Protein AF-0000000077789259 (afdb_homodimer)

Structure (mmCIF, N/CA/C/O backbone):
data_AF-0000000077789259-model_v1
#
loop_
_entity.id
_entity.type
_entity.pdbx_description
1 polymer 'Uncharacterized protein LOC108849454 isoform X2'
#
loop_
_atom_site.group_PDB
_atom_site.id
_atom_site.type_symbol
_atom_site.label_atom_id
_atom_site.label_alt_id
_atom_site.label_comp_id
_atom_site.label_asym_id
_atom_site.label_entity_id
_atom_site.label_seq_id
_atom_site.pdbx_PDB_ins_code
_atom_site.Cartn_x
_atom_site.Cartn_y
_atom_site.Cartn_z
_atom_site.occupancy
_atom_site.B_iso_or_equiv
_atom_site.auth_seq_id
_atom_site.auth_comp_id
_atom_site.auth_asym_id
_atom_site.auth_atom_id
_atom_site.pdbx_PDB_model_num
ATOM 1 N N . MET A 1 1 ? -44.312 16.375 2.584 1 24.53 1 MET A N 1
ATOM 2 C CA . MET A 1 1 ? -43.188 17.125 3.164 1 24.53 1 MET A CA 1
ATOM 3 C C . MET A 1 1 ? -42.062 16.203 3.555 1 24.53 1 MET A C 1
ATOM 5 O O . MET A 1 1 ? -42.031 15.648 4.656 1 24.53 1 MET A O 1
ATOM 9 N N . SER A 1 2 ? -41.656 15.258 2.783 1 28.02 2 SER A N 1
ATOM 10 C CA . SER A 1 2 ? -40.844 14.086 3.055 1 28.02 2 SER A CA 1
ATOM 11 C C . SER A 1 2 ? -39.469 14.484 3.604 1 28.02 2 SER A C 1
ATOM 13 O O . SER A 1 2 ? -38.75 15.242 2.967 1 28.02 2 SER A O 1
ATOM 15 N N . LEU A 1 3 ? -39.344 14.734 4.934 1 30.14 3 LEU A N 1
ATOM 16 C CA . LEU A 1 3 ? -38.156 15.047 5.699 1 30.14 3 LEU A CA 1
ATOM 17 C C . LEU A 1 3 ? -37 14.156 5.273 1 30.14 3 LEU A C 1
ATOM 19 O O . LEU A 1 3 ? -37 12.945 5.527 1 30.14 3 LEU A O 1
ATOM 23 N N . SER A 1 4 ? -36.531 14.086 4.07 1 35.28 4 SER A N 1
ATOM 24 C CA . SER A 1 4 ? -35.344 13.367 3.695 1 35.28 4 SER A CA 1
ATOM 25 C C . SER A 1 4 ? -34.281 13.453 4.785 1 35.28 4 SER A C 1
ATOM 27 O O . SER A 1 4 ? -33.75 14.539 5.07 1 35.28 4 SER A O 1
ATOM 29 N N . SER A 1 5 ? -34.438 12.844 5.898 1 37.31 5 SER A N 1
ATOM 30 C CA . SER A 1 5 ? -33.562 12.742 7.074 1 37.31 5 SER A CA 1
ATOM 31 C C . SER A 1 5 ? -32.094 12.625 6.68 1 37.31 5 SER A C 1
ATOM 33 O O . SER A 1 5 ? -31.672 11.578 6.199 1 37.31 5 SER A O 1
ATOM 35 N N . GLU A 1 6 ? -31.5 13.453 5.926 1 42.44 6 GLU A N 1
ATOM 36 C CA . GLU A 1 6 ? -30.078 13.555 5.637 1 42.44 6 GLU A CA 1
ATOM 37 C C . GLU A 1 6 ? -29.25 13.211 6.867 1 42.44 6 GLU A C 1
ATOM 39 O O . GLU A 1 6 ? -29.297 13.914 7.879 1 42.44 6 GLU A O 1
ATOM 44 N N . SER A 1 7 ? -29.266 12.016 7.363 1 51.16 7 SER A N 1
ATOM 45 C CA . SER A 1 7 ? -28.531 11.492 8.516 1 51.16 7 SER A CA 1
ATOM 46 C C . SER A 1 7 ? -27.203 12.195 8.688 1 51.16 7 SER A C 1
ATOM 48 O O . SER A 1 7 ? -26.359 12.18 7.781 1 51.16 7 SER A O 1
ATOM 50 N N . THR A 1 8 ? -27.078 13.383 9.344 1 72.12 8 THR A N 1
ATOM 51 C CA . THR A 1 8 ? -25.984 14.289 9.664 1 72.12 8 THR A CA 1
ATOM 52 C C . THR A 1 8 ? -24.828 13.539 10.32 1 72.12 8 THR A C 1
ATOM 54 O O . THR A 1 8 ? -25.016 12.82 11.305 1 72.12 8 THR A O 1
ATOM 57 N N . VAL A 1 9 ? -23.75 13.234 9.672 1 84.56 9 VAL A N 1
ATOM 58 C CA . VAL A 1 9 ? -22.516 12.648 10.203 1 84.56 9 VAL A CA 1
ATOM 59 C C . VAL A 1 9 ? -22.031 13.469 11.391 1 84.56 9 VAL A C 1
ATOM 61 O O . VAL A 1 9 ? -21.891 14.695 11.289 1 84.56 9 VAL A O 1
ATOM 64 N N . PRO A 1 10 ? -22.062 12.852 12.602 1 90.88 10 PRO A N 1
ATOM 65 C CA . PRO A 1 10 ? -21.594 13.609 13.773 1 90.88 10 PRO A CA 1
ATOM 66 C C . PRO A 1 10 ? -20.172 14.133 13.617 1 90.88 10 PRO A C 1
ATOM 68 O O . PRO A 1 10 ? -19.344 13.484 12.984 1 90.88 10 PRO A O 1
ATOM 71 N N . THR A 1 11 ? -19.953 15.281 14.164 1 92 11 THR A N 1
ATOM 72 C CA . THR A 1 11 ? -18.625 15.867 14.25 1 92 11 THR A CA 1
ATOM 73 C C . THR A 1 11 ? -18 15.586 15.617 1 92 11 THR A C 1
ATOM 75 O O . THR A 1 11 ? -18.656 15.789 16.656 1 92 11 THR A O 1
ATOM 78 N N . VAL A 1 12 ? -16.828 15.07 15.664 1 90.88 12 VAL A N 1
ATOM 79 C CA . VAL A 1 12 ? -16.172 14.703 16.922 1 90.88 12 VAL A CA 1
ATOM 80 C C . VAL A 1 12 ? -14.852 15.461 17.047 1 90.88 12 VAL A C 1
ATOM 82 O O . VAL A 1 12 ? -14.172 15.711 16.047 1 90.88 12 VAL A O 1
ATOM 85 N N . ARG A 1 13 ? -14.594 15.805 18.328 1 87.19 13 ARG A N 1
ATOM 86 C CA . ARG A 1 13 ? -13.281 16.375 18.609 1 87.19 13 ARG A CA 1
ATOM 87 C C . ARG A 1 13 ? -12.258 15.297 18.922 1 87.19 13 ARG A C 1
ATOM 89 O O . ARG A 1 13 ? -12.57 14.32 19.609 1 87.19 13 ARG A O 1
ATOM 96 N N . ILE A 1 14 ? -11.094 15.484 18.469 1 93.38 14 ILE A N 1
ATOM 97 C CA . ILE A 1 14 ? -10 14.523 18.562 1 93.38 14 ILE A CA 1
ATOM 98 C C . ILE A 1 14 ? -9.242 14.734 19.875 1 93.38 14 ILE A C 1
ATOM 100 O O . ILE A 1 14 ? -9.219 15.844 20.406 1 93.38 14 ILE A O 1
ATOM 104 N N . VAL A 1 15 ? -8.719 13.68 20.422 1 96.88 15 VAL A N 1
ATOM 105 C CA . VAL A 1 15 ? -7.828 13.766 21.578 1 96.88 15 VAL A CA 1
ATOM 106 C C . VAL A 1 15 ? -6.652 14.688 21.25 1 96.88 15 VAL A C 1
ATOM 108 O O . VAL A 1 15 ? -6.023 14.555 20.203 1 96.88 15 VAL A O 1
ATOM 111 N N . THR A 1 16 ? -6.387 15.625 22.125 1 98 16 THR A N 1
ATOM 112 C CA . THR A 1 16 ? -5.312 16.594 21.922 1 98 16 THR A CA 1
ATOM 113 C C . THR A 1 16 ? -4.297 16.516 23.047 1 98 16 THR A C 1
ATOM 115 O O . THR A 1 16 ? -4.668 16.391 24.219 1 98 16 THR A O 1
ATOM 118 N N . VAL A 1 17 ? -3.039 16.547 22.734 1 98.25 17 VAL A N 1
ATOM 119 C CA . VAL A 1 17 ? -1.938 16.625 23.688 1 98.25 17 VAL A CA 1
ATOM 120 C C . VAL A 1 17 ? -1.146 17.906 23.453 1 98.25 17 VAL A C 1
ATOM 122 O O . VAL A 1 17 ? -0.99 18.359 22.312 1 98.25 17 VAL A O 1
ATOM 125 N N . SER A 1 18 ? -0.625 18.516 24.531 1 98.19 18 SER A N 1
ATOM 126 C CA . SER A 1 18 ? 0.192 19.719 24.359 1 98.19 18 SER A CA 1
ATOM 127 C C . SER A 1 18 ? 1.644 19.344 24.062 1 98.19 18 SER A C 1
ATOM 129 O O . SER A 1 18 ? 2.131 18.312 24.5 1 98.19 18 SER A O 1
ATOM 131 N N . TYR A 1 19 ? 2.281 20.234 23.359 1 98.38 19 TYR A N 1
ATOM 132 C CA . TYR A 1 19 ? 3.695 20.062 23.047 1 98.38 19 TYR A CA 1
ATOM 133 C C . TYR A 1 19 ? 4.52 19.906 24.328 1 98.38 19 TYR A C 1
ATOM 135 O O . TYR A 1 19 ? 5.43 19.078 24.391 1 98.38 19 TYR A O 1
ATOM 143 N N . SER A 1 20 ? 4.172 20.672 25.297 1 97.62 20 SER A N 1
ATOM 144 C CA . SER A 1 20 ? 4.906 20.625 26.562 1 97.62 20 SER A CA 1
ATOM 145 C C . SER A 1 20 ? 4.77 19.266 27.234 1 97.62 20 SER A C 1
ATOM 147 O O . SER A 1 20 ? 5.742 18.734 27.781 1 97.62 20 SER A O 1
ATOM 149 N N . GLU A 1 21 ? 3.598 18.688 27.219 1 97.06 21 GLU A N 1
ATOM 150 C CA . GLU A 1 21 ? 3.393 17.344 27.766 1 97.06 21 GLU A CA 1
ATOM 151 C C . GLU A 1 21 ? 4.172 16.297 26.969 1 97.06 21 GLU A C 1
ATOM 153 O O . GLU A 1 21 ? 4.781 15.398 27.531 1 97.06 21 GLU A O 1
ATOM 158 N N . LEU A 1 22 ? 4.129 16.484 25.719 1 97 22 LEU A N 1
ATOM 159 C CA . LEU A 1 22 ? 4.762 15.547 24.812 1 97 22 LEU A CA 1
ATOM 160 C C . LEU A 1 22 ? 6.273 15.547 24.984 1 97 22 LEU A C 1
ATOM 162 O O . LEU A 1 22 ? 6.914 14.492 24.891 1 97 22 LEU A O 1
ATOM 166 N N . LYS A 1 23 ? 6.812 16.672 25.203 1 96.31 23 LYS A N 1
ATOM 167 C CA . LYS A 1 23 ? 8.258 16.859 25.281 1 96.31 23 LYS A CA 1
ATOM 168 C C . LYS A 1 23 ? 8.797 16.297 26.609 1 96.31 23 LYS A C 1
ATOM 170 O O . LYS A 1 23 ? 9.969 15.914 26.688 1 96.31 23 LYS A O 1
ATOM 175 N N . ASP A 1 24 ? 7.961 16.219 27.594 1 94.25 24 ASP A N 1
ATOM 176 C CA . ASP A 1 24 ? 8.375 15.711 28.906 1 94.25 24 ASP A CA 1
ATOM 177 C C . ASP A 1 24 ? 8.273 14.195 28.969 1 94.25 24 ASP A C 1
ATOM 179 O O . ASP A 1 24 ? 7.18 13.641 29.141 1 94.25 24 ASP A O 1
ATOM 183 N N . SER A 1 25 ? 9.328 13.492 28.938 1 89.69 25 SER A N 1
ATOM 184 C CA . SER A 1 25 ? 9.375 12.039 28.906 1 89.69 25 SER A CA 1
ATOM 185 C C . SER A 1 25 ? 8.914 11.438 30.219 1 89.69 25 SER A C 1
ATOM 187 O O . SER A 1 25 ? 8.633 10.242 30.312 1 89.69 25 SER A O 1
ATOM 189 N N . ASN A 1 26 ? 8.82 12.25 31.25 1 91.69 26 ASN A N 1
ATOM 190 C CA . ASN A 1 26 ? 8.398 11.75 32.562 1 91.69 26 ASN A CA 1
ATOM 191 C C . ASN A 1 26 ? 6.875 11.664 32.656 1 91.69 26 ASN A C 1
ATOM 193 O O . ASN A 1 26 ? 6.348 11.023 33.562 1 91.69 26 ASN A O 1
ATOM 197 N N . ILE A 1 27 ? 6.262 12.305 31.766 1 94.5 27 ILE A N 1
ATOM 198 C CA . ILE A 1 27 ? 4.801 12.281 31.766 1 94.5 27 ILE A CA 1
ATOM 199 C C . ILE A 1 27 ? 4.309 11.039 31.016 1 94.5 27 ILE A C 1
ATOM 201 O O . ILE A 1 27 ? 4.73 10.766 29.891 1 94.5 27 ILE A O 1
ATOM 205 N N . ASP A 1 28 ? 3.447 10.281 31.656 1 95.19 28 ASP A N 1
ATOM 206 C CA . ASP A 1 28 ? 2.838 9.109 31.016 1 95.19 28 ASP A CA 1
ATOM 207 C C . ASP A 1 28 ? 1.576 9.5 30.25 1 95.19 28 ASP A C 1
ATOM 209 O O . ASP A 1 28 ? 0.529 9.75 30.859 1 95.19 28 ASP A O 1
ATOM 213 N N . LEU A 1 29 ? 1.671 9.469 29.016 1 97.38 29 LEU A N 1
ATOM 214 C CA . LEU A 1 29 ? 0.542 9.859 28.172 1 97.38 29 LEU A CA 1
ATOM 215 C C . LEU A 1 29 ? -0.198 8.633 27.656 1 97.38 29 LEU A C 1
ATOM 217 O O . LEU A 1 29 ? -0.965 8.734 26.688 1 97.38 29 LEU A O 1
ATOM 221 N N . SER A 1 30 ? -0.047 7.492 28.266 1 96.31 30 SER A N 1
ATOM 222 C CA . SER A 1 30 ? -0.595 6.23 27.781 1 96.31 30 SER A CA 1
ATOM 223 C C . SER A 1 30 ? -2.113 6.297 27.656 1 96.31 30 SER A C 1
ATOM 225 O O . SER A 1 30 ? -2.693 5.766 26.703 1 96.31 30 SER A O 1
ATOM 227 N N . ALA A 1 31 ? -2.746 6.934 28.578 1 97 31 ALA A N 1
ATOM 228 C CA . ALA A 1 31 ? -4.203 7.027 28.547 1 97 31 ALA A CA 1
ATOM 229 C C . ALA A 1 31 ? -4.676 7.809 27.328 1 97 31 ALA A C 1
ATOM 231 O O . ALA A 1 31 ? -5.633 7.41 26.656 1 97 31 ALA A O 1
ATOM 232 N N . LYS A 1 32 ? -4.02 8.898 27.047 1 97.75 32 LYS A N 1
ATOM 233 C CA . LYS A 1 32 ? -4.375 9.711 25.875 1 97.75 32 LYS A CA 1
ATOM 234 C C . LYS A 1 32 ? -4.055 8.984 24.578 1 97.75 32 LYS A C 1
ATOM 236 O O . LYS A 1 32 ? -4.828 9.047 23.625 1 97.75 32 LYS A O 1
ATOM 241 N N . ILE A 1 33 ? -2.902 8.305 24.578 1 98.12 33 ILE A N 1
ATOM 242 C CA . ILE A 1 33 ? -2.525 7.512 23.406 1 98.12 33 ILE A CA 1
ATOM 243 C C . ILE A 1 33 ? -3.578 6.438 23.141 1 98.12 33 ILE A C 1
ATOM 245 O O . ILE A 1 33 ? -4.023 6.258 22 1 98.12 33 ILE A O 1
ATOM 249 N N . GLU A 1 34 ? -3.992 5.789 24.188 1 97 34 GLU A N 1
ATOM 250 C CA . GLU A 1 34 ? -5.008 4.754 24.031 1 97 34 GLU A CA 1
ATOM 251 C C . GLU A 1 34 ? -6.324 5.336 23.516 1 97 34 GLU A C 1
ATOM 253 O O . GLU A 1 34 ? -6.969 4.754 22.656 1 97 34 GLU A O 1
ATOM 258 N N . GLN A 1 35 ? -6.66 6.449 24.016 1 97.06 35 GLN A N 1
ATOM 259 C CA . GLN A 1 35 ? -7.906 7.098 23.625 1 97.06 35 GLN A CA 1
ATOM 260 C C . GLN A 1 35 ? -7.879 7.477 22.141 1 97.06 35 GLN A C 1
ATOM 262 O O . GLN A 1 35 ? -8.883 7.352 21.438 1 97.06 35 GLN A O 1
ATOM 267 N N . GLY A 1 36 ? -6.793 7.914 21.656 1 97.56 36 GLY A N 1
ATOM 268 C CA . GLY A 1 36 ? -6.68 8.359 20.281 1 97.56 36 GLY A CA 1
ATOM 269 C C . GLY A 1 36 ? -6.34 7.242 19.312 1 97.56 36 GLY A C 1
ATOM 270 O O . GLY A 1 36 ? -6.98 7.094 18.266 1 97.56 36 GLY A O 1
ATOM 271 N N . PHE A 1 37 ? -5.348 6.391 19.703 1 97 37 PHE A N 1
ATOM 272 C CA . PHE A 1 37 ? -4.738 5.461 18.766 1 97 37 PHE A CA 1
ATOM 273 C C . PHE A 1 37 ? -5.113 4.023 19.109 1 97 37 PHE A C 1
ATOM 275 O O . PHE A 1 37 ? -4.816 3.1 18.344 1 97 37 PHE A O 1
ATOM 282 N N . GLY A 1 38 ? -5.691 3.742 20.188 1 93.94 38 GLY A N 1
ATOM 283 C CA . GLY A 1 38 ? -5.984 2.393 20.641 1 93.94 38 GLY A CA 1
ATOM 284 C C . GLY A 1 38 ? -7.098 1.725 19.859 1 93.94 38 GLY A C 1
ATOM 285 O O . GLY A 1 38 ? -7.598 2.289 18.891 1 93.94 38 GLY A O 1
ATOM 286 N N . PRO A 1 39 ? -7.492 0.583 20.281 1 88.75 39 PRO A N 1
ATOM 287 C CA . PRO A 1 39 ? -8.469 -0.23 19.547 1 88.75 39 PRO A CA 1
ATOM 288 C C . PRO A 1 39 ? -9.82 0.464 19.391 1 88.75 39 PRO A C 1
ATOM 290 O O . PRO A 1 39 ? -10.523 0.233 18.406 1 88.75 39 PRO A O 1
ATOM 293 N N . ASN A 1 40 ? -10.164 1.308 20.312 1 89.38 40 ASN A N 1
ATOM 294 C CA . ASN A 1 40 ? -11.453 1.987 20.266 1 89.38 40 ASN A CA 1
ATOM 295 C C . ASN A 1 40 ? -11.305 3.449 19.859 1 89.38 40 ASN A C 1
ATOM 297 O O . ASN A 1 40 ? -12.266 4.215 19.906 1 89.38 40 ASN A O 1
ATOM 301 N N . GLY A 1 41 ? -10.133 3.797 19.547 1 93 41 GLY A N 1
ATOM 302 C CA . GLY A 1 41 ? -9.883 5.176 19.141 1 93 41 GLY A CA 1
ATOM 303 C C . GLY A 1 41 ? -10.133 5.426 17.672 1 93 41 GLY A C 1
ATOM 304 O O . GLY A 1 41 ? -10.5 4.512 16.938 1 93 41 GLY A O 1
ATOM 305 N N . LEU A 1 42 ? -9.914 6.617 17.25 1 95.31 42 LEU A N 1
ATOM 306 C CA . LEU A 1 42 ? -10.156 7.031 15.883 1 95.31 42 LEU A CA 1
ATOM 307 C C . LEU A 1 42 ? -8.898 6.867 15.031 1 95.31 42 LEU A C 1
ATOM 309 O O . LEU A 1 42 ? -8.93 7.094 13.82 1 95.31 42 LEU A O 1
ATOM 313 N N . GLY A 1 43 ? -7.809 6.469 15.664 1 96.31 43 GLY A N 1
ATOM 314 C CA . GLY A 1 43 ? -6.562 6.301 14.93 1 96.31 43 GLY A CA 1
ATOM 315 C C . GLY A 1 43 ? -5.867 7.617 14.633 1 96.31 43 GLY A C 1
ATOM 316 O O . GLY A 1 43 ? -5.012 7.684 13.75 1 96.31 43 GLY A O 1
ATOM 317 N N . ILE A 1 44 ? -6.285 8.695 15.344 1 98.06 44 ILE A N 1
ATOM 318 C CA . ILE A 1 44 ? -5.754 10.031 15.109 1 98.06 44 ILE A CA 1
ATOM 319 C C . ILE A 1 44 ? -5.676 10.789 16.422 1 98.06 44 ILE A C 1
ATOM 321 O O . ILE A 1 44 ? -6.5 10.586 17.328 1 98.06 44 ILE A O 1
ATOM 325 N N . LEU A 1 45 ? -4.688 11.609 16.625 1 98.44 45 LEU A N 1
ATOM 326 C CA . LEU A 1 45 ? -4.555 12.555 17.734 1 98.44 45 LEU A CA 1
ATOM 327 C C . LEU A 1 45 ? -3.896 13.844 17.266 1 98.44 45 LEU A C 1
ATOM 329 O O . LEU A 1 45 ? -3.244 13.867 16.219 1 98.44 45 LEU A O 1
ATOM 333 N N . THR A 1 46 ? -4.078 14.938 18.016 1 98.44 46 THR A N 1
ATOM 334 C CA . THR A 1 46 ? -3.467 16.203 17.625 1 98.44 46 THR A CA 1
ATOM 335 C C . THR A 1 46 ? -2.502 16.703 18.688 1 98.44 46 THR A C 1
ATOM 337 O O . THR A 1 46 ? -2.641 16.344 19.875 1 98.44 46 THR A O 1
ATOM 340 N N . VAL A 1 47 ? -1.525 17.438 18.281 1 98.81 47 VAL A N 1
ATOM 341 C CA . VAL A 1 47 ? -0.583 18.125 19.156 1 98.81 47 VAL A CA 1
ATOM 342 C C . VAL A 1 47 ? -0.75 19.641 19.016 1 98.81 47 VAL A C 1
ATOM 344 O O . VAL A 1 47 ? -0.665 20.172 17.906 1 98.81 47 VAL A O 1
ATOM 347 N N . LYS A 1 48 ? -0.946 20.266 20.141 1 98.38 48 LYS A N 1
ATOM 348 C CA . LYS A 1 48 ? -1.153 21.719 20.125 1 98.38 48 LYS A CA 1
ATOM 349 C C . LYS A 1 48 ? 0.037 22.453 20.734 1 98.38 48 LYS A C 1
ATOM 351 O O . LYS A 1 48 ? 0.898 21.828 21.359 1 98.38 48 LYS A O 1
ATOM 356 N N . ASP A 1 49 ? 0.137 23.719 20.484 1 98.25 49 ASP A N 1
ATOM 357 C CA . ASP A 1 49 ? 1.095 24.641 21.094 1 98.25 49 ASP A CA 1
ATOM 358 C C . ASP A 1 49 ? 2.523 24.297 20.672 1 98.25 49 ASP A C 1
ATOM 360 O O . ASP A 1 49 ? 3.447 24.375 21.484 1 98.25 49 ASP A O 1
ATOM 364 N N . VAL A 1 50 ? 2.697 23.844 19.484 1 98.69 50 VAL A N 1
ATOM 365 C CA . VAL A 1 50 ? 4.035 23.578 18.969 1 98.69 50 VAL A CA 1
ATOM 366 C C . VAL A 1 50 ? 4.703 24.891 18.562 1 98.69 50 VAL A C 1
ATOM 368 O O . VAL A 1 50 ? 4.215 25.609 17.688 1 98.69 50 VAL A O 1
ATOM 371 N N . PRO A 1 51 ? 5.816 25.219 19.141 1 98.31 51 PRO A N 1
ATOM 372 C CA . PRO A 1 51 ? 6.461 26.5 18.844 1 98.31 51 PRO A CA 1
ATOM 373 C C . PRO A 1 51 ? 6.848 26.641 17.375 1 98.31 51 PRO A C 1
ATOM 375 O O . PRO A 1 51 ? 7.469 25.734 16.812 1 98.31 51 PRO A O 1
ATOM 378 N N . GLY A 1 52 ? 6.449 27.75 16.766 1 98.12 52 GLY A N 1
ATOM 379 C CA . GLY A 1 52 ? 6.855 28.094 15.414 1 98.12 52 GLY A CA 1
ATOM 380 C C . GLY A 1 52 ? 5.992 27.438 14.352 1 98.12 52 GLY A C 1
ATOM 381 O O . GLY A 1 52 ? 6.098 27.781 13.164 1 98.12 52 GLY A O 1
ATOM 382 N N . TYR A 1 53 ? 5.133 26.562 14.719 1 98.62 53 TYR A N 1
ATOM 383 C CA . TYR A 1 53 ? 4.367 25.75 13.781 1 98.62 53 TYR A CA 1
ATOM 384 C C . TYR A 1 53 ? 3.484 26.641 12.898 1 98.62 53 TYR A C 1
ATOM 386 O O . TYR A 1 53 ? 3.48 26.5 11.68 1 98.62 53 TYR A O 1
ATOM 394 N N . SER A 1 54 ? 2.785 27.562 13.492 1 98.19 54 SER A N 1
ATOM 395 C CA . SER A 1 54 ? 1.803 28.359 12.758 1 98.19 54 SER A CA 1
ATOM 396 C C . SER A 1 54 ? 2.457 29.141 11.625 1 98.19 54 SER A C 1
ATOM 398 O O . SER A 1 54 ? 1.935 29.172 10.508 1 98.19 54 SER A O 1
ATOM 400 N N . VAL A 1 55 ? 3.584 29.656 11.898 1 98.38 55 VAL A N 1
ATOM 401 C CA . VAL A 1 55 ? 4.289 30.469 10.898 1 98.38 55 VAL A CA 1
ATOM 402 C C . VAL A 1 55 ? 4.805 29.562 9.781 1 98.38 55 VAL A C 1
ATOM 404 O O . VAL A 1 55 ? 4.656 29.891 8.602 1 98.38 55 VAL A O 1
ATOM 407 N N . LEU A 1 56 ? 5.391 28.469 10.148 1 98.81 56 LEU A N 1
ATOM 408 C CA . LEU A 1 56 ? 5.93 27.547 9.156 1 98.81 56 LEU A CA 1
ATOM 409 C C . LEU A 1 56 ? 4.816 26.969 8.289 1 98.81 56 LEU A C 1
ATOM 411 O O . LEU A 1 56 ? 4.984 26.828 7.074 1 98.81 56 LEU A O 1
ATOM 415 N N . ARG A 1 57 ? 3.691 26.641 8.867 1 98.69 57 ARG A N 1
ATOM 416 C CA . ARG A 1 57 ? 2.527 26.141 8.141 1 98.69 57 ARG A CA 1
ATOM 417 C C . ARG A 1 57 ? 2.051 27.156 7.109 1 98.69 57 ARG A C 1
ATOM 419 O O . ARG A 1 57 ? 1.853 26.812 5.941 1 98.69 57 ARG A O 1
ATOM 426 N N . GLN A 1 58 ? 1.907 28.375 7.527 1 97.81 58 GLN A N 1
ATOM 427 C CA . GLN A 1 58 ? 1.432 29.422 6.633 1 97.81 58 GLN A CA 1
ATOM 428 C C . GLN A 1 58 ? 2.408 29.641 5.48 1 97.81 58 GLN A C 1
ATOM 430 O O . GLN A 1 58 ? 1.997 29.766 4.324 1 97.81 58 GLN A O 1
ATOM 435 N N . ASN A 1 59 ? 3.631 29.688 5.844 1 98.25 59 ASN A N 1
ATOM 436 C CA . ASN A 1 59 ? 4.656 29.938 4.836 1 98.25 59 ASN A CA 1
ATOM 437 C C . ASN A 1 59 ? 4.629 28.891 3.734 1 98.25 59 ASN A C 1
ATOM 439 O O . ASN A 1 59 ? 4.691 29.219 2.551 1 98.25 59 ASN A O 1
ATOM 443 N N . LEU A 1 60 ? 4.516 27.609 4.09 1 98.75 60 LEU A N 1
ATOM 444 C CA . LEU A 1 60 ? 4.566 26.562 3.086 1 98.75 60 LEU A CA 1
ATOM 445 C C . LEU A 1 60 ? 3.256 26.469 2.312 1 98.75 60 LEU A C 1
ATOM 447 O O . LEU A 1 60 ? 3.258 26.422 1.081 1 98.75 60 LEU A O 1
ATOM 451 N N . LEU A 1 61 ? 2.123 26.516 3.014 1 98.44 61 LEU A N 1
ATOM 452 C CA . LEU A 1 61 ? 0.842 26.266 2.359 1 98.44 61 LEU A CA 1
ATOM 453 C C . LEU A 1 61 ? 0.518 27.375 1.363 1 98.44 61 LEU A C 1
ATOM 455 O O . LEU A 1 61 ? -0.123 27.125 0.339 1 98.44 61 LEU A O 1
ATOM 459 N N . ARG A 1 62 ? 1.019 28.516 1.606 1 97.19 62 ARG A N 1
ATOM 460 C CA . ARG A 1 62 ? 0.772 29.641 0.706 1 97.19 62 ARG A CA 1
ATOM 461 C C . ARG A 1 62 ? 1.576 29.484 -0.582 1 97.19 62 ARG A C 1
ATOM 463 O O . ARG A 1 62 ? 1.32 30.188 -1.562 1 97.19 62 ARG A O 1
ATOM 470 N N . LEU A 1 63 ? 2.52 28.625 -0.578 1 97.81 63 LEU A N 1
ATOM 471 C CA . LEU A 1 63 ? 3.33 28.422 -1.771 1 97.81 63 LEU A CA 1
ATOM 472 C C . LEU A 1 63 ? 2.658 27.422 -2.717 1 97.81 63 LEU A C 1
ATOM 474 O O . LEU A 1 63 ? 3.039 27.312 -3.885 1 97.81 63 LEU A O 1
ATOM 478 N N . ALA A 1 64 ? 1.654 26.688 -2.236 1 97.25 64 ALA A N 1
ATOM 479 C CA . ALA A 1 64 ? 1.015 25.656 -3.051 1 97.25 64 ALA A CA 1
ATOM 480 C C . ALA A 1 64 ? 0.374 26.25 -4.297 1 97.25 64 ALA A C 1
ATOM 482 O O . ALA A 1 64 ? 0.609 25.781 -5.414 1 97.25 64 ALA A O 1
ATOM 483 N N . PRO A 1 65 ? -0.388 27.344 -4.184 1 95.88 65 PRO A N 1
ATOM 484 C CA . PRO A 1 65 ? -0.965 27.953 -5.387 1 95.88 65 PRO A CA 1
ATOM 485 C C . PRO A 1 65 ? 0.094 28.531 -6.324 1 95.88 65 PRO A C 1
ATOM 487 O O . PRO A 1 65 ? -0.076 28.484 -7.547 1 95.88 65 PRO A O 1
ATOM 490 N N . LYS A 1 66 ? 1.107 29.031 -5.777 1 96.38 66 LYS A N 1
ATOM 491 C CA . LYS A 1 66 ? 2.188 29.562 -6.605 1 96.38 66 LYS A CA 1
ATOM 492 C C . LYS A 1 66 ? 2.846 28.453 -7.426 1 96.38 66 LYS A C 1
ATOM 494 O O . LYS A 1 66 ? 3.121 28.625 -8.609 1 96.38 66 LYS A O 1
ATOM 499 N N . LEU A 1 67 ? 3.08 27.391 -6.738 1 97.38 67 LEU A N 1
ATOM 500 C CA . LEU A 1 67 ? 3.666 26.234 -7.41 1 97.38 67 LEU A CA 1
ATOM 501 C C . LEU A 1 67 ? 2.758 25.734 -8.531 1 97.38 67 LEU A C 1
ATOM 503 O O . LEU A 1 67 ? 3.213 25.516 -9.656 1 97.38 67 LEU A O 1
ATOM 507 N N . ALA A 1 68 ? 1.503 25.641 -8.219 1 95.06 68 ALA A N 1
ATOM 508 C CA . ALA A 1 68 ? 0.522 25.141 -9.188 1 95.06 68 ALA A CA 1
ATOM 509 C C . ALA A 1 68 ? 0.347 26.125 -10.344 1 95.06 68 ALA A C 1
ATOM 511 O O . ALA A 1 68 ? -0.077 25.734 -11.43 1 95.06 68 ALA A O 1
ATOM 512 N N . GLY A 1 69 ? 0.708 27.312 -10.133 1 94.25 69 GLY A N 1
ATOM 513 C CA . GLY A 1 69 ? 0.535 28.359 -11.133 1 94.25 69 GLY A CA 1
ATOM 514 C C . GLY A 1 69 ? 1.755 28.562 -12.008 1 94.25 69 GLY A C 1
ATOM 515 O O . GLY A 1 69 ? 1.745 29.391 -12.922 1 94.25 69 GLY A O 1
ATOM 516 N N . LEU A 1 70 ? 2.744 27.828 -11.789 1 96.5 70 LEU A N 1
ATOM 517 C CA . LEU A 1 70 ? 3.934 27.938 -12.625 1 96.5 70 LEU A CA 1
ATOM 518 C C . LEU A 1 70 ? 3.621 27.547 -14.07 1 96.5 70 LEU A C 1
ATOM 520 O O . LEU A 1 70 ? 2.67 26.797 -14.32 1 96.5 70 LEU A O 1
ATOM 524 N N . PRO A 1 71 ? 4.473 28.062 -15.039 1 96.38 71 PRO A N 1
ATOM 525 C CA . PRO A 1 71 ? 4.293 27.656 -16.438 1 96.38 71 PRO A CA 1
ATOM 526 C C . PRO A 1 71 ? 4.395 26.141 -16.625 1 96.38 71 PRO A C 1
ATOM 528 O O . PRO A 1 71 ? 5.168 25.484 -15.93 1 96.38 71 PRO A O 1
ATOM 531 N N . GLU A 1 72 ? 3.674 25.656 -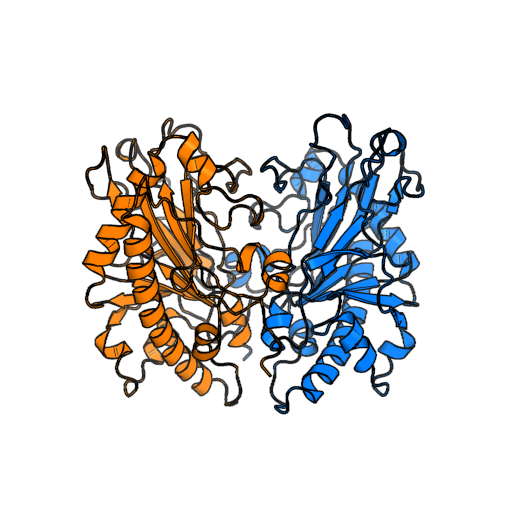17.562 1 94.94 72 GLU A N 1
ATOM 532 C CA . GLU A 1 72 ? 3.596 24.219 -17.812 1 94.94 72 GLU A CA 1
ATOM 533 C C . GLU A 1 72 ? 4.977 23.625 -18.094 1 94.94 72 GLU A C 1
ATOM 535 O O . GLU A 1 72 ? 5.285 22.516 -17.641 1 94.94 72 GLU A O 1
ATOM 540 N N . GLU A 1 73 ? 5.742 24.328 -18.797 1 95.44 73 GLU A N 1
ATOM 541 C CA . GLU A 1 73 ? 7.082 23.859 -19.125 1 95.44 73 GLU A CA 1
ATOM 542 C C . GLU A 1 73 ? 7.93 23.672 -17.859 1 95.44 73 GLU A C 1
ATOM 544 O O . GLU A 1 73 ? 8.688 22.719 -17.734 1 95.44 73 GLU A O 1
ATOM 549 N N . VAL A 1 74 ? 7.746 24.562 -16.969 1 96.19 74 VAL A N 1
ATOM 550 C CA . VAL A 1 74 ? 8.484 24.5 -15.719 1 96.19 74 VAL A CA 1
ATOM 551 C C . VAL A 1 74 ? 7.992 23.312 -14.891 1 96.19 74 VAL A C 1
ATOM 553 O O . VAL A 1 74 ? 8.797 22.562 -14.344 1 96.19 74 VAL A O 1
ATOM 556 N N . LYS A 1 75 ? 6.699 23.109 -14.758 1 96 75 LYS A N 1
ATOM 557 C CA . LYS A 1 75 ? 6.133 22 -14.008 1 96 75 LYS A CA 1
ATOM 558 C C . LYS A 1 75 ? 6.566 20.656 -14.594 1 96 75 LYS A C 1
ATOM 560 O O . LYS A 1 75 ? 6.84 19.703 -13.859 1 96 75 LYS A O 1
ATOM 565 N N . ARG A 1 76 ? 6.645 20.625 -15.859 1 93.94 76 ARG A N 1
ATOM 566 C CA . ARG A 1 76 ? 7.102 19.406 -16.531 1 93.94 76 ARG A CA 1
ATOM 567 C C . ARG A 1 76 ? 8.531 19.078 -16.125 1 93.94 76 ARG A C 1
ATOM 569 O O . ARG A 1 76 ? 8.867 17.906 -15.922 1 93.94 76 ARG A O 1
ATOM 576 N N . ASP A 1 77 ? 9.297 20.109 -15.969 1 94.88 77 ASP A N 1
ATOM 577 C CA . ASP A 1 77 ? 10.68 19.922 -15.562 1 94.88 77 ASP A CA 1
ATOM 578 C C . ASP A 1 77 ? 10.773 19.438 -14.109 1 94.88 77 ASP A C 1
ATOM 580 O O . ASP A 1 77 ? 11.805 18.906 -13.688 1 94.88 77 ASP A O 1
ATOM 584 N N . LEU A 1 78 ? 9.711 19.609 -13.391 1 96.31 78 LEU A N 1
ATOM 585 C CA . LEU A 1 78 ? 9.688 19.234 -11.977 1 96.31 78 LEU A CA 1
ATOM 586 C C . LEU A 1 78 ? 9.086 17.844 -11.805 1 96.31 78 LEU A C 1
ATOM 588 O O . LEU A 1 78 ? 9.016 17.328 -10.68 1 96.31 78 LEU A O 1
ATOM 592 N N . GLU A 1 79 ? 8.633 17.25 -12.82 1 93.12 79 GLU A N 1
ATOM 593 C CA . GLU A 1 79 ? 8.078 15.898 -12.766 1 93.12 79 GLU A CA 1
ATOM 594 C C . GLU A 1 79 ? 9.18 14.844 -12.859 1 93.12 79 GLU A C 1
ATOM 596 O O . GLU A 1 79 ? 10.242 15.102 -13.43 1 93.12 79 GLU A O 1
ATOM 601 N N . ASP A 1 80 ? 8.938 13.703 -12.266 1 89.19 80 ASP A N 1
ATOM 602 C CA . ASP A 1 80 ? 9.883 12.594 -12.32 1 89.19 80 ASP A CA 1
ATOM 603 C C . ASP A 1 80 ? 9.18 11.281 -12.656 1 89.19 80 ASP A C 1
ATOM 605 O O . ASP A 1 80 ? 8.711 10.578 -11.758 1 89.19 80 ASP A O 1
ATOM 609 N N . SER A 1 81 ? 9.227 10.922 -13.812 1 79.25 81 SER A N 1
ATOM 610 C CA . SER A 1 81 ? 8.57 9.695 -14.25 1 79.25 81 SER A CA 1
ATOM 611 C C . SER A 1 81 ? 9.328 8.461 -13.773 1 79.25 81 SER A C 1
ATOM 613 O O . SER A 1 81 ? 8.734 7.398 -13.57 1 79.25 81 SER A O 1
ATOM 615 N N . HIS A 1 82 ? 10.609 8.648 -13.516 1 76.81 82 HIS A N 1
ATOM 616 C CA . HIS A 1 82 ? 11.422 7.523 -13.055 1 76.81 82 HIS A CA 1
ATOM 617 C C . HIS A 1 82 ? 10.938 7.02 -11.703 1 76.81 82 HIS A C 1
ATOM 619 O O . HIS A 1 82 ? 10.969 5.812 -11.438 1 76.81 82 HIS A O 1
ATOM 625 N N . SER A 1 83 ? 10.523 7.867 -10.883 1 78.88 83 SER A N 1
ATOM 626 C CA . SER A 1 83 ? 10.016 7.508 -9.562 1 78.88 83 SER A CA 1
ATOM 627 C C . SER A 1 83 ? 8.5 7.309 -9.594 1 78.88 83 SER A C 1
ATOM 629 O O . SER A 1 83 ? 7.852 7.27 -8.547 1 78.88 83 SER A O 1
ATOM 631 N N . ARG A 1 84 ? 7.973 7.352 -10.781 1 76.75 84 ARG A N 1
ATOM 632 C CA . ARG A 1 84 ? 6.523 7.297 -10.945 1 76.75 84 ARG A CA 1
ATOM 633 C C . ARG A 1 84 ? 5.848 8.484 -10.266 1 76.75 84 ARG A C 1
ATOM 635 O O . ARG A 1 84 ? 4.867 8.312 -9.539 1 76.75 84 ARG A O 1
ATOM 642 N N . TYR A 1 85 ? 6.469 9.523 -10.328 1 79.81 85 TYR A N 1
ATOM 643 C CA . TYR A 1 85 ? 5.953 10.82 -9.898 1 79.81 85 TYR A CA 1
ATOM 644 C C . TYR A 1 85 ? 5.867 10.898 -8.375 1 79.81 85 TYR A C 1
ATOM 646 O O . TYR A 1 85 ? 4.969 11.539 -7.828 1 79.81 85 TYR A O 1
ATOM 654 N N . ASN A 1 86 ? 6.754 10.195 -7.727 1 86.5 86 ASN A N 1
ATOM 655 C CA . ASN A 1 86 ? 6.805 10.234 -6.27 1 86.5 86 ASN A CA 1
ATOM 656 C C . ASN A 1 86 ? 7.801 11.273 -5.77 1 86.5 86 ASN A C 1
ATOM 658 O O . ASN A 1 86 ? 8.102 11.328 -4.574 1 86.5 86 ASN A O 1
ATOM 662 N N . PHE A 1 87 ? 8.352 12.031 -6.73 1 92.62 87 PHE A N 1
ATOM 663 C CA . PHE A 1 87 ? 9.172 13.195 -6.398 1 92.62 87 PHE A CA 1
ATOM 664 C C . PHE A 1 87 ? 8.867 14.359 -7.34 1 92.62 87 PHE A C 1
ATOM 666 O O . PHE A 1 87 ? 8.734 14.164 -8.547 1 92.62 87 PHE A O 1
ATOM 673 N N . GLY A 1 88 ? 8.75 15.469 -6.762 1 96.38 88 GLY A N 1
ATOM 674 C CA . GLY A 1 88 ? 8.43 16.641 -7.559 1 96.38 88 GLY A CA 1
ATOM 675 C C . GLY A 1 88 ? 6.938 16.828 -7.773 1 96.38 88 GLY A C 1
ATOM 676 O O . GLY A 1 88 ? 6.137 16.531 -6.883 1 96.38 88 GLY A O 1
ATOM 677 N N . TRP A 1 89 ? 6.684 17.438 -8.906 1 96.06 89 TRP A N 1
ATOM 678 C CA . TRP A 1 89 ? 5.309 17.797 -9.242 1 96.06 89 TRP A CA 1
ATOM 679 C C . TRP A 1 89 ? 4.559 16.609 -9.828 1 96.06 89 TRP A C 1
ATOM 681 O O . TRP A 1 89 ? 5.105 15.867 -10.648 1 96.06 89 TRP A O 1
ATOM 691 N N . SER A 1 90 ? 3.418 16.422 -9.328 1 91.25 90 SER A N 1
ATOM 692 C CA . SER A 1 90 ? 2.537 15.367 -9.836 1 91.25 90 SER A CA 1
ATOM 693 C C . SER A 1 90 ? 1.105 15.875 -9.984 1 91.25 90 SER A C 1
ATOM 695 O O . SER A 1 90 ? 0.478 16.266 -9 1 91.25 90 SER A O 1
ATOM 697 N N . HIS A 1 91 ? 0.573 15.828 -11.109 1 87.06 91 HIS A N 1
ATOM 698 C CA . HIS A 1 91 ? -0.781 16.281 -11.406 1 87.06 91 HIS A CA 1
ATOM 699 C C . HIS A 1 91 ? -1.401 15.477 -12.539 1 87.06 91 HIS A C 1
ATOM 701 O O . HIS A 1 91 ? -0.804 15.344 -13.609 1 87.06 91 HIS A O 1
ATOM 707 N N . GLY A 1 92 ? -2.607 15.039 -12.227 1 72.19 92 GLY A N 1
ATOM 708 C CA . GLY A 1 92 ? -3.322 14.273 -13.242 1 72.19 92 GLY A CA 1
ATOM 709 C C . GLY A 1 92 ? -2.779 12.875 -13.43 1 72.19 92 GLY A C 1
ATOM 710 O O . GLY A 1 92 ? -2.969 12.266 -14.484 1 72.19 92 GLY A O 1
ATOM 711 N N . LYS A 1 93 ? -2.002 12.539 -12.492 1 64.38 93 LYS A N 1
ATOM 712 C CA . LYS A 1 93 ? -1.401 11.211 -12.586 1 64.38 93 LYS A CA 1
ATOM 713 C C . LYS A 1 93 ? -2.133 10.211 -11.695 1 64.38 93 LYS A C 1
ATOM 715 O O . LYS A 1 93 ? -2.129 9.008 -11.969 1 64.38 93 LYS A O 1
ATOM 720 N N . GLU A 1 94 ? -2.838 10.789 -10.648 1 56.47 94 GLU A N 1
ATOM 721 C CA . GLU A 1 94 ? -3.607 9.969 -9.719 1 56.47 94 GLU A CA 1
ATOM 722 C C . GLU A 1 94 ? -5.055 9.82 -10.18 1 56.47 94 GLU A C 1
ATOM 724 O O . GLU A 1 94 ? -5.582 10.688 -10.875 1 56.47 94 GLU A O 1
ATOM 729 N N . LYS A 1 95 ? -5.699 8.578 -9.742 1 50.19 95 LYS A N 1
ATOM 730 C CA . LYS A 1 95 ? -7.09 8.336 -10.117 1 50.19 95 LYS A CA 1
ATOM 731 C C . LYS A 1 95 ? -8.031 8.602 -8.945 1 50.19 95 LYS A C 1
ATOM 733 O O . LYS A 1 95 ? -7.648 8.422 -7.785 1 50.19 95 LYS A O 1
ATOM 738 N N . LEU A 1 96 ? -9.234 9.125 -9.336 1 46.5 96 LEU A N 1
ATOM 739 C CA . LEU A 1 96 ? -10.359 9.18 -8.406 1 46.5 96 LEU A CA 1
ATOM 740 C C . LEU A 1 96 ? -11 7.805 -8.25 1 46.5 96 LEU A C 1
ATOM 742 O O . LEU A 1 96 ? -10.633 6.859 -8.953 1 46.5 96 LEU A O 1
ATOM 746 N N . GLU A 1 97 ? -11.758 7.645 -7.211 1 45.69 97 GLU A N 1
ATOM 747 C CA . GLU A 1 97 ? -12.562 6.445 -7 1 45.69 97 GLU A CA 1
ATOM 748 C C . GLU A 1 97 ? -13.305 6.047 -8.273 1 45.69 97 GLU A C 1
ATOM 750 O O . GLU A 1 97 ? -13.5 4.859 -8.539 1 45.69 97 GLU A O 1
ATOM 755 N N . SER A 1 98 ? -13.688 7.035 -9.023 1 44.44 98 SER A N 1
ATOM 756 C CA . SER A 1 98 ? -14.469 6.859 -10.242 1 44.44 98 SER A CA 1
ATOM 757 C C . SER A 1 98 ? -13.617 6.27 -11.367 1 44.44 98 SER A C 1
ATOM 759 O O . SER A 1 98 ? -14.148 5.828 -12.391 1 44.44 98 SER A O 1
ATOM 761 N N . GLY A 1 99 ? -12.352 6.203 -11.086 1 50.31 99 GLY A N 1
ATOM 762 C CA . GLY A 1 99 ? -11.453 5.734 -12.133 1 50.31 99 GLY A CA 1
ATOM 763 C C . GLY A 1 99 ? -10.922 6.859 -13.008 1 50.31 99 GLY A C 1
ATOM 764 O O . GLY A 1 99 ? -9.961 6.664 -13.758 1 50.31 99 GLY A O 1
ATOM 765 N N . LYS A 1 100 ? -11.562 8.031 -12.891 1 53.38 100 LYS A N 1
ATOM 766 C CA . LYS A 1 100 ? -11.148 9.195 -13.664 1 53.38 100 LYS A CA 1
ATOM 767 C C . LYS A 1 100 ? -9.898 9.836 -13.07 1 53.38 100 LYS A C 1
ATOM 769 O O . LYS A 1 100 ? -9.641 9.703 -11.867 1 53.38 100 LYS A O 1
ATOM 774 N N . LEU A 1 101 ? -9.07 10.422 -14.055 1 55.47 101 LEU A N 1
ATOM 775 C CA . LEU A 1 101 ? -7.914 11.172 -13.586 1 55.47 101 LEU A CA 1
ATOM 776 C C . LEU A 1 101 ? -8.344 12.297 -12.641 1 55.47 101 LEU A C 1
ATOM 778 O O . LEU A 1 101 ? -9.328 12.984 -12.906 1 55.47 101 LEU A O 1
ATOM 782 N N . ASP A 1 102 ? -7.648 12.258 -11.57 1 64.12 102 ASP A N 1
ATOM 783 C CA . ASP A 1 102 ? -7.914 13.328 -10.617 1 64.12 102 ASP A CA 1
ATOM 784 C C . ASP A 1 102 ? -7.25 14.633 -11.062 1 64.12 102 ASP A C 1
ATOM 786 O O . ASP A 1 102 ? -6.07 14.859 -10.781 1 64.12 102 ASP A O 1
ATOM 790 N N . MET A 1 103 ? -7.922 15.375 -11.812 1 70.25 103 MET A N 1
ATOM 791 C CA . MET A 1 103 ? -7.398 16.672 -12.258 1 70.25 103 MET A CA 1
ATOM 792 C C . MET A 1 103 ? -7.672 17.75 -11.227 1 70.25 103 MET A C 1
ATOM 794 O O . MET A 1 103 ? -7.297 18.906 -11.422 1 70.25 103 MET A O 1
ATOM 798 N N . LEU A 1 104 ? -8.164 17.328 -10.203 1 76.94 104 LEU A N 1
ATOM 799 C CA . LEU A 1 104 ? -8.633 18.312 -9.242 1 76.94 104 LEU A CA 1
ATOM 800 C C . LEU A 1 104 ? -7.539 18.656 -8.227 1 76.94 104 LEU A C 1
ATOM 802 O O . LEU A 1 104 ? -7.621 19.672 -7.531 1 76.94 104 LEU A O 1
ATOM 806 N N . LYS A 1 105 ? -6.504 17.844 -8.297 1 86.88 105 LYS A N 1
ATOM 807 C CA . LYS A 1 105 ? -5.492 18.141 -7.289 1 86.88 105 LYS A CA 1
ATOM 808 C C . LYS A 1 105 ? -4.082 17.969 -7.852 1 86.88 105 LYS A C 1
ATOM 810 O O . LYS A 1 105 ? -3.848 17.094 -8.688 1 86.88 105 LYS A O 1
ATOM 815 N N . GLY A 1 106 ? -3.207 18.844 -7.5 1 91.5 106 GLY A N 1
ATOM 816 C CA . GLY A 1 106 ? -1.771 18.734 -7.711 1 91.5 106 GLY A CA 1
ATOM 817 C C . GLY A 1 106 ? -1.001 18.453 -6.434 1 91.5 106 GLY A C 1
ATOM 818 O O . GLY A 1 106 ? -1.397 18.891 -5.352 1 91.5 106 GLY A O 1
ATOM 819 N N . SER A 1 107 ? 0.06 17.688 -6.633 1 94.88 107 SER A N 1
ATOM 820 C CA . SER A 1 107 ? 0.887 17.312 -5.488 1 94.88 107 SER A CA 1
ATOM 821 C C . SER A 1 107 ? 2.361 17.594 -5.762 1 94.88 107 SER A C 1
ATOM 823 O O . SER A 1 107 ? 2.814 17.516 -6.902 1 94.88 107 SER A O 1
ATOM 825 N N . TYR A 1 108 ? 3.053 17.984 -4.789 1 97.62 108 TYR A N 1
ATOM 826 C CA . TYR A 1 108 ? 4.508 18.062 -4.816 1 97.62 108 TYR A CA 1
ATOM 827 C C . TYR A 1 108 ? 5.125 17.188 -3.73 1 97.62 108 TYR A C 1
ATOM 829 O O . TYR A 1 108 ? 4.902 17.422 -2.539 1 97.62 108 TYR A O 1
ATOM 837 N N . TYR A 1 109 ? 5.922 16.219 -4.191 1 96.69 109 TYR A N 1
ATOM 838 C CA . TYR A 1 109 ? 6.504 15.242 -3.277 1 96.69 109 TYR A CA 1
ATOM 839 C C . TYR A 1 109 ? 7.988 15.508 -3.068 1 96.69 109 TYR A C 1
ATOM 841 O O . TYR A 1 109 ? 8.719 15.789 -4.023 1 96.69 109 TYR A O 1
ATOM 849 N N . ALA A 1 110 ? 8.422 15.43 -1.813 1 97.5 110 ALA A N 1
ATOM 850 C CA . ALA A 1 110 ? 9.844 15.531 -1.478 1 97.5 110 ALA A CA 1
ATOM 851 C C . ALA A 1 110 ? 10.125 14.953 -0.093 1 97.5 110 ALA A C 1
ATOM 853 O O . ALA A 1 110 ? 9.211 14.836 0.73 1 97.5 110 ALA A O 1
ATOM 854 N N . ASN A 1 111 ? 11.336 14.562 0.12 1 96.25 111 ASN A N 1
ATOM 855 C CA . ASN A 1 111 ? 11.828 14.234 1.452 1 96.25 111 ASN A CA 1
ATOM 856 C C . ASN A 1 111 ? 12.305 15.484 2.197 1 96.25 111 ASN A C 1
ATOM 858 O O . ASN A 1 111 ? 13.25 16.141 1.769 1 96.25 111 ASN A O 1
ATOM 862 N N . PRO A 1 112 ? 11.641 15.828 3.234 1 97.75 112 PRO A N 1
ATOM 863 C CA . PRO A 1 112 ? 12.008 17.078 3.906 1 97.75 112 PRO A CA 1
ATOM 864 C C . PRO A 1 112 ? 13.312 16.953 4.695 1 97.75 112 PRO A C 1
ATOM 866 O O . PRO A 1 112 ? 13.867 17.969 5.125 1 97.75 112 PRO A O 1
ATOM 869 N N . LEU A 1 113 ? 13.797 15.789 4.926 1 96.38 113 LEU A N 1
ATOM 870 C CA . LEU A 1 113 ? 14.938 15.594 5.812 1 96.38 113 LEU A CA 1
ATOM 871 C C . LEU A 1 113 ? 16.234 15.469 5.012 1 96.38 113 LEU A C 1
ATOM 873 O O . LEU A 1 113 ? 17.312 15.82 5.5 1 96.38 113 LEU A O 1
ATOM 877 N N . GLN A 1 114 ? 16.109 14.914 3.842 1 93.25 114 GLN A N 1
ATOM 878 C CA . GLN A 1 114 ? 17.297 14.688 3.039 1 93.25 114 GLN A CA 1
ATOM 879 C C . GLN A 1 114 ? 16.984 14.773 1.548 1 93.25 114 GLN A C 1
ATOM 881 O O . GLN A 1 114 ? 15.977 14.25 1.088 1 93.25 114 GLN A O 1
ATOM 886 N N . ASP A 1 115 ? 17.875 15.328 0.836 1 92.94 115 ASP A N 1
ATOM 887 C CA . ASP A 1 115 ? 17.688 15.469 -0.604 1 92.94 115 ASP A CA 1
ATOM 888 C C . ASP A 1 115 ? 18.078 14.188 -1.338 1 92.94 115 ASP A C 1
ATOM 890 O O . ASP A 1 115 ? 17.469 13.836 -2.354 1 92.94 115 ASP A O 1
ATOM 894 N N . VAL A 1 116 ? 19.062 13.594 -0.766 1 87.5 116 VAL A N 1
ATOM 895 C CA . VAL A 1 116 ? 19.578 12.336 -1.312 1 87.5 116 VAL A CA 1
ATOM 896 C C . VAL A 1 116 ? 19.625 11.281 -0.214 1 87.5 116 VAL A C 1
ATOM 898 O O . VAL A 1 116 ? 20.562 11.258 0.593 1 87.5 116 VAL A O 1
ATOM 901 N N . PRO A 1 117 ? 18.656 10.445 -0.221 1 80.06 117 PRO A N 1
ATOM 902 C CA . PRO A 1 117 ? 18.531 9.516 0.904 1 80.06 117 PRO A CA 1
ATOM 903 C C . PRO A 1 117 ? 19.688 8.516 0.964 1 80.06 117 PRO A C 1
ATOM 905 O O . PRO A 1 117 ? 19.969 7.961 2.029 1 80.06 117 PRO A O 1
ATOM 908 N N . THR A 1 118 ? 20.281 8.203 -0.17 1 78.81 118 THR A N 1
ATOM 909 C CA . THR A 1 118 ? 21.391 7.262 -0.188 1 78.81 118 THR A CA 1
ATOM 910 C C . THR A 1 118 ? 22.422 7.652 -1.253 1 78.81 118 THR A C 1
ATOM 912 O O . THR A 1 118 ? 22.062 8.234 -2.279 1 78.81 118 THR A O 1
ATOM 915 N N . SER A 1 119 ? 23.594 7.348 -0.908 1 76.69 119 SER A N 1
ATOM 916 C CA . SER A 1 119 ? 24.672 7.547 -1.882 1 76.69 119 SER A CA 1
ATOM 917 C C . SER A 1 119 ? 24.906 6.285 -2.707 1 76.69 119 SER A C 1
ATOM 919 O O . SER A 1 119 ? 25.688 6.297 -3.66 1 76.69 119 SER A O 1
ATOM 921 N N . ASP A 1 120 ? 24.172 5.277 -2.305 1 76.94 120 ASP A N 1
ATOM 922 C CA . ASP A 1 120 ? 24.297 4.023 -3.047 1 76.94 120 ASP A CA 1
ATOM 923 C C . ASP A 1 120 ? 23.422 4.047 -4.301 1 76.94 120 ASP A C 1
ATOM 925 O O . ASP A 1 120 ? 22.188 3.959 -4.219 1 76.94 120 ASP A O 1
ATOM 929 N N . SER A 1 121 ? 24.031 4.133 -5.406 1 74.62 121 SER A N 1
ATOM 930 C CA . SER A 1 121 ? 23.328 4.238 -6.684 1 74.62 121 SER A CA 1
ATOM 931 C C . SER A 1 121 ? 22.484 3 -6.957 1 74.62 121 SER A C 1
ATOM 933 O O . SER A 1 121 ? 21.438 3.088 -7.602 1 74.62 121 SER A O 1
ATOM 935 N N . SER A 1 122 ? 22.984 1.945 -6.441 1 73.5 122 SER A N 1
ATOM 936 C CA . SER A 1 122 ? 22.25 0.708 -6.672 1 73.5 122 SER A CA 1
ATOM 937 C C . SER A 1 122 ? 20.906 0.728 -5.957 1 73.5 122 SER A C 1
ATOM 939 O O . SER A 1 122 ? 19.891 0.281 -6.508 1 73.5 122 SER A O 1
ATOM 941 N N . GLU A 1 123 ? 20.891 1.28 -4.801 1 75.75 123 GLU A N 1
ATOM 942 C CA . GLU A 1 123 ? 19.641 1.393 -4.043 1 75.75 123 GLU A CA 1
ATOM 943 C C . GLU A 1 123 ? 18.672 2.348 -4.727 1 75.75 123 GLU A C 1
ATOM 945 O O . GLU A 1 123 ? 17.469 2.074 -4.793 1 75.75 123 GLU A O 1
ATOM 950 N N . MET A 1 124 ? 19.203 3.363 -5.246 1 74.31 124 MET A N 1
ATOM 951 C CA . MET A 1 124 ? 18.375 4.367 -5.914 1 74.31 124 MET A CA 1
ATOM 952 C C . MET A 1 124 ? 17.734 3.791 -7.168 1 74.31 124 MET A C 1
ATOM 954 O O . MET A 1 124 ? 16.578 4.109 -7.48 1 74.31 124 MET A O 1
ATOM 958 N N . GLN A 1 125 ? 18.469 2.986 -7.781 1 72.81 125 GLN A N 1
ATOM 959 C CA . GLN A 1 125 ? 17.969 2.379 -9.008 1 72.81 125 GLN A CA 1
ATOM 960 C C . GLN A 1 125 ? 16.953 1.285 -8.703 1 72.81 125 GLN A C 1
ATOM 962 O O . GLN A 1 125 ? 15.992 1.093 -9.453 1 72.81 125 GLN A O 1
ATOM 967 N N . ARG A 1 126 ? 17.219 0.714 -7.609 1 75.12 126 ARG A N 1
ATOM 968 C CA . ARG A 1 126 ? 16.359 -0.413 -7.27 1 75.12 126 ARG A CA 1
ATOM 969 C C . ARG A 1 126 ? 15.016 0.069 -6.727 1 75.12 126 ARG A C 1
ATOM 971 O O . ARG A 1 126 ? 13.969 -0.51 -7.035 1 75.12 126 ARG A O 1
ATOM 978 N N . TYR A 1 127 ? 15.078 1.141 -5.918 1 77.31 127 TYR A N 1
ATOM 979 C CA . TYR A 1 127 ? 13.875 1.641 -5.27 1 77.31 127 TYR A CA 1
ATOM 980 C C . TYR A 1 127 ? 13.664 3.119 -5.578 1 77.31 127 TYR A C 1
ATOM 982 O O . TYR A 1 127 ? 13.578 3.943 -4.664 1 77.31 127 TYR A O 1
ATOM 990 N N . PRO A 1 128 ? 13.422 3.41 -6.816 1 72.75 128 PRO A N 1
ATOM 991 C CA . PRO A 1 128 ? 13.367 4.828 -7.184 1 72.75 128 PRO A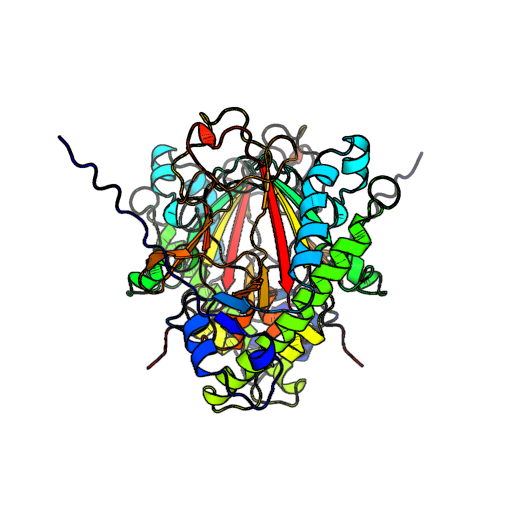 CA 1
ATOM 992 C C . PRO A 1 128 ? 12.211 5.57 -6.52 1 72.75 128 PRO A C 1
ATOM 994 O O . PRO A 1 128 ? 12.281 6.785 -6.324 1 72.75 128 PRO A O 1
ATOM 997 N N . TRP A 1 129 ? 11.203 4.898 -6.164 1 72.69 129 TRP A N 1
ATOM 998 C CA . TRP A 1 129 ? 10.039 5.551 -5.562 1 72.69 129 TRP A CA 1
ATOM 999 C C . TRP A 1 129 ? 10.312 5.93 -4.113 1 72.69 129 TRP A C 1
ATOM 1001 O O . TRP A 1 129 ? 9.656 6.812 -3.559 1 72.69 129 TRP A O 1
ATOM 1011 N N . TYR A 1 130 ? 11.281 5.254 -3.492 1 72.25 130 TYR A N 1
ATOM 1012 C CA . TYR A 1 130 ? 11.609 5.516 -2.096 1 72.25 130 TYR A CA 1
ATOM 1013 C C . TYR A 1 130 ? 12.867 6.363 -1.979 1 72.25 130 TYR A C 1
ATOM 1015 O O . TYR A 1 130 ? 13 7.172 -1.055 1 72.25 130 TYR A O 1
ATOM 1023 N N . CYS A 1 131 ? 13.781 6.203 -2.934 1 74.88 131 CYS A N 1
ATOM 1024 C CA . CYS A 1 131 ? 15.117 6.762 -2.73 1 74.88 131 CYS A CA 1
ATOM 1025 C C . CYS A 1 131 ? 15.445 7.785 -3.811 1 74.88 131 CYS A C 1
ATOM 1027 O O . CYS A 1 131 ? 16.609 8.125 -4.008 1 74.88 131 CYS A O 1
ATOM 1029 N N . GLY A 1 132 ? 14.531 8.227 -4.473 1 80.56 132 GLY A N 1
ATOM 1030 C CA . GLY A 1 132 ? 14.836 9.266 -5.445 1 80.56 132 GLY A CA 1
ATOM 1031 C C . GLY A 1 132 ? 15.32 10.555 -4.812 1 80.56 132 GLY A C 1
ATOM 1032 O O . GLY A 1 132 ? 15.148 10.766 -3.613 1 80.56 132 GLY A O 1
ATOM 1033 N N . SER A 1 133 ? 15.922 11.367 -5.652 1 89.5 133 SER A N 1
ATOM 1034 C CA . SER A 1 133 ? 16.391 12.672 -5.195 1 89.5 133 SER A CA 1
ATOM 1035 C C . SER A 1 133 ? 15.297 13.727 -5.309 1 89.5 133 SER A C 1
ATOM 1037 O O . SER A 1 133 ? 14.523 13.727 -6.273 1 89.5 133 SER A O 1
ATOM 1039 N N . ASN A 1 134 ? 15.336 14.617 -4.348 1 95.5 134 ASN A N 1
ATOM 1040 C CA . ASN A 1 134 ? 14.406 15.742 -4.434 1 95.5 134 ASN A CA 1
ATOM 1041 C C . ASN A 1 134 ? 14.672 16.578 -5.68 1 95.5 134 ASN A C 1
ATOM 1043 O O . ASN A 1 134 ? 15.812 16.719 -6.117 1 95.5 134 ASN A O 1
ATOM 1047 N N . ILE A 1 135 ? 13.617 17.109 -6.234 1 96.69 135 ILE A N 1
ATOM 1048 C CA . ILE A 1 135 ? 13.656 18.109 -7.297 1 96.69 135 ILE A CA 1
ATOM 1049 C C . ILE A 1 135 ? 13.078 19.422 -6.793 1 96.69 135 ILE A C 1
ATOM 1051 O O . ILE A 1 135 ? 11.898 19.484 -6.441 1 96.69 135 ILE A O 1
ATOM 1055 N N . TRP A 1 136 ? 13.938 20.453 -6.777 1 97.75 136 TRP A N 1
ATOM 1056 C CA . TRP A 1 136 ? 13.461 21.734 -6.258 1 97.75 136 TRP A CA 1
ATOM 1057 C C . TRP A 1 136 ? 13.406 22.781 -7.363 1 97.75 136 TRP A C 1
ATOM 1059 O O . TRP A 1 136 ? 14.297 22.844 -8.211 1 97.75 136 TRP A O 1
ATOM 1069 N N . PRO A 1 137 ? 12.32 23.562 -7.422 1 97.56 137 PRO A N 1
ATOM 1070 C CA . PRO A 1 137 ? 12.258 24.688 -8.359 1 97.56 137 PRO A CA 1
ATOM 1071 C C . PRO A 1 137 ? 13.086 25.875 -7.902 1 97.56 137 PRO A C 1
ATOM 1073 O O . PRO A 1 137 ? 12.555 26.969 -7.715 1 97.56 137 PRO A O 1
ATOM 1076 N N . SER A 1 138 ? 14.328 25.781 -7.879 1 96.5 138 SER A N 1
ATOM 1077 C CA . SER A 1 138 ? 15.25 26.734 -7.27 1 96.5 138 SER A CA 1
ATOM 1078 C C . SER A 1 138 ? 15.203 28.078 -7.988 1 96.5 138 SER A C 1
ATOM 1080 O O . SER A 1 138 ? 15.375 29.125 -7.363 1 96.5 138 SER A O 1
ATOM 1082 N N . ASN A 1 139 ? 14.922 28.094 -9.258 1 96.38 139 ASN A N 1
ATOM 1083 C CA . ASN A 1 139 ? 14.883 29.344 -10.023 1 96.38 139 ASN A CA 1
ATOM 1084 C C . ASN A 1 139 ? 13.484 29.953 -10.039 1 96.38 139 ASN A C 1
ATOM 1086 O O . ASN A 1 139 ? 13.328 31.156 -9.867 1 96.38 139 ASN A O 1
ATOM 1090 N N . SER A 1 140 ? 12.531 29.141 -10.172 1 97.31 140 SER A N 1
ATOM 1091 C CA . SER A 1 140 ? 11.18 29.641 -10.398 1 97.31 140 SER A CA 1
ATOM 1092 C C . SER A 1 140 ? 10.445 29.875 -9.086 1 97.31 140 SER A C 1
ATOM 1094 O O . SER A 1 140 ? 9.539 30.719 -9.016 1 97.31 140 SER A O 1
ATOM 1096 N N . LEU A 1 141 ? 10.758 29.156 -8.039 1 98.06 141 LEU A N 1
ATOM 1097 C CA . LEU A 1 141 ? 10.164 29.281 -6.711 1 98.06 141 LEU A CA 1
ATOM 1098 C C . LEU A 1 141 ? 11.18 28.938 -5.625 1 98.06 141 LEU A C 1
ATOM 1100 O O . LEU A 1 141 ? 11.016 27.953 -4.898 1 98.06 141 LEU A O 1
ATOM 1104 N N . PRO A 1 142 ? 12.164 29.75 -5.426 1 98.12 142 PRO A N 1
ATOM 1105 C CA . PRO A 1 142 ? 13.312 29.438 -4.57 1 98.12 142 PRO A CA 1
ATOM 1106 C C . PRO A 1 142 ? 12.922 29.25 -3.105 1 98.12 142 PRO A C 1
ATOM 1108 O O . PRO A 1 142 ? 13.656 28.625 -2.344 1 98.12 142 PRO A O 1
ATOM 1111 N N . GLU A 1 143 ? 11.727 29.766 -2.711 1 98.31 143 GLU A N 1
ATOM 1112 C CA . GLU A 1 143 ? 11.312 29.688 -1.312 1 98.31 143 GLU A CA 1
ATOM 1113 C C . GLU A 1 143 ? 10.812 28.297 -0.951 1 98.31 143 GLU A C 1
ATOM 1115 O O . GLU A 1 143 ? 10.727 27.953 0.228 1 98.31 143 GLU A O 1
ATOM 1120 N N . LEU A 1 144 ? 10.531 27.516 -1.889 1 98.69 144 LEU A N 1
ATOM 1121 C CA . LEU A 1 144 ? 9.812 26.266 -1.634 1 98.69 144 LEU A CA 1
ATOM 1122 C C . LEU A 1 144 ? 10.672 25.297 -0.816 1 98.69 144 LEU A C 1
ATOM 1124 O O . LEU A 1 144 ? 10.211 24.75 0.181 1 98.69 144 LEU A O 1
ATOM 1128 N N . GLU A 1 145 ? 11.906 25.094 -1.225 1 98.56 145 GLU A N 1
ATOM 1129 C CA . GLU A 1 145 ? 12.773 24.125 -0.553 1 98.56 145 GLU A CA 1
ATOM 1130 C C . GLU A 1 145 ? 12.875 24.438 0.94 1 98.56 145 GLU A C 1
ATOM 1132 O O . GLU A 1 145 ? 12.641 23.547 1.772 1 98.56 145 GLU A O 1
ATOM 1137 N N . GLY A 1 146 ? 13.227 25.656 1.196 1 98.62 146 GLY A N 1
ATOM 1138 C CA . GLY A 1 146 ? 13.383 26.031 2.59 1 98.62 146 GLY A CA 1
ATOM 1139 C C . GLY A 1 146 ? 12.109 25.875 3.402 1 98.62 146 GLY A C 1
ATOM 1140 O O . GLY A 1 146 ? 12.141 25.344 4.512 1 98.62 146 GLY A O 1
ATOM 1141 N N . ALA A 1 147 ? 11.008 26.312 2.893 1 98.88 147 ALA A N 1
ATOM 1142 C CA . ALA A 1 147 ? 9.727 26.234 3.592 1 98.88 147 ALA A CA 1
ATOM 1143 C C . ALA A 1 147 ? 9.297 24.781 3.791 1 98.88 147 ALA A C 1
ATOM 1145 O O . ALA A 1 147 ? 8.836 24.406 4.875 1 98.88 147 ALA A O 1
ATOM 1146 N N . PHE A 1 148 ? 9.477 23.984 2.783 1 98.88 148 PHE A N 1
ATOM 1147 C CA . PHE A 1 148 ? 9.109 22.578 2.801 1 98.88 148 PHE A CA 1
ATOM 1148 C C . PHE A 1 148 ? 9.906 21.812 3.857 1 98.88 148 PHE A C 1
ATOM 1150 O O . PHE A 1 148 ? 9.336 21.094 4.676 1 98.88 148 PHE A O 1
ATOM 1157 N N . LYS A 1 149 ? 11.188 22.047 3.885 1 98.75 149 LYS A N 1
ATOM 1158 C CA . LYS A 1 149 ? 12.07 21.359 4.824 1 98.75 149 LYS A CA 1
ATOM 1159 C C . LYS A 1 149 ? 11.82 21.828 6.254 1 98.75 149 LYS A C 1
ATOM 1161 O O . LYS A 1 149 ? 11.836 21.016 7.191 1 98.75 149 LYS A O 1
ATOM 1166 N N . ALA A 1 150 ? 11.586 23.062 6.387 1 98.81 150 ALA A N 1
ATOM 1167 C CA . ALA A 1 150 ? 11.391 23.609 7.73 1 98.81 150 ALA A CA 1
ATOM 1168 C C . ALA A 1 150 ? 10.148 23 8.383 1 98.81 150 ALA A C 1
ATOM 1170 O O . ALA A 1 150 ? 10.219 22.5 9.508 1 98.81 150 ALA A O 1
ATOM 1171 N N . LEU A 1 151 ? 9.031 23.047 7.691 1 98.94 151 LEU A N 1
ATOM 1172 C CA . LEU A 1 151 ? 7.812 22.484 8.258 1 98.94 151 LEU A CA 1
ATOM 1173 C C . LEU A 1 151 ? 7.938 20.969 8.398 1 98.94 151 LEU A C 1
ATOM 1175 O O . LEU A 1 151 ? 7.566 20.406 9.43 1 98.94 151 LEU A O 1
ATOM 1179 N N . GLY A 1 152 ? 8.43 20.312 7.371 1 98.88 152 GLY A N 1
ATOM 1180 C CA . GLY A 1 152 ? 8.594 18.875 7.422 1 98.88 152 GLY A CA 1
ATOM 1181 C C . GLY A 1 152 ? 9.445 18.406 8.594 1 98.88 152 GLY A C 1
ATOM 1182 O O . GLY A 1 152 ? 9.086 17.453 9.281 1 98.88 152 GLY A O 1
ATOM 1183 N N . LYS A 1 153 ? 10.562 19.078 8.789 1 98.69 153 LYS A N 1
ATOM 1184 C CA . LYS A 1 153 ? 11.461 18.734 9.883 1 98.69 153 LYS A CA 1
ATOM 1185 C C . LYS A 1 153 ? 10.789 18.922 11.234 1 98.69 153 LYS A C 1
ATOM 1187 O O . LYS A 1 153 ? 10.922 18.078 12.125 1 98.69 153 LYS A O 1
ATOM 1192 N N . LEU A 1 154 ? 10.094 20.016 11.352 1 98.88 154 LEU A N 1
ATOM 1193 C CA . LEU A 1 154 ? 9.391 20.25 12.609 1 98.88 154 LEU A CA 1
ATOM 1194 C C . LEU A 1 154 ? 8.367 19.156 12.867 1 98.88 154 LEU A C 1
ATOM 1196 O O . LEU A 1 154 ? 8.312 18.594 13.969 1 98.88 154 LEU A O 1
ATOM 1200 N N . MET A 1 155 ? 7.551 18.828 11.906 1 98.88 155 MET A N 1
ATOM 1201 C CA . MET A 1 155 ? 6.527 17.797 12.039 1 98.88 155 MET A CA 1
ATOM 1202 C C . MET A 1 155 ? 7.16 16.438 12.344 1 98.88 155 MET A C 1
ATOM 1204 O O . MET A 1 155 ? 6.598 15.633 13.094 1 98.88 155 MET A O 1
ATOM 1208 N N . PHE A 1 156 ? 8.328 16.219 11.773 1 98.88 156 PHE A N 1
ATOM 1209 C CA . PHE A 1 156 ? 9.055 14.977 12.031 1 98.88 156 PHE A CA 1
ATOM 1210 C C . PHE A 1 156 ? 9.477 14.898 13.492 1 98.88 156 PHE A C 1
ATOM 1212 O O . PHE A 1 156 ? 9.273 13.875 14.148 1 98.88 156 PHE A O 1
ATOM 1219 N N . GLU A 1 157 ? 10.031 15.93 13.969 1 98.62 157 GLU A N 1
ATOM 1220 C CA . GLU A 1 157 ? 10.492 15.961 15.359 1 98.62 157 GLU A CA 1
ATOM 1221 C C . GLU A 1 157 ? 9.336 15.75 16.328 1 98.62 157 GLU A C 1
ATOM 1223 O O . GLU A 1 157 ? 9.461 14.992 17.297 1 98.62 157 GLU A O 1
ATOM 1228 N N . VAL A 1 158 ? 8.266 16.422 16.078 1 98.81 158 VAL A N 1
ATOM 1229 C CA . VAL A 1 158 ? 7.086 16.25 16.922 1 98.81 158 VAL A CA 1
ATOM 1230 C C . VAL A 1 158 ? 6.57 14.82 16.812 1 98.81 158 VAL A C 1
ATOM 1232 O O . VAL A 1 158 ? 6.195 14.203 17.812 1 98.81 158 VAL A O 1
ATOM 1235 N N . GLY A 1 159 ? 6.527 14.305 15.578 1 98.69 159 GLY A N 1
ATOM 1236 C CA . GLY A 1 159 ? 6.105 12.93 15.344 1 98.69 159 GLY A CA 1
ATOM 1237 C C . GLY A 1 159 ? 6.938 11.914 16.094 1 98.69 159 GLY A C 1
ATOM 1238 O O . GLY A 1 159 ? 6.414 10.898 16.562 1 98.69 159 GLY A O 1
ATOM 1239 N N . LEU A 1 160 ? 8.227 12.18 16.234 1 98 160 LEU A N 1
ATOM 1240 C CA . LEU A 1 160 ? 9.094 11.289 17 1 98 160 LEU A CA 1
ATOM 1241 C C . LEU A 1 160 ? 8.672 11.25 18.469 1 98 160 LEU A C 1
ATOM 1243 O O . LEU A 1 160 ? 8.719 10.195 19.094 1 98 160 LEU A O 1
ATOM 1247 N N . MET A 1 161 ? 8.32 12.367 19 1 98.12 161 MET A N 1
ATOM 1248 C CA . MET A 1 161 ? 7.848 12.406 20.375 1 98.12 161 MET A CA 1
ATOM 1249 C C . MET A 1 161 ? 6.555 11.617 20.531 1 98.12 161 MET A C 1
ATOM 1251 O O . MET A 1 161 ? 6.379 10.898 21.516 1 98.12 161 MET A O 1
ATOM 1255 N N . VAL A 1 162 ? 5.676 11.766 19.562 1 98.38 162 VAL A N 1
ATOM 1256 C CA . VAL A 1 162 ? 4.453 10.977 19.562 1 98.38 162 VAL A CA 1
ATOM 1257 C C . VAL A 1 162 ? 4.801 9.492 19.531 1 98.38 162 VAL A C 1
ATOM 1259 O O . VAL A 1 162 ? 4.238 8.703 20.297 1 98.38 162 VAL A O 1
ATOM 1262 N N . ALA A 1 163 ? 5.73 9.117 18.703 1 97.44 163 ALA A N 1
ATOM 1263 C CA . ALA A 1 163 ? 6.16 7.73 18.562 1 97.44 163 ALA A CA 1
ATOM 1264 C C . ALA A 1 163 ? 6.707 7.195 19.875 1 97.44 163 ALA A C 1
ATOM 1266 O O . ALA A 1 163 ? 6.445 6.047 20.25 1 97.44 163 ALA A O 1
ATOM 1267 N N . TYR A 1 164 ? 7.465 7.965 20.547 1 96.25 164 TYR A N 1
ATOM 1268 C CA . TYR A 1 164 ? 8.008 7.574 21.844 1 96.25 164 TYR A CA 1
ATOM 1269 C C . TYR A 1 164 ? 6.895 7.168 22.797 1 96.25 164 TYR A C 1
ATOM 1271 O O . TYR A 1 164 ? 6.969 6.113 23.438 1 96.25 164 TYR A O 1
ATOM 1279 N N . HIS A 1 165 ? 5.891 7.969 22.922 1 97.12 165 HIS A N 1
ATOM 1280 C CA . HIS A 1 165 ? 4.797 7.688 23.844 1 97.12 165 HIS A CA 1
ATOM 1281 C C . HIS A 1 165 ? 3.957 6.512 23.359 1 97.12 165 HIS A C 1
ATOM 1283 O O . HIS A 1 165 ? 3.396 5.773 24.172 1 97.12 165 HIS A O 1
ATOM 1289 N N . CYS A 1 166 ? 3.859 6.348 22.047 1 96.5 166 CYS A N 1
ATOM 1290 C CA . CYS A 1 166 ? 3.227 5.145 21.516 1 96.5 166 CYS A CA 1
ATOM 1291 C C . CYS A 1 166 ? 3.969 3.893 21.969 1 96.5 166 CYS A C 1
ATOM 1293 O O . CYS A 1 166 ? 3.348 2.916 22.391 1 96.5 166 CYS A O 1
ATOM 1295 N N . ASP A 1 167 ? 5.254 3.984 21.859 1 94.69 167 ASP A N 1
ATOM 1296 C CA . ASP A 1 167 ? 6.074 2.854 22.281 1 94.69 167 ASP A CA 1
ATOM 1297 C C . ASP A 1 167 ? 5.863 2.545 23.75 1 94.69 167 ASP A C 1
ATOM 1299 O O . ASP A 1 167 ? 5.777 1.38 24.141 1 94.69 167 ASP A O 1
ATOM 1303 N N . LEU A 1 168 ? 5.793 3.51 24.594 1 93.44 168 LEU A N 1
ATOM 1304 C CA . LEU A 1 168 ? 5.547 3.326 26.016 1 93.44 168 LEU A CA 1
ATOM 1305 C C . LEU A 1 168 ? 4.199 2.652 26.266 1 93.44 168 LEU A C 1
ATOM 1307 O O . LEU A 1 168 ? 4.109 1.698 27.031 1 93.44 168 LEU A O 1
ATOM 1311 N N . TYR A 1 169 ? 3.24 3.121 25.641 1 94.75 169 TYR A N 1
ATOM 1312 C CA . TYR A 1 169 ? 1.905 2.545 25.766 1 94.75 169 TYR A CA 1
ATOM 1313 C C . TYR A 1 169 ? 1.91 1.072 25.359 1 94.75 169 TYR A C 1
ATOM 1315 O O . TYR A 1 169 ? 1.398 0.224 26.094 1 94.75 169 TYR A O 1
ATOM 1323 N N . VAL A 1 170 ? 2.469 0.793 24.203 1 93.12 170 VAL A N 1
ATOM 1324 C CA . VAL A 1 170 ? 2.488 -0.568 23.672 1 93.12 170 VAL A CA 1
ATOM 1325 C C . VAL A 1 170 ? 3.283 -1.473 24.609 1 93.12 170 VAL A C 1
ATOM 1327 O O . VAL A 1 170 ? 2.883 -2.609 24.875 1 93.12 170 VAL A O 1
ATOM 1330 N N . SER A 1 171 ? 4.375 -1.01 25.109 1 90.25 171 SER A N 1
ATOM 1331 C CA . SER A 1 171 ? 5.242 -1.797 25.969 1 90.25 171 SER A CA 1
ATOM 1332 C C . SER A 1 171 ? 4.523 -2.201 27.25 1 90.25 171 SER A C 1
ATOM 1334 O O . SER A 1 171 ? 4.828 -3.24 27.844 1 90.25 171 SER A O 1
ATOM 1336 N N . LYS A 1 172 ? 3.609 -1.41 27.703 1 88 172 LYS A N 1
ATOM 1337 C CA . LYS A 1 172 ? 2.84 -1.721 28.906 1 88 172 LYS A CA 1
ATOM 1338 C C . LYS A 1 172 ? 1.86 -2.861 28.656 1 88 172 LYS A C 1
ATOM 1340 O O . LYS A 1 172 ? 1.506 -3.6 29.578 1 88 172 LYS A O 1
ATOM 1345 N N . GLY A 1 173 ? 1.444 -2.926 27.484 1 81.25 173 GLY A N 1
ATOM 1346 C CA . GLY A 1 173 ? 0.486 -3.959 27.125 1 81.25 173 GLY A CA 1
ATOM 1347 C C . GLY A 1 173 ? 1.141 -5.27 26.734 1 81.25 173 GLY A C 1
ATOM 1348 O O . GLY A 1 173 ? 0.629 -6.344 27.047 1 81.25 173 GLY A O 1
ATOM 1349 N N . ILE A 1 174 ? 2.15 -5.086 25.953 1 74.38 174 ILE A N 1
ATOM 1350 C CA . ILE A 1 174 ? 2.814 -6.285 25.453 1 74.38 174 ILE A CA 1
ATOM 1351 C C . ILE A 1 174 ? 3.906 -6.715 26.422 1 74.38 174 ILE A C 1
ATOM 1353 O O . ILE A 1 174 ? 4.758 -5.906 26.812 1 74.38 174 ILE A O 1
ATOM 1357 N N . LYS A 1 175 ? 3.619 -7.582 27.391 1 61.91 175 LYS A N 1
ATOM 1358 C CA . LYS A 1 175 ? 4.582 -8.039 28.375 1 61.91 175 LYS A CA 1
ATOM 1359 C C . LYS A 1 175 ? 5.953 -8.266 27.75 1 61.91 175 LYS A C 1
ATOM 1361 O O . LYS A 1 175 ? 6.91 -8.609 28.453 1 61.91 175 LYS A O 1
ATOM 1366 N N . GLN A 1 176 ? 6.059 -8.172 26.438 1 55.5 176 GLN A N 1
ATOM 1367 C CA . GLN A 1 176 ? 7.34 -8.57 25.859 1 55.5 176 GLN A CA 1
ATOM 1368 C C . GLN A 1 176 ? 8.125 -7.352 25.375 1 55.5 176 GLN A C 1
ATOM 1370 O O . GLN A 1 176 ? 7.586 -6.48 24.703 1 55.5 176 GLN A O 1
ATOM 1375 N N . HIS A 1 177 ? 9.266 -6.918 26.094 1 51.31 177 HIS A N 1
ATOM 1376 C CA . HIS A 1 177 ? 10.164 -5.781 25.953 1 51.31 177 HIS A CA 1
ATOM 1377 C C . HIS A 1 177 ? 10.68 -5.668 24.516 1 51.31 177 HIS A C 1
ATOM 1379 O O . HIS A 1 177 ? 11.234 -4.637 24.125 1 51.31 177 HIS A O 1
ATOM 1385 N N . GLU A 1 178 ? 10.727 -6.746 23.688 1 52.38 178 GLU A N 1
ATOM 1386 C CA . GLU A 1 178 ? 11.664 -6.691 22.562 1 52.38 178 GLU A CA 1
ATOM 1387 C C . GLU A 1 178 ? 10.945 -6.344 21.266 1 52.38 178 GLU A C 1
ATOM 1389 O O . GLU A 1 178 ? 11.422 -6.695 20.172 1 52.38 178 GLU A O 1
ATOM 1394 N N . MET A 1 179 ? 9.883 -5.598 21.266 1 58.06 179 MET A N 1
ATOM 1395 C CA . MET A 1 179 ? 9.266 -5.227 20 1 58.06 179 MET A CA 1
ATOM 1396 C C . MET A 1 179 ? 9.969 -4.016 19.391 1 58.06 179 MET A C 1
ATOM 1398 O O . MET A 1 179 ? 10.586 -3.227 20.094 1 58.06 179 MET A O 1
ATOM 1402 N N . GLN A 1 180 ? 10.109 -4.078 18.062 1 63.25 180 GLN A N 1
ATOM 1403 C CA . GLN A 1 180 ? 10.633 -2.893 17.375 1 63.25 180 GLN A CA 1
ATOM 1404 C C . GLN A 1 180 ? 9.844 -1.646 17.766 1 63.25 180 GLN A C 1
ATOM 1406 O O . GLN A 1 180 ? 8.609 -1.648 17.719 1 63.25 180 GLN A O 1
ATOM 1411 N N . ASN A 1 181 ? 10.656 -0.699 18.25 1 85.25 181 ASN A N 1
ATOM 1412 C CA . ASN A 1 181 ? 10.109 0.58 18.688 1 85.25 181 ASN A CA 1
ATOM 1413 C C . ASN A 1 181 ? 9.812 1.496 17.5 1 85.25 181 ASN A C 1
ATOM 1415 O O . ASN A 1 181 ? 10.641 1.637 16.594 1 85.25 181 ASN A O 1
ATOM 1419 N N . LEU A 1 182 ? 8.602 1.938 17.438 1 92 182 LEU A N 1
ATOM 1420 C CA . LEU A 1 182 ? 8.172 2.875 16.406 1 92 182 LEU A CA 1
ATOM 1421 C C . LEU A 1 182 ? 9.148 4.035 16.281 1 92 182 LEU A C 1
ATOM 1423 O O . LEU A 1 182 ? 9.516 4.43 15.172 1 92 182 LEU A O 1
ATOM 1427 N N . GLU A 1 183 ? 9.609 4.531 17.406 1 94.44 183 GLU A N 1
ATOM 1428 C CA . GLU A 1 183 ? 10.539 5.656 17.391 1 94.44 183 GLU A CA 1
ATOM 1429 C C . GLU A 1 183 ? 11.828 5.301 16.672 1 94.44 183 GLU A C 1
ATOM 1431 O O . GLU A 1 183 ? 12.297 6.059 15.82 1 94.44 183 GLU A O 1
ATOM 1436 N N . ASN A 1 184 ? 12.336 4.145 16.969 1 90.75 184 ASN A N 1
ATOM 1437 C CA . ASN A 1 184 ? 13.578 3.707 16.344 1 90.75 184 ASN A CA 1
ATOM 1438 C C . ASN A 1 184 ? 13.398 3.445 14.852 1 90.75 184 ASN A C 1
ATOM 1440 O O . ASN A 1 184 ? 14.281 3.752 14.047 1 90.75 184 ASN A O 1
ATOM 1444 N N . ILE A 1 185 ? 12.32 2.9 14.516 1 89.94 185 ILE A N 1
ATOM 1445 C CA . ILE A 1 185 ? 12.016 2.643 13.117 1 89.94 185 ILE A CA 1
ATOM 1446 C C . ILE A 1 185 ? 12.016 3.957 12.336 1 89.94 185 ILE A C 1
ATOM 1448 O O . ILE A 1 185 ? 12.617 4.047 11.258 1 89.94 185 ILE A O 1
ATOM 1452 N N . LEU A 1 186 ? 11.453 4.945 12.875 1 94.38 186 LEU A N 1
ATOM 1453 C CA . LEU A 1 186 ? 11.336 6.227 12.195 1 94.38 186 LEU A CA 1
ATOM 1454 C C . LEU A 1 186 ? 12.68 6.957 12.18 1 94.38 186 LEU A C 1
ATOM 1456 O O . LEU A 1 186 ? 13.039 7.566 11.172 1 94.38 186 LEU A O 1
ATOM 1460 N N . LEU A 1 187 ? 13.383 6.867 13.258 1 93.19 187 LEU A N 1
ATOM 1461 C CA . LEU A 1 187 ? 14.688 7.52 13.344 1 93.19 187 LEU A CA 1
ATOM 1462 C C . LEU A 1 187 ? 15.656 6.918 12.328 1 93.19 187 LEU A C 1
ATOM 1464 O O . LEU A 1 187 ? 16.5 7.629 11.766 1 93.19 187 LEU A O 1
ATOM 1468 N N . GLY A 1 188 ? 15.492 5.707 12.117 1 89 188 GLY A N 1
ATOM 1469 C CA . GLY A 1 188 ? 16.438 5 11.266 1 89 188 GLY A CA 1
ATOM 1470 C C . GLY A 1 188 ? 16.047 5.016 9.805 1 89 188 GLY A C 1
ATOM 1471 O O . GLY A 1 188 ? 16.781 4.516 8.953 1 89 188 GLY A O 1
ATOM 1472 N N . SER A 1 189 ? 14.969 5.613 9.461 1 91.44 189 SER A N 1
ATOM 1473 C CA . SER A 1 189 ? 14.461 5.547 8.094 1 91.44 189 SER A CA 1
ATOM 1474 C C . SER A 1 189 ? 14.977 6.711 7.258 1 91.44 189 SER A C 1
ATOM 1476 O O . SER A 1 189 ? 15.07 7.84 7.742 1 91.44 189 SER A O 1
ATOM 1478 N N . ARG A 1 190 ? 15.25 6.457 5.988 1 90.75 190 ARG A N 1
ATOM 1479 C CA . ARG A 1 190 ? 15.656 7.457 5.004 1 90.75 190 ARG A CA 1
ATOM 1480 C C . ARG A 1 190 ? 14.523 7.758 4.027 1 90.75 190 ARG A C 1
ATOM 1482 O O . ARG A 1 190 ? 14.695 8.547 3.094 1 90.75 190 ARG A O 1
ATOM 1489 N N . CYS A 1 191 ? 13.297 7.195 4.289 1 89.06 191 CYS A N 1
ATOM 1490 C CA . CYS A 1 191 ? 12.297 7.133 3.227 1 89.06 191 CYS A CA 1
ATOM 1491 C C . CYS A 1 191 ? 11.094 8.008 3.557 1 89.06 191 CYS A C 1
ATOM 1493 O O . CYS A 1 191 ? 10.016 7.824 2.986 1 89.06 191 CYS A O 1
ATOM 1495 N N . HIS A 1 192 ? 11.281 8.961 4.449 1 94.75 192 HIS A N 1
ATOM 1496 C CA . HIS A 1 192 ? 10.156 9.836 4.758 1 94.75 192 HIS A CA 1
ATOM 1497 C C . HIS A 1 192 ? 9.766 10.68 3.547 1 94.75 192 HIS A C 1
ATOM 1499 O O . HIS A 1 192 ? 10.602 10.969 2.691 1 94.75 192 HIS A O 1
ATOM 1505 N N . LYS A 1 193 ? 8.414 11.062 3.51 1 96 193 LYS A N 1
ATOM 1506 C CA . LYS A 1 193 ? 7.922 11.773 2.336 1 96 193 LYS A CA 1
ATOM 1507 C C . LYS A 1 193 ? 6.934 12.867 2.73 1 96 193 LYS A C 1
ATOM 1509 O O . LYS A 1 193 ? 5.973 12.602 3.457 1 96 193 LYS A O 1
ATOM 1514 N N . GLY A 1 194 ? 7.277 14.023 2.26 1 97.75 194 GLY A N 1
ATOM 1515 C CA . GLY A 1 194 ? 6.301 15.102 2.344 1 97.75 194 GLY A CA 1
ATOM 1516 C C . GLY A 1 194 ? 5.484 15.266 1.078 1 97.75 194 GLY A C 1
ATOM 1517 O O . GLY A 1 194 ? 5.969 15 -0.022 1 97.75 194 GLY A O 1
ATOM 1518 N N . ARG A 1 195 ? 4.227 15.703 1.214 1 97.75 195 ARG A N 1
ATOM 1519 C CA . ARG A 1 195 ? 3.326 15.969 0.096 1 97.75 195 ARG A CA 1
ATOM 1520 C C . ARG A 1 195 ? 2.613 17.297 0.272 1 97.75 195 ARG A C 1
ATOM 1522 O O . ARG A 1 195 ? 1.778 17.453 1.166 1 97.75 195 ARG A O 1
ATOM 1529 N N . LEU A 1 196 ? 3.021 18.266 -0.521 1 98.5 196 LEU A N 1
ATOM 1530 C CA . LEU A 1 196 ? 2.289 19.516 -0.615 1 98.5 196 LEU A CA 1
ATOM 1531 C C . LEU A 1 196 ? 1.157 19.422 -1.632 1 98.5 196 LEU A C 1
ATOM 1533 O O . LEU A 1 196 ? 1.401 19.172 -2.816 1 98.5 196 LEU A O 1
ATOM 1537 N N . LEU A 1 197 ? -0.068 19.641 -1.153 1 96.56 197 LEU A N 1
ATOM 1538 C CA . LEU A 1 197 ? -1.241 19.422 -1.991 1 96.56 197 LEU A CA 1
ATOM 1539 C C . LEU A 1 197 ? -1.932 20.734 -2.32 1 96.56 197 LEU A C 1
ATOM 1541 O O . LEU A 1 197 ? -2.057 21.609 -1.459 1 96.56 197 LEU A O 1
ATOM 1545 N N . TYR A 1 198 ? -2.354 20.844 -3.529 1 94.56 198 TYR A N 1
ATOM 1546 C CA . TYR A 1 198 ? -3.168 21.953 -4.008 1 94.56 198 TYR A CA 1
ATOM 1547 C C . TYR A 1 198 ? -4.402 21.453 -4.746 1 94.56 198 TYR A C 1
ATOM 1549 O O . TYR A 1 198 ? -4.285 20.766 -5.766 1 94.56 198 TYR A O 1
ATOM 1557 N N . TYR A 1 199 ? -5.547 21.781 -4.23 1 89.5 199 TYR A N 1
ATOM 1558 C CA . TYR A 1 199 ? -6.805 21.484 -4.914 1 89.5 199 TYR A CA 1
ATOM 1559 C C . TYR A 1 199 ? -7.27 22.688 -5.738 1 89.5 199 TYR A C 1
ATOM 1561 O O . TYR A 1 199 ? -7.527 23.75 -5.191 1 89.5 199 TYR A O 1
ATOM 1569 N N . PHE A 1 200 ? -7.414 22.438 -6.996 1 88.19 200 PHE A N 1
ATOM 1570 C CA . PHE A 1 200 ? -7.824 23.484 -7.926 1 88.19 200 PHE A CA 1
ATOM 1571 C C . PHE A 1 200 ? -9.297 23.828 -7.742 1 88.19 200 PHE A C 1
ATOM 1573 O O . PHE A 1 200 ? -10.086 22.984 -7.324 1 88.19 200 PHE A O 1
ATOM 1580 N N . PRO A 1 201 ? -9.609 25.062 -8.086 1 82.69 201 PRO A N 1
ATOM 1581 C CA . PRO A 1 201 ? -11.031 25.422 -7.992 1 82.69 201 PRO A CA 1
ATOM 1582 C C . PRO A 1 201 ? -11.906 24.609 -8.945 1 82.69 201 PRO A C 1
ATOM 1584 O O . PRO A 1 201 ? -11.492 24.312 -10.07 1 82.69 201 PRO A O 1
ATOM 1587 N N . ALA A 1 202 ? -12.969 24 -8.375 1 68.25 202 ALA A N 1
ATOM 1588 C CA . ALA A 1 202 ? -13.883 23.234 -9.219 1 68.25 202 ALA A CA 1
ATOM 1589 C C . ALA A 1 202 ? -14.5 24.141 -10.297 1 68.25 202 ALA A C 1
ATOM 1591 O O . ALA A 1 202 ? -14.875 25.281 -10.023 1 68.25 202 ALA A O 1
ATOM 1592 N N . GLN A 1 203 ? -14.195 23.922 -11.672 1 60.19 203 GLN A N 1
ATOM 1593 C CA . GLN A 1 203 ? -14.828 24.75 -12.703 1 60.19 203 GLN A CA 1
ATOM 1594 C C . GLN A 1 203 ? -16.328 24.5 -12.758 1 60.19 203 GLN A C 1
ATOM 1596 O O . GLN A 1 203 ? -17.109 25.438 -12.93 1 60.19 203 GLN A O 1
ATOM 1601 N N . ASP A 1 204 ? -16.797 23.203 -13.156 1 52.5 204 ASP A N 1
ATOM 1602 C CA . ASP A 1 204 ? -18.219 22.953 -13.305 1 52.5 204 ASP A CA 1
ATOM 1603 C C . ASP A 1 204 ? -18.703 21.938 -12.273 1 52.5 204 ASP A C 1
ATOM 1605 O O . ASP A 1 204 ? -18.172 20.828 -12.172 1 52.5 204 ASP A O 1
ATOM 1609 N N . THR A 1 205 ? -19.156 22.391 -11.156 1 47.69 205 THR A N 1
ATOM 1610 C CA . THR A 1 205 ? -19.703 21.609 -10.055 1 47.69 205 THR A CA 1
ATOM 1611 C C . THR A 1 205 ? -20.547 20.453 -10.586 1 47.69 205 THR A C 1
ATOM 1613 O O . THR A 1 205 ? -20.938 19.562 -9.828 1 47.69 205 THR A O 1
ATOM 1616 N N . THR A 1 206 ? -21.062 20.5 -11.734 1 44.06 206 THR A N 1
ATOM 1617 C CA . THR A 1 206 ? -22.125 19.578 -12.141 1 44.06 206 THR A CA 1
ATOM 1618 C C . THR A 1 206 ? -21.578 18.156 -12.234 1 44.06 206 THR A C 1
ATOM 1620 O O . THR A 1 206 ? -22.344 17.188 -12.133 1 44.06 206 THR A O 1
ATOM 1623 N N . THR A 1 207 ? -20.5 17.969 -12.805 1 44.38 207 THR A N 1
ATOM 1624 C CA . THR A 1 207 ? -20.219 16.625 -13.289 1 44.38 207 THR A CA 1
ATOM 1625 C C . THR A 1 207 ? -19.688 15.75 -12.156 1 44.38 207 THR A C 1
ATOM 1627 O O . THR A 1 207 ? -19.453 14.555 -12.352 1 44.38 207 THR A O 1
ATOM 1630 N N . GLN A 1 208 ? -19.047 16.266 -11.219 1 46.78 208 GLN A N 1
ATOM 1631 C CA . GLN A 1 208 ? -18.531 15.297 -10.273 1 46.78 208 GLN A CA 1
ATOM 1632 C C . GLN A 1 208 ? -19.656 14.703 -9.422 1 46.78 208 GLN A C 1
ATOM 1634 O O . GLN A 1 208 ? -20.516 15.438 -8.93 1 46.78 208 GLN A O 1
ATOM 1639 N N . ASN A 1 209 ? -20.156 13.625 -9.742 1 47.28 209 ASN A N 1
ATOM 1640 C CA . ASN A 1 209 ? -21.141 12.969 -8.883 1 47.28 209 ASN A CA 1
ATOM 1641 C C . ASN A 1 209 ? -20.953 13.375 -7.418 1 47.28 209 ASN A C 1
ATOM 1643 O O . ASN A 1 209 ? -20.031 12.922 -6.754 1 47.28 209 ASN A O 1
ATOM 1647 N N . SER A 1 210 ? -21.297 14.594 -7.023 1 48.44 210 SER A N 1
ATOM 1648 C CA . SER A 1 210 ? -21.297 15.57 -5.938 1 48.44 210 SER A CA 1
ATOM 1649 C C . SER A 1 210 ? -21.531 14.898 -4.59 1 48.44 210 SER A C 1
ATOM 1651 O O . SER A 1 210 ? -21.062 15.391 -3.559 1 48.44 210 SER A O 1
ATOM 1653 N N . ASP A 1 211 ? -22.203 13.875 -4.531 1 52.88 211 ASP A N 1
ATOM 1654 C CA . ASP A 1 211 ? -22.703 13.531 -3.203 1 52.88 211 ASP A CA 1
ATOM 1655 C C . ASP A 1 211 ? -21.781 12.539 -2.504 1 52.88 211 ASP A C 1
ATOM 1657 O O . ASP A 1 211 ? -22.109 12.031 -1.432 1 52.88 211 ASP A O 1
ATOM 1661 N N . SER A 1 212 ? -20.562 12.508 -3.084 1 65.81 212 SER A N 1
ATOM 1662 C CA . SER A 1 212 ? -19.797 11.445 -2.449 1 65.81 212 SER A CA 1
ATOM 1663 C C . SER A 1 212 ? -18.922 11.992 -1.33 1 65.81 212 SER A C 1
ATOM 1665 O O . SER A 1 212 ? -18.234 13 -1.506 1 65.81 212 SER A O 1
ATOM 1667 N N . ILE A 1 213 ? -19.141 11.617 -0.08 1 70.38 213 ILE A N 1
ATOM 1668 C CA . ILE A 1 213 ? -18.391 11.961 1.121 1 70.38 213 ILE A CA 1
ATOM 1669 C C . ILE A 1 213 ? -16.891 11.82 0.853 1 70.38 213 ILE A C 1
ATOM 1671 O O . ILE A 1 213 ? -16.062 12.461 1.514 1 70.38 213 ILE A O 1
ATOM 1675 N N . SER A 1 214 ? -16.5 11.148 -0.223 1 66.5 214 SER A N 1
ATOM 1676 C CA . SER A 1 214 ? -15.086 10.859 -0.476 1 66.5 214 SER A CA 1
ATOM 1677 C C . SER A 1 214 ? -14.625 11.492 -1.786 1 66.5 214 SER A C 1
ATOM 1679 O O . SER A 1 214 ? -13.836 10.891 -2.523 1 66.5 214 SER A O 1
ATOM 1681 N N . SER A 1 215 ? -15.023 12.656 -2.031 1 66.69 215 SER A N 1
ATOM 1682 C CA . SER A 1 215 ? -14.859 13.289 -3.334 1 66.69 215 SER A CA 1
ATOM 1683 C C . SER A 1 215 ? -13.43 13.781 -3.533 1 66.69 215 SER A C 1
ATOM 1685 O O . SER A 1 215 ? -12.867 13.648 -4.621 1 66.69 215 SER A O 1
ATOM 1687 N N . TRP A 1 216 ? -12.828 14.32 -2.498 1 69.69 216 TRP A N 1
ATOM 1688 C CA . TRP A 1 216 ? -11.469 14.852 -2.646 1 69.69 216 TRP A CA 1
ATOM 1689 C C . TRP A 1 216 ? -10.438 13.75 -2.457 1 69.69 216 TRP A C 1
ATOM 1691 O O . TRP A 1 216 ? -9.445 13.688 -3.189 1 69.69 216 TRP A O 1
ATOM 1701 N N . CYS A 1 217 ? -10.641 12.914 -1.479 1 71.81 217 CYS A N 1
ATOM 1702 C CA . CYS A 1 217 ? -9.773 11.781 -1.194 1 71.81 217 CYS A CA 1
ATOM 1703 C C . CYS A 1 217 ? -10.594 10.562 -0.786 1 71.81 217 CYS A C 1
ATOM 1705 O O . CYS A 1 217 ? -11.32 10.602 0.209 1 71.81 217 CYS A O 1
ATOM 1707 N N . GLY A 1 218 ? -10.5 9.523 -1.573 1 75.38 218 GLY A N 1
ATOM 1708 C CA . GLY A 1 218 ? -11.273 8.312 -1.34 1 75.38 218 GLY A CA 1
ATOM 1709 C C . GLY A 1 218 ? -10.906 7.617 -0.045 1 75.38 218 GLY A C 1
ATOM 1710 O O . GLY A 1 218 ? -9.836 7.852 0.514 1 75.38 218 GLY A O 1
ATOM 1711 N N . TRP A 1 219 ? -11.82 6.758 0.404 1 79.88 219 TRP A N 1
ATOM 1712 C CA . TRP A 1 219 ? -11.602 5.965 1.607 1 79.88 219 TRP A CA 1
ATOM 1713 C C . TRP A 1 219 ? -10.32 5.141 1.488 1 79.88 219 TRP A C 1
ATOM 1715 O O . TRP A 1 219 ? -10.109 4.457 0.483 1 79.88 219 TRP A O 1
ATOM 1725 N N . HIS A 1 220 ? -9.43 5.238 2.52 1 81.94 220 HIS A N 1
ATOM 1726 C CA . HIS A 1 220 ? -8.172 4.492 2.537 1 81.94 220 HIS A CA 1
ATOM 1727 C C . HIS A 1 220 ? -7.559 4.488 3.932 1 81.94 220 HIS A C 1
ATOM 1729 O O . HIS A 1 220 ? -8.016 5.207 4.824 1 81.94 220 HIS A O 1
ATOM 1735 N N . THR A 1 221 ? -6.641 3.582 4.121 1 86.38 221 THR A N 1
ATOM 1736 C CA . THR A 1 221 ? -5.715 3.637 5.25 1 86.38 221 THR A CA 1
ATOM 1737 C C . THR A 1 221 ? -4.301 3.951 4.773 1 86.38 221 THR A C 1
ATOM 1739 O O . THR A 1 221 ? -3.928 3.609 3.646 1 86.38 221 THR A O 1
ATOM 1742 N N . ASP A 1 222 ? -3.623 4.652 5.613 1 88.44 222 ASP A N 1
ATOM 1743 C CA . ASP A 1 222 ? -2.227 4.895 5.266 1 88.44 222 ASP A CA 1
ATOM 1744 C C . ASP A 1 222 ? -1.383 3.639 5.469 1 88.44 222 ASP A C 1
ATOM 1746 O O . ASP A 1 222 ? -1.576 2.904 6.438 1 88.44 222 ASP A O 1
ATOM 1750 N N . HIS A 1 223 ? -0.433 3.402 4.637 1 83.75 223 HIS A N 1
ATOM 1751 C CA . HIS A 1 223 ? 0.38 2.193 4.711 1 83.75 223 HIS A CA 1
ATOM 1752 C C . HIS A 1 223 ? 1.535 2.367 5.691 1 83.75 223 HIS A C 1
ATOM 1754 O O . HIS A 1 223 ? 1.91 1.42 6.387 1 83.75 223 HIS A O 1
ATOM 1760 N N . GLY A 1 224 ? 2.156 3.477 5.805 1 89.75 224 GLY A N 1
ATOM 1761 C CA . GLY A 1 224 ? 3.363 3.734 6.574 1 89.75 224 GLY A CA 1
ATOM 1762 C C . GLY A 1 224 ? 3.152 3.627 8.07 1 89.75 224 GLY A C 1
ATOM 1763 O O . GLY A 1 224 ? 2.377 2.787 8.539 1 89.75 224 GLY A O 1
ATOM 1764 N N . SER A 1 225 ? 4 4.309 8.797 1 94.69 225 SER A N 1
ATOM 1765 C CA . SER A 1 225 ? 3.992 4.203 10.25 1 94.69 225 SER A CA 1
ATOM 1766 C C . SER A 1 225 ? 3.127 5.289 10.883 1 94.69 225 SER A C 1
ATOM 1768 O O . SER A 1 225 ? 2.182 4.988 11.617 1 94.69 225 SER A O 1
ATOM 1770 N N . LEU A 1 226 ? 3.471 6.492 10.617 1 97.88 226 LEU A N 1
ATOM 1771 C CA . LEU A 1 226 ? 2.82 7.668 11.188 1 97.88 226 LEU A CA 1
ATOM 1772 C C . LEU A 1 226 ? 2.709 8.781 10.148 1 97.88 226 LEU A C 1
ATOM 1774 O O . LEU A 1 226 ? 3.662 9.047 9.414 1 97.88 226 LEU A O 1
ATOM 1778 N N . THR A 1 227 ? 1.522 9.406 10.039 1 98.62 227 THR A N 1
ATOM 1779 C CA . THR A 1 227 ? 1.33 10.484 9.078 1 98.62 227 THR A CA 1
ATOM 1780 C C . THR A 1 227 ? 0.952 11.781 9.781 1 98.62 227 THR A C 1
ATOM 1782 O O . THR A 1 227 ? -0.035 11.828 10.523 1 98.62 227 THR A O 1
ATOM 1785 N N . GLY A 1 228 ? 1.761 12.82 9.594 1 98.75 228 GLY A N 1
ATOM 1786 C CA . GLY A 1 228 ? 1.435 14.148 10.078 1 98.75 228 GLY A CA 1
ATOM 1787 C C . GLY A 1 228 ? 0.622 14.961 9.094 1 98.75 228 GLY A C 1
ATOM 1788 O O . GLY A 1 228 ? 0.924 14.984 7.898 1 98.75 228 GLY A O 1
ATOM 1789 N N . LEU A 1 229 ? -0.404 15.664 9.602 1 98.62 229 LEU A N 1
ATOM 1790 C CA . LEU A 1 229 ? -1.304 16.422 8.742 1 98.62 229 LEU A CA 1
ATOM 1791 C C . LEU A 1 229 ? -1.427 17.859 9.227 1 98.62 229 LEU A C 1
ATOM 1793 O O . LEU A 1 229 ? -1.517 18.109 10.43 1 98.62 229 LEU A O 1
ATOM 1797 N N . THR A 1 230 ? -1.459 18.781 8.312 1 98.62 230 THR A N 1
ATOM 1798 C CA . THR A 1 230 ? -1.787 20.172 8.617 1 98.62 230 THR A CA 1
ATOM 1799 C C . THR A 1 230 ? -3.264 20.453 8.344 1 98.62 230 THR A C 1
ATOM 1801 O O . THR A 1 230 ? -3.885 19.781 7.516 1 98.62 230 THR A O 1
ATOM 1804 N N . ARG A 1 231 ? -3.758 21.422 9.07 1 96.56 231 ARG A N 1
ATOM 1805 C CA . ARG A 1 231 ? -5.055 21.953 8.672 1 96.56 231 ARG A CA 1
ATOM 1806 C C . ARG A 1 231 ? -4.945 22.734 7.363 1 96.56 231 ARG A C 1
ATOM 1808 O O . ARG A 1 231 ? -4 23.5 7.172 1 96.56 231 ARG A O 1
ATOM 1815 N N . ALA A 1 232 ? -5.906 22.641 6.57 1 96.5 232 ALA A N 1
ATOM 1816 C CA . ALA A 1 232 ? -5.895 23.234 5.238 1 96.5 232 ALA A CA 1
ATOM 1817 C C . ALA A 1 232 ? -6.121 24.734 5.312 1 96.5 232 ALA A C 1
ATOM 1819 O O . ALA A 1 232 ? -6.699 25.25 6.277 1 96.5 232 ALA A O 1
ATOM 1820 N N . ILE A 1 233 ? -5.59 25.391 4.344 1 96.38 233 ILE A N 1
ATOM 1821 C CA . ILE A 1 233 ? -5.922 26.781 4.059 1 96.38 233 ILE A CA 1
ATOM 1822 C C . ILE A 1 233 ? -6.801 26.859 2.814 1 96.38 233 ILE A C 1
ATOM 1824 O O . ILE A 1 233 ? -6.508 26.234 1.798 1 96.38 233 ILE A O 1
ATOM 1828 N N . PHE A 1 234 ? -7.895 27.594 2.904 1 95.25 234 PHE A N 1
ATOM 1829 C CA . PHE A 1 234 ? -8.773 27.859 1.769 1 95.25 234 PHE A CA 1
ATOM 1830 C C . PHE A 1 234 ? -8.586 29.281 1.256 1 95.25 234 PHE A C 1
ATOM 1832 O O . PHE A 1 234 ? -8.422 30.219 2.043 1 95.25 234 PHE A O 1
ATOM 1839 N N . SER A 1 235 ? -8.617 29.344 -0.025 1 93.88 235 SER A N 1
ATOM 1840 C CA . SER A 1 235 ? -8.445 30.672 -0.603 1 93.88 235 SER A CA 1
ATOM 1841 C C . SER A 1 235 ? -9.297 30.859 -1.855 1 93.88 235 SER A C 1
ATOM 1843 O O . SER A 1 235 ? -9.758 29.875 -2.439 1 93.88 235 SER A O 1
ATOM 1845 N N . ARG A 1 236 ? -9.586 32.094 -2.148 1 90.06 236 ARG A N 1
ATOM 1846 C CA . ARG A 1 236 ? -10.211 32.562 -3.387 1 90.06 236 ARG A CA 1
ATOM 1847 C C . ARG A 1 236 ? -9.461 33.75 -3.977 1 90.06 236 ARG A C 1
ATOM 1849 O O . ARG A 1 236 ? -9.258 34.75 -3.303 1 90.06 236 ARG A O 1
ATOM 1856 N N . ASN A 1 237 ? -9.062 33.594 -5.227 1 84.25 237 ASN A N 1
ATOM 1857 C CA . ASN A 1 237 ? -8.305 34.688 -5.852 1 84.25 237 ASN A CA 1
ATOM 1858 C C . ASN A 1 237 ? -7.137 35.125 -4.98 1 84.25 237 ASN A C 1
ATOM 1860 O O . ASN A 1 237 ? -6.98 36.312 -4.703 1 84.25 237 ASN A O 1
ATOM 1864 N N . SER A 1 238 ? -6.461 34.125 -4.359 1 81.12 238 SER A N 1
ATOM 1865 C CA . SER A 1 238 ? -5.219 34.312 -3.613 1 81.12 238 SER A CA 1
ATOM 1866 C C . SER A 1 238 ? -5.469 34.938 -2.254 1 81.12 238 SER A C 1
ATOM 1868 O O . SER A 1 238 ? -4.535 35.438 -1.61 1 81.12 238 SER A O 1
ATOM 1870 N N . VAL A 1 239 ? -6.711 35.031 -1.908 1 90.75 239 VAL A N 1
ATOM 1871 C CA . VAL A 1 239 ? -7.062 35.531 -0.588 1 90.75 239 VAL A CA 1
ATOM 1872 C C . VAL A 1 239 ? -7.633 34.406 0.27 1 90.75 239 VAL A C 1
ATOM 1874 O O . VAL A 1 239 ? -8.539 33.688 -0.159 1 90.75 239 VAL A O 1
ATOM 1877 N N . GLU A 1 240 ? -7.074 34.344 1.459 1 94.19 240 GLU A N 1
ATOM 1878 C CA . GLU A 1 240 ? -7.555 33.281 2.363 1 94.19 240 GLU A CA 1
ATOM 1879 C C . GLU A 1 240 ? -8.992 33.562 2.807 1 94.19 240 GLU A C 1
ATOM 1881 O O . GLU A 1 240 ? -9.328 34.688 3.158 1 94.19 240 GLU A O 1
ATOM 1886 N N . VAL A 1 241 ? -9.828 32.562 2.764 1 94.06 241 VAL A N 1
ATOM 1887 C CA . VAL A 1 241 ? -11.219 32.656 3.18 1 94.06 241 VAL A CA 1
ATOM 1888 C C . VAL A 1 241 ? -11.594 31.453 4.016 1 94.06 241 VAL A C 1
ATOM 1890 O O . VAL A 1 241 ? -11.008 30.375 3.861 1 94.06 241 VAL A O 1
ATOM 1893 N N . PRO A 1 242 ? -12.531 31.688 4.926 1 92.06 242 PRO A N 1
ATOM 1894 C CA . PRO A 1 242 ? -13.016 30.5 5.629 1 92.06 242 PRO A CA 1
ATOM 1895 C C . PRO A 1 242 ? -13.75 29.516 4.707 1 92.06 242 PRO A C 1
ATOM 1897 O O . PRO A 1 242 ? -14.297 29.938 3.682 1 92.06 242 PRO A O 1
ATOM 1900 N N . CYS A 1 243 ? -13.641 28.266 4.996 1 90.31 243 CYS A N 1
ATOM 1901 C CA . CYS A 1 243 ? -14.398 27.281 4.23 1 90.31 243 CYS A CA 1
ATOM 1902 C C . CYS A 1 243 ? -15.898 27.5 4.387 1 90.31 243 CYS A C 1
ATOM 1904 O O . CYS A 1 243 ? -16.406 27.547 5.504 1 90.31 243 CYS A O 1
ATOM 1906 N N . PRO A 1 244 ? -16.641 27.594 3.307 1 88.94 244 PRO A N 1
ATOM 1907 C CA . PRO A 1 244 ? -18.062 27.906 3.395 1 88.94 244 PRO A CA 1
ATOM 1908 C C . PRO A 1 244 ? -18.922 26.688 3.711 1 88.94 244 PRO A C 1
ATOM 1910 O O . PRO A 1 244 ? -20.109 26.812 4.027 1 88.94 244 PRO A O 1
ATOM 1913 N N . ASP A 1 245 ? -18.391 25.516 3.631 1 90.44 245 ASP A N 1
ATOM 1914 C CA . ASP A 1 245 ? -19.141 24.281 3.84 1 90.44 245 ASP A CA 1
ATOM 1915 C C . ASP A 1 245 ? -18.641 23.547 5.086 1 90.44 245 ASP A C 1
ATOM 1917 O O . ASP A 1 245 ? -17.594 22.891 5.059 1 90.44 245 ASP A O 1
ATOM 1921 N N . PRO A 1 246 ? -19.438 23.594 6.051 1 88.19 246 PRO A N 1
ATOM 1922 C CA . PRO A 1 246 ? -19 22.922 7.285 1 88.19 246 PRO A CA 1
ATOM 1923 C C . PRO A 1 246 ? -18.906 21.406 7.137 1 88.19 246 PRO A C 1
ATOM 1925 O O . PRO A 1 246 ? -18.266 20.75 7.965 1 88.19 246 PRO A O 1
ATOM 1928 N N . ALA A 1 247 ? -19.469 20.859 6.152 1 89.56 247 ALA A N 1
ATOM 1929 C CA . ALA A 1 247 ? -19.453 19.406 5.961 1 89.56 247 ALA A CA 1
ATOM 1930 C C . ALA A 1 247 ? -18.172 18.953 5.258 1 89.56 247 ALA A C 1
ATOM 1932 O O . ALA A 1 247 ? -17.891 17.75 5.188 1 89.56 247 ALA A O 1
ATOM 1933 N N . SER A 1 248 ? -17.422 19.906 4.816 1 90.56 248 SER A N 1
ATOM 1934 C CA . SER A 1 248 ? -16.172 19.547 4.145 1 90.56 248 SER A CA 1
ATOM 1935 C C . SER A 1 248 ? -15.086 19.172 5.152 1 90.56 248 SER A C 1
ATOM 1937 O O . SER A 1 248 ? -15.07 19.688 6.27 1 90.56 248 SER A O 1
ATOM 1939 N N . GLY A 1 249 ? -14.266 18.203 4.723 1 91.88 249 GLY A N 1
ATOM 1940 C CA . GLY A 1 249 ? -13.141 17.906 5.594 1 91.88 249 GLY A CA 1
ATOM 1941 C C . GLY A 1 249 ? -12.898 16.406 5.77 1 91.88 249 GLY A C 1
ATOM 1942 O O . GLY A 1 249 ? -13.258 15.617 4.898 1 91.88 249 GLY A O 1
ATOM 1943 N N . LEU A 1 250 ? -12.219 16.109 6.84 1 94.25 250 LEU A N 1
ATOM 1944 C CA . LEU A 1 250 ? -11.734 14.75 7.117 1 94.25 250 LEU A CA 1
ATOM 1945 C C . LEU A 1 250 ? -12.812 13.922 7.812 1 94.25 250 LEU A C 1
ATOM 1947 O O . LEU A 1 250 ? -13.414 14.375 8.789 1 94.25 250 LEU A O 1
ATOM 1951 N N . TYR A 1 251 ? -13.039 12.773 7.293 1 94.19 251 TYR A N 1
ATOM 1952 C CA . TYR A 1 251 ? -13.969 11.805 7.859 1 94.19 251 TYR A CA 1
ATOM 1953 C C . TYR A 1 251 ? -13.258 10.5 8.195 1 94.19 251 TYR A C 1
ATOM 1955 O O . TYR A 1 251 ? -12.344 10.086 7.48 1 94.19 251 TYR A O 1
ATOM 1963 N N . ILE A 1 252 ? -13.695 9.867 9.289 1 94.19 252 ILE A N 1
ATOM 1964 C CA . ILE A 1 252 ? -13.102 8.617 9.75 1 94.19 252 ILE A CA 1
ATOM 1965 C C . ILE A 1 252 ? -14.203 7.598 10.039 1 94.19 252 ILE A C 1
ATOM 1967 O O . ILE A 1 252 ? -15.266 7.949 10.547 1 94.19 252 ILE A O 1
ATOM 1971 N N . ARG A 1 253 ? -13.953 6.441 9.758 1 90.5 253 ARG A N 1
ATOM 1972 C CA . ARG A 1 253 ? -14.852 5.348 10.117 1 90.5 253 ARG A CA 1
ATOM 1973 C C . ARG A 1 253 ? -14.43 4.684 11.422 1 90.5 253 ARG A C 1
ATOM 1975 O O . ARG A 1 253 ? -13.312 4.164 11.523 1 90.5 253 ARG A O 1
ATOM 1982 N N . THR A 1 254 ? -15.289 4.641 12.352 1 87.88 254 THR A N 1
ATOM 1983 C CA . THR A 1 254 ? -14.992 4.109 13.68 1 87.88 254 THR A CA 1
ATOM 1984 C C . THR A 1 254 ? -15.023 2.582 13.664 1 87.88 254 THR A C 1
ATOM 1986 O O . THR A 1 254 ? -15.336 1.97 12.641 1 87.88 254 THR A O 1
ATOM 1989 N N . ARG A 1 255 ? -14.711 2.07 14.828 1 81 255 ARG A N 1
ATOM 1990 C CA . ARG A 1 255 ? -14.695 0.621 14.984 1 81 255 ARG A CA 1
ATOM 1991 C C . ARG A 1 255 ? -16.094 0.036 14.789 1 81 255 ARG A C 1
ATOM 1993 O O . ARG A 1 255 ? -16.234 -1.074 14.273 1 81 255 ARG A O 1
ATOM 2000 N N . SER A 1 256 ? -17.047 0.769 15.18 1 78 256 SER A N 1
ATOM 2001 C CA . SER A 1 256 ? -18.422 0.304 15.047 1 78 256 SER A CA 1
ATOM 2002 C C . SER A 1 256 ? -18.938 0.513 13.633 1 78 256 SER A C 1
ATOM 2004 O O . SER A 1 256 ? -20.109 0.211 13.336 1 78 256 SER A O 1
ATOM 2006 N N . GLY A 1 257 ? -18.109 1.137 12.812 1 81.81 257 GLY A N 1
ATOM 2007 C CA . GLY A 1 257 ? -18.5 1.356 11.43 1 81.81 257 GLY A CA 1
ATOM 2008 C C . GLY A 1 257 ? -19.156 2.707 11.203 1 81.81 257 GLY A C 1
ATOM 2009 O O . GLY A 1 257 ? -19.531 3.045 10.078 1 81.81 257 GLY A O 1
ATOM 2010 N N . GLN A 1 258 ? -19.234 3.41 12.227 1 87.06 258 GLN A N 1
ATOM 2011 C CA . GLN A 1 258 ? -19.828 4.738 12.109 1 87.06 258 GLN A CA 1
ATOM 2012 C C . GLN A 1 258 ? -18.859 5.719 11.461 1 87.06 258 GLN A C 1
ATOM 2014 O O . GLN A 1 258 ? -17.656 5.688 11.734 1 87.06 258 GLN A O 1
ATOM 2019 N N . VAL A 1 259 ? -19.406 6.539 10.609 1 91.12 259 VAL A N 1
ATOM 2020 C CA . VAL A 1 259 ? -18.609 7.598 9.984 1 91.12 259 VAL A CA 1
ATOM 2021 C C . VAL A 1 259 ? -18.719 8.875 10.82 1 91.12 259 VAL A C 1
ATOM 2023 O O . VAL A 1 259 ? -19.828 9.305 11.164 1 91.12 259 VAL A O 1
ATOM 2026 N N . VAL A 1 260 ? -17.625 9.438 11.141 1 94.88 260 VAL A N 1
ATOM 2027 C CA . VAL A 1 260 ? -17.625 10.688 11.898 1 94.88 260 VAL A CA 1
ATOM 2028 C C . VAL A 1 260 ? -16.734 11.711 11.195 1 94.88 260 VAL A C 1
ATOM 2030 O O . VAL A 1 260 ? -15.742 11.344 10.555 1 94.88 260 VAL A O 1
ATOM 2033 N N . LYS A 1 261 ? -17.125 12.938 11.305 1 95.38 261 LYS A N 1
ATOM 2034 C CA . LYS A 1 261 ? -16.25 14.023 10.859 1 95.38 261 LYS A CA 1
ATOM 2035 C C . LYS A 1 261 ? -15.312 14.477 11.984 1 95.38 261 LYS A C 1
ATOM 2037 O O . LYS A 1 261 ? -15.742 14.656 13.125 1 95.38 261 LYS A O 1
ATOM 2042 N N . VAL A 1 262 ? -14.07 14.641 11.633 1 95.5 262 VAL A N 1
ATOM 2043 C CA . VAL A 1 262 ? -13.117 15.062 12.656 1 95.5 262 VAL A CA 1
ATOM 2044 C C . VAL A 1 262 ? -12.633 1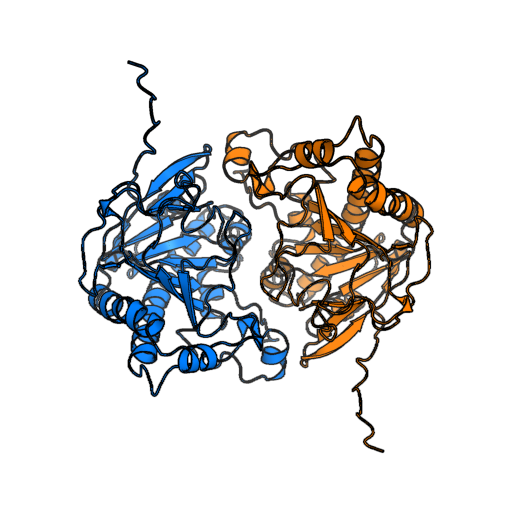6.484 12.359 1 95.5 262 VAL A C 1
ATOM 2046 O O . VAL A 1 262 ? -12.414 16.844 11.195 1 95.5 262 VAL A O 1
ATOM 2049 N N . VAL A 1 263 ? -12.484 17.25 13.477 1 94.19 263 VAL A N 1
ATOM 2050 C CA . VAL A 1 263 ? -12.031 18.625 13.336 1 94.19 263 VAL A CA 1
ATOM 2051 C C . VAL A 1 263 ? -10.93 18.922 14.359 1 94.19 263 VAL A C 1
ATOM 2053 O O . VAL A 1 263 ? -10.93 18.359 15.453 1 94.19 263 VAL A O 1
ATOM 2056 N N . TYR A 1 264 ? -9.977 19.766 13.984 1 95.75 264 TYR A N 1
ATOM 2057 C CA . TYR A 1 264 ? -8.922 20.234 14.867 1 95.75 264 TYR A CA 1
ATOM 2058 C C . TYR A 1 264 ? -8.477 21.641 14.492 1 95.75 264 TYR A C 1
ATOM 2060 O O . TYR A 1 264 ? -8.844 22.141 13.43 1 95.75 264 TYR A O 1
ATOM 2068 N N . GLY A 1 265 ? -7.793 22.281 15.32 1 94.88 265 GLY A N 1
ATOM 2069 C CA . GLY A 1 265 ? -7.457 23.688 15.172 1 94.88 265 GLY A CA 1
ATOM 2070 C C . GLY A 1 265 ? -6.367 23.922 14.141 1 94.88 265 GLY A C 1
ATOM 2071 O O . GLY A 1 265 ? -5.633 23 13.773 1 94.88 265 GLY A O 1
ATOM 2072 N N . GLU A 1 266 ? -6.266 25.188 13.688 1 94.94 266 GLU A N 1
ATOM 2073 C CA . GLU A 1 266 ? -5.258 25.609 12.711 1 94.94 266 GLU A CA 1
ATOM 2074 C C . GLU A 1 266 ? -3.85 25.453 13.273 1 94.94 266 GLU A C 1
ATOM 2076 O O . GLU A 1 266 ? -2.902 25.203 12.531 1 94.94 266 GLU A O 1
ATOM 2081 N N . ASP A 1 267 ? -3.76 25.562 14.492 1 96.25 267 ASP A N 1
ATOM 2082 C CA . ASP A 1 267 ? -2.447 25.531 15.125 1 96.25 267 ASP A CA 1
ATOM 2083 C C . ASP A 1 267 ? -2.123 24.141 15.664 1 96.25 267 ASP A C 1
ATOM 2085 O O . ASP A 1 267 ? -1.188 23.984 16.453 1 96.25 267 ASP A O 1
ATOM 2089 N N . GLU A 1 268 ? -2.887 23.172 15.312 1 98.25 268 GLU A N 1
ATOM 2090 C CA . GLU A 1 268 ? -2.658 21.797 15.742 1 98.25 268 GLU A CA 1
ATOM 2091 C C . GLU A 1 268 ? -2.117 20.938 14.594 1 98.25 268 GLU A C 1
ATOM 2093 O O . GLU A 1 268 ? -2.531 21.109 13.445 1 98.25 268 GLU A O 1
ATOM 2098 N N . ILE A 1 269 ? -1.155 20.078 14.922 1 98.81 269 ILE A N 1
ATOM 2099 C CA . ILE A 1 269 ? -0.719 19.047 13.992 1 98.81 269 ILE A CA 1
ATOM 2100 C C . ILE A 1 269 ? -1.455 17.734 14.297 1 98.81 269 ILE A C 1
ATOM 2102 O O . ILE A 1 269 ? -1.472 17.281 15.438 1 98.81 269 ILE A O 1
ATOM 2106 N N . ALA A 1 270 ? -2.098 17.188 13.336 1 98.69 270 ALA A N 1
ATOM 2107 C CA . ALA A 1 270 ? -2.742 15.883 13.516 1 98.69 270 ALA A CA 1
ATOM 2108 C C . ALA A 1 270 ? -1.806 14.75 13.117 1 98.69 270 ALA A C 1
ATOM 2110 O O . ALA A 1 270 ? -1.078 14.859 12.125 1 98.69 270 ALA A O 1
ATOM 2111 N N . TYR A 1 271 ? -1.761 13.656 13.836 1 98.81 271 TYR A N 1
ATOM 2112 C CA . TYR A 1 271 ? -1.01 12.445 13.5 1 98.81 271 TYR A CA 1
ATOM 2113 C C . TYR A 1 271 ? -1.933 11.242 13.406 1 98.81 271 TYR A C 1
ATOM 2115 O O . TYR A 1 271 ? -2.738 10.992 14.305 1 98.81 271 TYR A O 1
ATOM 2123 N N . GLN A 1 272 ? -1.815 10.5 12.297 1 98.12 272 GLN A N 1
ATOM 2124 C CA . GLN A 1 272 ? -2.59 9.289 12.039 1 98.12 272 GLN A CA 1
ATOM 2125 C C . GLN A 1 272 ? -1.689 8.055 12 1 98.12 272 GLN A C 1
ATOM 2127 O O . GLN A 1 272 ? -0.578 8.109 11.469 1 98.12 272 GLN A O 1
ATOM 2132 N N . ILE A 1 273 ? -2.176 6.922 12.531 1 96.88 273 ILE A N 1
ATOM 2133 C CA . ILE A 1 273 ? -1.437 5.664 12.547 1 96.88 273 ILE A CA 1
ATOM 2134 C C . ILE A 1 273 ? -1.562 4.977 11.188 1 96.88 273 ILE A C 1
ATOM 2136 O O . ILE A 1 273 ? -2.646 4.938 10.602 1 96.88 273 ILE A O 1
ATOM 2140 N N . GLY A 1 274 ? -0.467 4.438 10.703 1 94.19 274 GLY A N 1
ATOM 2141 C CA . GLY A 1 274 ? -0.473 3.656 9.477 1 94.19 274 GLY A CA 1
ATOM 2142 C C . GLY A 1 274 ? -0.573 2.162 9.719 1 94.19 274 GLY A C 1
ATOM 2143 O O . GLY A 1 274 ? -0.434 1.705 10.859 1 94.19 274 GLY A O 1
ATOM 2144 N N . GLU A 1 275 ? -0.762 1.413 8.672 1 89 275 GLU A N 1
ATOM 2145 C CA . GLU A 1 275 ? -0.962 -0.031 8.734 1 89 275 GLU A CA 1
ATOM 2146 C C . GLU A 1 275 ? 0.275 -0.737 9.281 1 89 275 GLU A C 1
ATOM 2148 O O . GLU A 1 275 ? 0.161 -1.714 10.031 1 89 275 GLU A O 1
ATOM 2153 N N . THR A 1 276 ? 1.456 -0.343 8.883 1 88.56 276 THR A N 1
ATOM 2154 C CA . THR A 1 276 ? 2.686 -0.969 9.359 1 88.56 276 THR A CA 1
ATOM 2155 C C . THR A 1 276 ? 2.775 -0.897 10.883 1 88.56 276 THR A C 1
ATOM 2157 O O . THR A 1 276 ? 3.088 -1.894 11.539 1 88.56 276 THR A O 1
ATOM 2160 N N . THR A 1 277 ? 2.508 0.234 11.391 1 92.31 277 THR A N 1
ATOM 2161 C CA . THR A 1 277 ? 2.527 0.398 12.844 1 92.31 277 THR A CA 1
ATOM 2162 C C . THR A 1 277 ? 1.457 -0.468 13.5 1 92.31 277 THR A C 1
ATOM 2164 O O . THR A 1 277 ? 1.688 -1.049 14.562 1 92.31 277 THR A O 1
ATOM 2167 N N . ALA A 1 278 ? 0.294 -0.523 12.945 1 90.69 278 ALA A N 1
ATOM 2168 C CA . ALA A 1 278 ? -0.774 -1.361 13.484 1 90.69 278 ALA A CA 1
ATOM 2169 C C . ALA A 1 278 ? -0.333 -2.818 13.578 1 90.69 278 ALA A C 1
ATOM 2171 O O . ALA A 1 278 ? -0.562 -3.479 14.594 1 90.69 278 ALA A O 1
ATOM 2172 N N . ILE A 1 279 ? 0.338 -3.238 12.586 1 85 279 ILE A N 1
ATOM 2173 C CA . ILE A 1 279 ? 0.797 -4.621 12.531 1 85 279 ILE A CA 1
ATOM 2174 C C . ILE A 1 279 ? 1.906 -4.84 13.555 1 85 279 ILE A C 1
ATOM 2176 O O . ILE A 1 279 ? 1.865 -5.801 14.328 1 85 279 ILE A O 1
ATOM 2180 N N . LEU A 1 280 ? 2.898 -3.98 13.586 1 84.88 280 LEU A N 1
ATOM 2181 C CA . LEU A 1 280 ? 4.059 -4.117 14.469 1 84.88 280 LEU A CA 1
ATOM 2182 C C . LEU A 1 280 ? 3.641 -4.043 15.93 1 84.88 280 LEU A C 1
ATOM 2184 O O . LEU A 1 280 ? 4.273 -4.66 16.797 1 84.88 280 LEU A O 1
ATOM 2188 N N . SER A 1 281 ? 2.543 -3.316 16.188 1 88.25 281 SER A N 1
ATOM 2189 C CA . SER A 1 281 ? 2.082 -3.166 17.562 1 88.25 281 SER A CA 1
ATOM 2190 C C . SER A 1 281 ? 1.077 -4.254 17.938 1 88.25 281 SER A C 1
ATOM 2192 O O . SER A 1 281 ? 0.512 -4.238 19.031 1 88.25 281 SER A O 1
ATOM 2194 N N . ARG A 1 282 ? 0.784 -5.062 17.016 1 82.94 282 ARG A N 1
ATOM 2195 C CA . ARG A 1 282 ? -0.156 -6.164 17.203 1 82.94 282 ARG A CA 1
ATOM 2196 C C . ARG A 1 282 ? -1.549 -5.645 17.547 1 82.94 282 ARG A C 1
ATOM 2198 O O . ARG A 1 282 ? -2.229 -6.195 18.406 1 82.94 282 ARG A O 1
ATOM 2205 N N . GLY A 1 283 ? -1.85 -4.508 17.047 1 84.81 283 GLY A N 1
ATOM 2206 C CA . GLY A 1 283 ? -3.205 -4 17.172 1 84.81 283 GLY A CA 1
ATOM 2207 C C . GLY A 1 283 ? -3.383 -3.066 18.359 1 84.81 283 GLY A C 1
ATOM 2208 O O . GLY A 1 283 ? -4.465 -2.514 18.562 1 84.81 283 GLY A O 1
ATOM 2209 N N . TYR A 1 284 ? -2.344 -2.854 19.094 1 90.62 284 TYR A N 1
ATOM 2210 C CA . TYR A 1 284 ? -2.453 -1.875 20.172 1 90.62 284 TYR A CA 1
ATOM 2211 C C . TYR A 1 284 ? -2.635 -0.469 19.609 1 90.62 284 TYR A C 1
ATOM 2213 O O . TYR A 1 284 ? -3.252 0.385 20.25 1 90.62 284 TYR A O 1
ATOM 2221 N N . LEU A 1 285 ? -1.998 -0.237 18.531 1 93.81 285 LEU A N 1
ATOM 2222 C CA . LEU A 1 285 ? -2.217 0.981 17.75 1 93.81 285 LEU A CA 1
ATOM 2223 C C . LEU A 1 285 ? -2.969 0.679 16.469 1 93.81 285 LEU A C 1
ATOM 2225 O O . LEU A 1 285 ? -2.639 -0.276 15.758 1 93.81 285 LEU A O 1
ATOM 2229 N N . CYS A 1 286 ? -3.957 1.491 16.078 1 92.12 286 CYS A N 1
ATOM 2230 C CA . CYS A 1 286 ? -4.852 1.094 14.992 1 92.12 286 CYS A CA 1
ATOM 2231 C C . CYS A 1 286 ? -4.84 2.123 13.867 1 92.12 286 CYS A C 1
ATOM 2233 O O . CYS A 1 286 ? -4.93 3.326 14.125 1 92.12 286 CYS A O 1
ATOM 2235 N N . ALA A 1 287 ? -4.695 1.597 12.68 1 92.5 287 ALA A N 1
ATOM 2236 C CA . ALA A 1 287 ? -4.902 2.406 11.484 1 92.5 287 ALA A CA 1
ATOM 2237 C C . ALA A 1 287 ? -6.375 2.438 11.086 1 92.5 287 ALA A C 1
ATOM 2239 O O . ALA A 1 287 ? -7.027 1.393 11.008 1 92.5 287 ALA A O 1
ATOM 2240 N N . THR A 1 288 ? -6.93 3.564 10.789 1 90.62 288 THR A N 1
ATOM 2241 C CA . THR A 1 288 ? -8.367 3.658 10.547 1 90.62 288 THR A CA 1
ATOM 2242 C C . THR A 1 288 ? -8.641 4.219 9.148 1 90.62 288 THR A C 1
ATOM 2244 O O . THR A 1 288 ? -7.949 5.129 8.695 1 90.62 288 THR A O 1
ATOM 2247 N N . PRO A 1 289 ? -9.648 3.674 8.516 1 89.62 289 PRO A N 1
ATOM 2248 C CA . PRO A 1 289 ? -10.039 4.242 7.227 1 89.62 289 PRO A CA 1
ATOM 2249 C C . PRO A 1 289 ? -10.516 5.688 7.344 1 89.62 289 PRO A C 1
ATOM 2251 O O . PRO A 1 289 ? -11.25 6.027 8.273 1 89.62 289 PRO A O 1
ATOM 2254 N N . HIS A 1 290 ? -10.117 6.484 6.395 1 91.69 290 HIS A N 1
ATOM 2255 C CA . HIS A 1 290 ? -10.508 7.891 6.391 1 91.69 290 HIS A CA 1
ATOM 2256 C C . HIS A 1 290 ? -10.641 8.422 4.965 1 91.69 290 HIS A C 1
ATOM 2258 O O . HIS A 1 290 ? -10.195 7.773 4.016 1 91.69 290 HIS A O 1
ATOM 2264 N N . CYS A 1 291 ? -11.336 9.508 4.766 1 88.25 291 CYS A N 1
ATOM 2265 C CA . CYS A 1 291 ? -11.508 10.203 3.494 1 88.25 291 CYS A CA 1
ATOM 2266 C C . CYS A 1 291 ? -11.656 11.703 3.701 1 88.25 291 CYS A C 1
ATOM 2268 O O . CYS A 1 291 ? -11.68 12.172 4.84 1 88.25 291 CYS A O 1
ATOM 2270 N N . VAL A 1 292 ? -11.586 12.414 2.621 1 87.62 292 VAL A N 1
ATOM 2271 C CA . VAL A 1 292 ? -11.766 13.859 2.676 1 87.62 292 VAL A CA 1
ATOM 2272 C C . VAL A 1 292 ? -12.906 14.273 1.746 1 87.62 292 VAL A C 1
ATOM 2274 O O . VAL A 1 292 ? -12.914 13.922 0.564 1 87.62 292 VAL A O 1
ATOM 2277 N N . ARG A 1 293 ? -13.836 15.039 2.275 1 88.31 293 ARG A N 1
ATOM 2278 C CA . ARG A 1 293 ? -14.969 15.531 1.507 1 88.31 293 ARG A CA 1
ATOM 2279 C C . ARG A 1 293 ? -14.711 16.953 1 1 88.31 293 ARG A C 1
ATOM 2281 O O . ARG A 1 293 ? -14.297 17.828 1.766 1 88.31 293 ARG A O 1
ATOM 2288 N N . ALA A 1 294 ? -15.016 17.109 -0.233 1 86.12 294 ALA A N 1
ATOM 2289 C CA . ALA A 1 294 ? -14.906 18.438 -0.826 1 86.12 294 ALA A CA 1
ATOM 2290 C C . ALA A 1 294 ? -16.078 19.312 -0.412 1 86.12 294 ALA A C 1
ATOM 2292 O O . ALA A 1 294 ? -17.188 18.812 -0.16 1 86.12 294 ALA A O 1
ATOM 2293 N N . PRO A 1 295 ? -15.789 20.625 -0.343 1 87.69 295 PRO A N 1
ATOM 2294 C CA . PRO A 1 295 ? -16.922 21.531 -0.116 1 87.69 295 PRO A CA 1
ATOM 2295 C C . PRO A 1 295 ? -17.938 21.5 -1.254 1 87.69 295 PRO A C 1
ATOM 2297 O O . PRO A 1 295 ? -17.562 21.359 -2.42 1 87.69 295 PRO A O 1
ATOM 2300 N N . GLN A 1 296 ? -19.172 21.688 -0.849 1 83.88 296 GLN A N 1
ATOM 2301 C CA . GLN A 1 296 ? -20.25 21.672 -1.828 1 83.88 296 GLN A CA 1
ATOM 2302 C C . GLN A 1 296 ? -21.047 22.984 -1.795 1 83.88 296 GLN A C 1
ATOM 2304 O O . GLN A 1 296 ? -20.922 23.766 -0.852 1 83.88 296 GLN A O 1
ATOM 2309 N N . GLY A 1 297 ? -21.859 23.141 -2.906 1 82.12 297 GLY A N 1
ATOM 2310 C CA . GLY A 1 297 ? -22.719 24.312 -2.979 1 82.12 297 GLY A CA 1
ATOM 2311 C C . GLY A 1 297 ? -22.156 25.422 -3.855 1 82.12 297 GLY A C 1
ATOM 2312 O O . GLY A 1 297 ? -21 25.344 -4.297 1 82.12 297 GLY A O 1
ATOM 2313 N N . GLU A 1 298 ? -22.922 26.406 -4.082 1 83.06 298 GLU A N 1
ATOM 2314 C CA . GLU A 1 298 ? -22.578 27.516 -4.945 1 83.06 298 GLU A CA 1
ATOM 2315 C C . GLU A 1 298 ? -21.406 28.312 -4.367 1 83.06 298 GLU A C 1
ATOM 2317 O O . GLU A 1 298 ? -20.547 28.812 -5.109 1 83.06 298 GLU A O 1
ATOM 2322 N N . GLU A 1 299 ? -21.406 28.344 -3.084 1 85.56 299 GLU A N 1
ATOM 2323 C CA . GLU A 1 299 ? -20.375 29.141 -2.426 1 85.56 299 GLU A CA 1
ATOM 2324 C C . GLU A 1 299 ? -19.016 28.453 -2.51 1 85.56 299 GLU A C 1
ATOM 2326 O O . GLU A 1 299 ? -17.984 29.078 -2.236 1 85.56 299 GLU A O 1
ATOM 2331 N N . ALA A 1 300 ? -19 27.234 -2.785 1 85.69 300 ALA A N 1
ATOM 2332 C CA . ALA A 1 300 ? -17.75 26.484 -2.889 1 85.69 300 ALA A CA 1
ATOM 2333 C C . ALA A 1 300 ? -17.109 26.672 -4.258 1 85.69 300 ALA A C 1
ATOM 2335 O O . ALA A 1 300 ? -15.969 26.266 -4.48 1 85.69 300 ALA A O 1
ATOM 2336 N N . ARG A 1 301 ? -17.797 27.344 -5.086 1 83.56 301 ARG A N 1
ATOM 2337 C CA . ARG A 1 301 ? -17.266 27.594 -6.418 1 83.56 301 ARG A CA 1
ATOM 2338 C C . ARG A 1 301 ? -16.016 28.469 -6.348 1 83.56 301 ARG A C 1
ATOM 2340 O O . ARG A 1 301 ? -15.984 29.453 -5.621 1 83.56 301 ARG A O 1
ATOM 2347 N N . GLY A 1 302 ? -15 28 -7.078 1 87.19 302 GLY A N 1
ATOM 2348 C CA . GLY A 1 302 ? -13.781 28.797 -7.156 1 87.19 302 GLY A CA 1
ATOM 2349 C C . GLY A 1 302 ? -12.898 28.641 -5.934 1 87.19 302 GLY A C 1
ATOM 2350 O O . GLY A 1 302 ? -11.875 29.312 -5.812 1 87.19 302 GLY A O 1
ATOM 2351 N N . LEU A 1 303 ? -13.281 27.797 -5.035 1 90.56 303 LEU A N 1
ATOM 2352 C CA . LEU A 1 303 ? -12.531 27.625 -3.797 1 90.56 303 LEU A CA 1
ATOM 2353 C C . LEU A 1 303 ? -11.297 26.75 -4.031 1 90.56 303 LEU A C 1
ATOM 2355 O O . LEU A 1 303 ? -11.383 25.719 -4.695 1 90.56 303 LEU A O 1
ATOM 2359 N N . GLU A 1 304 ? -10.141 27.25 -3.576 1 92.38 304 GLU A N 1
ATOM 2360 C CA . GLU A 1 304 ? -8.883 26.516 -3.602 1 92.38 304 GLU A CA 1
ATOM 2361 C C . GLU A 1 304 ? -8.523 25.984 -2.215 1 92.38 304 GLU A C 1
ATOM 2363 O O . GLU A 1 304 ? -8.93 26.562 -1.203 1 92.38 304 GLU A O 1
ATOM 2368 N N . ARG A 1 305 ? -7.844 24.875 -2.195 1 93.88 305 ARG A N 1
ATOM 2369 C CA . ARG A 1 305 ? -7.434 24.281 -0.928 1 93.88 305 ARG A CA 1
ATOM 2370 C C . ARG A 1 305 ? -5.957 23.891 -0.958 1 93.88 305 ARG A C 1
ATOM 2372 O O . ARG A 1 305 ? -5.496 23.266 -1.916 1 93.88 305 ARG A O 1
ATOM 2379 N N . SER A 1 306 ? -5.172 24.344 0.081 1 96.62 306 SER A N 1
ATOM 2380 C CA . SER A 1 306 ? -3.775 23.953 0.261 1 96.62 306 SER A CA 1
ATOM 2381 C C . SER A 1 306 ? -3.58 23.203 1.569 1 96.62 306 SER A C 1
ATOM 2383 O O . SER A 1 306 ? -4.098 23.609 2.613 1 96.62 306 SER A O 1
ATOM 2385 N N . THR A 1 307 ? -2.891 22.078 1.504 1 97.5 307 THR A N 1
ATOM 2386 C CA . THR A 1 307 ? -2.57 21.312 2.707 1 97.5 307 THR A CA 1
ATOM 2387 C C . THR A 1 307 ? -1.249 20.562 2.537 1 97.5 307 THR A C 1
ATOM 2389 O O . THR A 1 307 ? -0.67 20.562 1.448 1 97.5 307 THR A O 1
ATOM 2392 N N . PHE A 1 308 ? -0.71 20.125 3.641 1 98.56 308 PHE A N 1
ATOM 2393 C CA . PHE A 1 308 ? 0.56 19.406 3.654 1 98.56 308 PHE A CA 1
ATOM 2394 C C . PHE A 1 308 ? 0.472 18.172 4.535 1 98.56 308 PHE A C 1
ATOM 2396 O O . PHE A 1 308 ? -0.117 18.203 5.617 1 98.56 308 PHE A O 1
ATOM 2403 N N . ALA A 1 309 ? 0.981 17.047 4.023 1 98.44 309 ALA A N 1
ATOM 2404 C CA . ALA A 1 309 ? 1.079 15.789 4.77 1 98.44 309 ALA A CA 1
ATOM 2405 C C . ALA A 1 309 ? 2.521 15.297 4.82 1 98.44 309 ALA A C 1
ATOM 2407 O O . ALA A 1 309 ? 3.254 15.391 3.836 1 98.44 309 ALA A O 1
ATOM 2408 N N . LEU A 1 310 ? 2.957 14.836 5.953 1 98.75 310 LEU A N 1
ATOM 2409 C CA . LEU A 1 310 ? 4.242 14.164 6.105 1 98.75 310 LEU A CA 1
ATOM 2410 C C . LEU A 1 310 ? 4.047 12.68 6.387 1 98.75 310 LEU A C 1
ATOM 2412 O O . LEU A 1 310 ? 3.547 12.305 7.449 1 98.75 310 LEU A O 1
ATOM 2416 N N . PHE A 1 311 ? 4.43 11.859 5.496 1 97.25 311 PHE A N 1
ATOM 2417 C CA . PHE A 1 311 ? 4.395 10.406 5.652 1 97.25 311 PHE A CA 1
ATOM 2418 C C . PHE A 1 311 ? 5.688 9.898 6.277 1 97.25 311 PHE A C 1
ATOM 2420 O O . PHE A 1 311 ? 6.711 9.797 5.598 1 97.25 311 PHE A O 1
ATOM 2427 N N . MET A 1 312 ? 5.629 9.586 7.551 1 97 312 MET A N 1
ATOM 2428 C CA . MET A 1 312 ? 6.75 8.969 8.25 1 97 312 MET A CA 1
ATOM 2429 C C . MET A 1 312 ? 6.715 7.449 8.094 1 97 312 MET A C 1
ATOM 2431 O O . MET A 1 312 ? 5.793 6.793 8.586 1 97 312 MET A O 1
ATOM 2435 N N . GLN A 1 313 ? 7.668 6.973 7.445 1 92.12 313 GLN A N 1
ATOM 2436 C CA . GLN A 1 313 ? 7.582 5.578 7.023 1 92.12 313 GLN A CA 1
ATOM 2437 C C . GLN A 1 313 ? 8.867 4.824 7.359 1 92.12 313 GLN A C 1
ATOM 2439 O O . GLN A 1 313 ? 9.922 5.434 7.551 1 92.12 313 GLN A O 1
ATOM 2444 N N . PRO A 1 314 ? 8.797 3.422 7.531 1 89.62 314 PRO A N 1
ATOM 2445 C CA . PRO A 1 314 ? 10.016 2.631 7.75 1 89.62 314 PRO A CA 1
ATOM 2446 C C . PRO A 1 314 ? 10.969 2.678 6.559 1 89.62 314 PRO A C 1
ATOM 2448 O O . PRO A 1 314 ? 10.578 3.098 5.465 1 89.62 314 PRO A O 1
ATOM 2451 N N . ASP A 1 315 ? 12.219 2.312 6.926 1 84.38 315 ASP A N 1
ATOM 2452 C CA . ASP A 1 315 ? 13.219 2.227 5.863 1 84.38 315 ASP A CA 1
ATOM 2453 C C . ASP A 1 315 ? 12.984 0.993 4.992 1 84.38 315 ASP A C 1
ATOM 2455 O O . ASP A 1 315 ? 13.133 -0.139 5.461 1 84.38 315 ASP A O 1
ATOM 2459 N N . CYS A 1 316 ? 12.508 1.122 3.867 1 63.91 316 CYS A N 1
ATOM 2460 C CA . CYS A 1 316 ? 12.273 -0.012 2.979 1 63.91 316 CYS A CA 1
ATOM 2461 C C . CYS A 1 316 ? 13.57 -0.459 2.311 1 63.91 316 CYS A C 1
ATOM 2463 O O . CYS A 1 316 ? 13.586 -1.456 1.588 1 63.91 316 CYS A O 1
ATOM 2465 N N . LEU A 1 317 ? 14.711 0.369 2.572 1 60.94 317 LEU A N 1
ATOM 2466 C CA . LEU A 1 317 ? 16 0.099 1.956 1 60.94 317 LEU A CA 1
ATOM 2467 C C . LEU A 1 317 ? 16.812 -0.874 2.803 1 60.94 317 LEU A C 1
ATOM 2469 O O . LEU A 1 317 ? 17.922 -1.257 2.424 1 60.94 317 LEU A O 1
ATOM 2473 N N . HIS A 1 318 ? 16.438 -1.435 3.881 1 53.25 318 HIS A N 1
ATOM 2474 C CA . HIS A 1 318 ? 17.266 -1.988 4.949 1 53.25 318 HIS A CA 1
ATOM 2475 C C . HIS A 1 318 ? 18.594 -2.51 4.402 1 53.25 318 HIS A C 1
ATOM 2477 O O . HIS A 1 318 ? 18.609 -3.436 3.588 1 53.25 318 HIS A O 1
ATOM 2483 N N . SER A 1 319 ? 19.516 -1.696 4.113 1 43.94 319 SER A N 1
ATOM 2484 C CA . SER A 1 319 ? 20.938 -1.957 3.99 1 43.94 319 SER A CA 1
ATOM 2485 C C . SER A 1 319 ? 21.453 -2.777 5.168 1 43.94 319 SER A C 1
ATOM 2487 O O . SER A 1 319 ? 20.891 -2.729 6.262 1 43.94 319 SER A O 1
ATOM 2489 N N . GLN A 1 320 ? 22.203 -3.869 4.969 1 38.31 320 GLN A N 1
ATOM 2490 C CA . GLN A 1 320 ? 23.172 -4.48 5.875 1 38.31 320 GLN A CA 1
ATOM 2491 C C . GLN A 1 320 ? 23.781 -3.438 6.809 1 38.31 320 GLN A C 1
ATOM 2493 O O . GLN A 1 320 ? 24.469 -2.516 6.355 1 38.31 320 GLN A O 1
ATOM 2498 N N . ARG A 1 321 ? 23.188 -2.783 7.699 1 30.7 321 ARG A N 1
ATOM 2499 C CA . ARG A 1 321 ? 24.172 -2.154 8.57 1 30.7 321 ARG A CA 1
ATOM 2500 C C . ARG A 1 321 ? 25.297 -3.125 8.914 1 30.7 321 ARG A C 1
ATOM 2502 O O . ARG A 1 321 ? 25.047 -4.258 9.328 1 30.7 321 ARG A O 1
ATOM 2509 N N . LYS A 1 322 ? 26.641 -2.877 8.406 1 26.52 322 LYS A N 1
ATOM 2510 C CA . LYS A 1 322 ? 27.859 -3.361 9.047 1 26.52 322 LYS A CA 1
ATOM 2511 C C . LYS A 1 322 ? 27.844 -3.078 10.547 1 26.52 322 LYS A C 1
ATOM 2513 O O . LYS A 1 322 ? 27.516 -1.97 10.969 1 26.52 322 LYS A O 1
ATOM 2518 N N . MET B 1 1 ? 25.703 0.631 -40.406 1 24 1 MET B N 1
ATOM 2519 C CA . MET B 1 1 ? 25.156 -0.608 -39.844 1 24 1 MET B CA 1
ATOM 2520 C C . MET B 1 1 ? 24.969 -0.493 -38.344 1 24 1 MET B C 1
ATOM 2522 O O . MET B 1 1 ? 25.906 -0.712 -37.594 1 24 1 MET B O 1
ATOM 2526 N N . SER B 1 2 ? 24.406 0.542 -37.844 1 28.09 2 SER B N 1
ATOM 2527 C CA . SER B 1 2 ? 24.375 0.988 -36.469 1 28.09 2 SER B CA 1
ATOM 2528 C C . SER B 1 2 ? 23.781 -0.082 -35.531 1 28.09 2 SER B C 1
ATOM 2530 O O . SER B 1 2 ? 22.656 -0.528 -35.75 1 28.09 2 SER B O 1
ATOM 2532 N N . LEU B 1 3 ? 24.609 -1.081 -35.094 1 29.77 3 LEU B N 1
ATOM 2533 C CA . LEU B 1 3 ? 24.312 -2.168 -34.156 1 29.77 3 LEU B CA 1
ATOM 2534 C C . LEU B 1 3 ? 23.5 -1.665 -32.969 1 29.77 3 LEU B C 1
ATOM 2536 O O . LEU B 1 3 ? 24.016 -0.916 -32.156 1 29.77 3 LEU B O 1
ATOM 2540 N N . SER B 1 4 ? 22.359 -1.086 -33.094 1 35.09 4 SER B N 1
ATOM 2541 C CA . SER B 1 4 ? 21.5 -0.749 -31.969 1 35.09 4 SER B CA 1
ATOM 2542 C C . SER B 1 4 ? 21.578 -1.807 -30.875 1 35.09 4 SER B C 1
ATOM 2544 O O . SER B 1 4 ? 21.156 -2.949 -31.078 1 35.09 4 SER B O 1
ATOM 2546 N N . SER B 1 5 ? 22.656 -1.958 -30.203 1 37.16 5 SER B N 1
ATOM 2547 C CA . SER B 1 5 ? 22.969 -2.861 -29.094 1 37.16 5 SER B CA 1
ATOM 2548 C C . SER B 1 5 ? 21.781 -3.021 -28.156 1 37.16 5 SER B C 1
ATOM 2550 O O . SER B 1 5 ? 21.469 -2.111 -27.391 1 37.16 5 SER B O 1
ATOM 2552 N N . GLU B 1 6 ? 20.625 -3.365 -28.531 1 42.25 6 GLU B N 1
ATOM 2553 C CA . GLU B 1 6 ? 19.453 -3.721 -27.719 1 42.25 6 GLU B CA 1
ATOM 2554 C C . GLU B 1 6 ? 19.875 -4.492 -26.469 1 42.25 6 GLU B C 1
ATOM 2556 O O . GLU B 1 6 ? 20.391 -5.609 -26.562 1 42.25 6 GLU B O 1
ATOM 2561 N N . SER B 1 7 ? 20.594 -3.943 -25.547 1 51.12 7 SER B N 1
ATOM 2562 C CA . SER B 1 7 ? 21.094 -4.504 -24.297 1 51.12 7 SER B CA 1
ATOM 2563 C C . SER B 1 7 ? 20.125 -5.531 -23.734 1 51.12 7 SER B C 1
ATOM 2565 O O . SER B 1 7 ? 18.953 -5.215 -23.469 1 51.12 7 SER B O 1
ATOM 2567 N N . THR B 1 8 ? 20.125 -6.832 -24.141 1 72 8 THR B N 1
ATOM 2568 C CA . THR B 1 8 ? 19.344 -8.023 -23.828 1 72 8 THR B CA 1
ATOM 2569 C C . THR B 1 8 ? 19.297 -8.258 -22.312 1 72 8 THR B C 1
ATOM 2571 O O . THR B 1 8 ? 20.344 -8.289 -21.656 1 72 8 THR B O 1
ATOM 2574 N N . VAL B 1 9 ? 18.25 -7.984 -21.609 1 84.5 9 VAL B N 1
ATOM 2575 C CA . VAL B 1 9 ? 18.016 -8.281 -20.203 1 84.5 9 VAL B CA 1
ATOM 2576 C C . VAL B 1 9 ? 18.281 -9.758 -19.938 1 84.5 9 VAL B C 1
ATOM 2578 O O . VAL B 1 9 ? 17.75 -10.625 -20.625 1 84.5 9 VAL B O 1
ATOM 2581 N N . PRO B 1 10 ? 19.344 -10.055 -19.125 1 90.88 10 PRO B N 1
ATOM 2582 C CA . PRO B 1 10 ? 19.641 -11.461 -18.844 1 90.88 10 PRO B CA 1
ATOM 2583 C C . PRO B 1 10 ? 18.453 -12.203 -18.234 1 90.88 10 PRO B C 1
ATOM 2585 O O . PRO B 1 10 ? 17.672 -11.609 -17.484 1 90.88 10 PRO B O 1
ATOM 2588 N N . THR B 1 11 ? 18.328 -13.43 -18.594 1 91.94 11 THR B N 1
ATOM 2589 C CA . THR B 1 11 ? 17.359 -14.328 -17.969 1 91.94 11 THR B CA 1
ATOM 2590 C C . THR B 1 11 ? 18.016 -15.164 -16.875 1 91.94 11 THR B C 1
ATOM 2592 O O . THR B 1 11 ? 19.078 -15.742 -17.078 1 91.94 11 THR B O 1
ATOM 2595 N N . VAL B 1 12 ? 17.453 -15.188 -15.719 1 90.81 12 VAL B N 1
ATOM 2596 C CA . VAL B 1 12 ? 18.031 -15.906 -14.586 1 90.81 12 VAL B CA 1
ATOM 2597 C C . VAL B 1 12 ? 17.031 -16.953 -14.078 1 90.81 12 VAL B C 1
ATOM 2599 O O . VAL B 1 12 ? 15.82 -16.734 -14.109 1 90.81 12 VAL B O 1
ATOM 2602 N N . ARG B 1 13 ? 17.656 -18.078 -13.656 1 87.25 13 ARG B N 1
ATOM 2603 C CA . ARG B 1 13 ? 16.812 -19.078 -13 1 87.25 13 ARG B CA 1
ATOM 2604 C C . ARG B 1 13 ? 16.734 -18.828 -11.5 1 87.25 13 ARG B C 1
ATOM 2606 O O . ARG B 1 13 ? 17.719 -18.453 -10.867 1 87.25 13 ARG B O 1
ATOM 2613 N N . ILE B 1 14 ? 15.609 -19.047 -10.969 1 93.25 14 ILE B N 1
ATOM 2614 C CA . ILE B 1 14 ? 15.289 -18.766 -9.578 1 93.25 14 ILE B CA 1
ATOM 2615 C C . ILE B 1 14 ? 15.648 -19.953 -8.703 1 93.25 14 ILE B C 1
ATOM 2617 O O . ILE B 1 14 ? 15.664 -21.094 -9.172 1 93.25 14 ILE B O 1
ATOM 2621 N N . VAL B 1 15 ? 16.047 -19.703 -7.492 1 96.81 15 VAL B N 1
ATOM 2622 C CA . VAL B 1 15 ? 16.266 -20.75 -6.504 1 96.81 15 VAL B CA 1
ATOM 2623 C C . VAL B 1 15 ? 15 -21.594 -6.359 1 96.81 15 VAL B C 1
ATOM 2625 O O . VAL B 1 15 ? 13.898 -21.047 -6.211 1 96.81 15 VAL B O 1
ATOM 2628 N N . THR B 1 16 ? 15.141 -22.891 -6.438 1 98 16 THR B N 1
ATOM 2629 C CA . THR B 1 16 ? 14.016 -23.797 -6.355 1 98 16 THR B CA 1
ATOM 2630 C C . THR B 1 16 ? 14.18 -24.766 -5.188 1 98 16 THR B C 1
ATOM 2632 O O . THR B 1 16 ? 15.281 -25.281 -4.953 1 98 16 THR B O 1
ATOM 2635 N N . VAL B 1 17 ? 13.148 -24.984 -4.438 1 98.25 17 VAL B N 1
ATOM 2636 C CA . VAL B 1 17 ? 13.086 -25.984 -3.375 1 98.25 17 VAL B CA 1
ATOM 2637 C C . VAL B 1 17 ? 12.008 -27.031 -3.697 1 98.25 17 VAL B C 1
ATOM 2639 O O . VAL B 1 17 ? 10.969 -26.688 -4.266 1 98.25 17 VAL B O 1
ATOM 2642 N N . SER B 1 18 ? 12.25 -28.281 -3.314 1 98.19 18 SER B N 1
ATOM 2643 C CA . SER B 1 18 ? 11.227 -29.312 -3.539 1 98.19 18 SER B CA 1
ATOM 2644 C C . SER B 1 18 ? 10.211 -29.328 -2.406 1 98.19 18 SER B C 1
ATOM 2646 O O . SER B 1 18 ? 10.539 -29 -1.263 1 98.19 18 SER B O 1
ATOM 2648 N N . TYR B 1 19 ? 9.023 -29.734 -2.754 1 98.38 19 TYR B N 1
ATOM 2649 C CA . TYR B 1 19 ? 7.965 -29.859 -1.763 1 98.38 19 TYR B CA 1
ATOM 2650 C C . TYR B 1 19 ? 8.375 -30.797 -0.639 1 98.38 19 TYR B C 1
ATOM 2652 O O . TYR B 1 19 ? 8.102 -30.531 0.535 1 98.38 19 TYR B O 1
ATOM 2660 N N . SER B 1 20 ? 9.047 -31.844 -0.991 1 97.62 20 SER B N 1
ATOM 2661 C CA . SER B 1 20 ? 9.477 -32.812 0.001 1 97.62 20 SER B CA 1
ATOM 2662 C C . SER B 1 20 ? 10.461 -32.219 0.988 1 97.62 20 SER B C 1
ATOM 2664 O O . SER B 1 20 ? 10.391 -32.469 2.189 1 97.62 20 SER B O 1
ATOM 2666 N N . GLU B 1 21 ? 11.375 -31.422 0.518 1 97.06 21 GLU B N 1
ATOM 2667 C CA . GLU B 1 21 ? 12.312 -30.719 1.393 1 97.06 21 GLU B CA 1
ATOM 2668 C C . GLU B 1 21 ? 11.586 -29.719 2.291 1 97.06 21 GLU B C 1
ATOM 2670 O O . GLU B 1 21 ? 11.891 -29.609 3.482 1 97.06 21 GLU B O 1
ATOM 2675 N N . LEU B 1 22 ? 10.695 -29.062 1.701 1 97 22 LEU B N 1
ATOM 2676 C CA . LEU B 1 22 ? 9.953 -28.031 2.4 1 97 22 LEU B CA 1
ATOM 2677 C C . LEU B 1 22 ? 9.109 -28.609 3.527 1 97 22 LEU B C 1
ATOM 2679 O O . LEU B 1 22 ? 8.977 -28 4.59 1 97 22 LEU B O 1
ATOM 2683 N N . LYS B 1 23 ? 8.555 -29.734 3.285 1 96.31 23 LYS B N 1
ATOM 2684 C CA . LYS B 1 23 ? 7.641 -30.375 4.223 1 96.31 23 LYS B CA 1
ATOM 2685 C C . LYS B 1 23 ? 8.391 -30.969 5.41 1 96.31 23 LYS B C 1
ATOM 2687 O O . LYS B 1 23 ? 7.836 -31.109 6.5 1 96.31 23 LYS B O 1
ATOM 2692 N N . ASP B 1 24 ? 9.656 -31.234 5.238 1 94.25 24 ASP B N 1
ATOM 2693 C CA . ASP B 1 24 ? 10.469 -31.812 6.301 1 94.25 24 ASP B CA 1
ATOM 2694 C C . ASP B 1 24 ? 11.07 -30.734 7.188 1 94.25 24 ASP B C 1
ATOM 2696 O O . ASP B 1 24 ? 12.055 -30.094 6.816 1 94.25 24 ASP B O 1
ATOM 2700 N N . SER B 1 25 ? 10.594 -30.547 8.352 1 89.69 25 SER B N 1
ATOM 2701 C CA . SER B 1 25 ? 11.008 -29.484 9.266 1 89.69 25 SER B CA 1
ATOM 2702 C C . SER B 1 25 ? 12.422 -29.719 9.781 1 89.69 25 SER B C 1
ATOM 2704 O O . SER B 1 25 ? 13.039 -28.828 10.359 1 89.69 25 SER B O 1
ATOM 2706 N N . ASN B 1 26 ? 12.945 -30.906 9.578 1 91.62 26 ASN B N 1
ATOM 2707 C CA . ASN B 1 26 ? 14.289 -31.219 10.055 1 91.62 26 ASN B CA 1
ATOM 2708 C C . ASN B 1 26 ? 15.359 -30.734 9.078 1 91.62 26 ASN B C 1
ATOM 2710 O O . ASN B 1 26 ? 16.547 -30.672 9.422 1 91.62 26 ASN B O 1
ATOM 2714 N N . ILE B 1 27 ? 14.906 -30.453 7.926 1 94.5 27 ILE B N 1
ATOM 2715 C CA . ILE B 1 27 ? 15.844 -29.969 6.914 1 94.5 27 ILE B CA 1
ATOM 2716 C C . ILE B 1 27 ? 16.031 -28.453 7.07 1 94.5 27 ILE B C 1
ATOM 2718 O O . ILE B 1 27 ? 15.055 -27.703 7.129 1 94.5 27 ILE B O 1
ATOM 2722 N N . ASP B 1 28 ? 17.266 -28.031 7.168 1 95.06 28 ASP B N 1
ATOM 2723 C CA . ASP B 1 28 ? 17.578 -26.609 7.238 1 95.06 28 ASP B CA 1
ATOM 2724 C C . ASP B 1 28 ? 17.719 -26 5.84 1 95.06 28 ASP B C 1
ATOM 2726 O O . ASP B 1 28 ? 18.734 -26.219 5.168 1 95.06 28 ASP B O 1
ATOM 2730 N N . LEU B 1 29 ? 16.797 -25.25 5.477 1 97.38 29 LEU B N 1
ATOM 2731 C CA . LEU B 1 29 ? 16.797 -24.672 4.145 1 97.38 29 LEU B CA 1
ATOM 2732 C C . LEU B 1 29 ? 17.297 -23.219 4.191 1 97.38 29 LEU B C 1
ATOM 2734 O O . LEU B 1 29 ? 17.078 -22.453 3.25 1 97.38 29 LEU B O 1
ATOM 2738 N N . SER B 1 30 ? 17.984 -22.828 5.227 1 96.31 30 SER B N 1
ATOM 2739 C CA . SER B 1 30 ? 18.406 -21.438 5.441 1 96.31 30 SER B CA 1
ATOM 2740 C C . SER B 1 30 ? 19.266 -20.938 4.293 1 96.31 30 SER B C 1
ATOM 2742 O O . SER B 1 30 ? 19.141 -19.781 3.871 1 96.31 30 SER B O 1
ATOM 2744 N N . ALA B 1 31 ? 20.109 -21.766 3.783 1 96.94 31 ALA B N 1
ATOM 2745 C CA . ALA B 1 31 ? 20.984 -21.344 2.691 1 96.94 31 ALA B CA 1
ATOM 2746 C C . ALA B 1 31 ? 20.188 -21.016 1.438 1 96.94 31 ALA B C 1
ATOM 2748 O O . ALA B 1 31 ? 20.453 -20.016 0.774 1 96.94 31 ALA B O 1
ATOM 2749 N N . LYS B 1 32 ? 19.219 -21.828 1.129 1 97.75 32 LYS B N 1
ATOM 2750 C CA . LYS B 1 32 ? 18.375 -21.594 -0.037 1 97.75 32 LYS B CA 1
ATOM 2751 C C . LYS B 1 32 ? 17.5 -20.359 0.169 1 97.75 32 LYS B C 1
ATOM 2753 O O . LYS B 1 32 ? 17.297 -19.578 -0.757 1 97.75 32 LYS B O 1
ATOM 2758 N N . ILE B 1 33 ? 16.969 -20.234 1.395 1 98.06 33 ILE B N 1
ATOM 2759 C CA . ILE B 1 33 ? 16.156 -19.062 1.728 1 98.06 33 ILE B CA 1
ATOM 2760 C C . ILE B 1 33 ? 16.984 -17.797 1.558 1 98.06 33 ILE B C 1
ATOM 2762 O O . ILE B 1 33 ? 16.531 -16.812 0.95 1 98.06 33 ILE B O 1
ATOM 2766 N N . GLU B 1 34 ? 18.188 -17.828 2.039 1 96.94 34 GLU B N 1
ATOM 2767 C CA . GLU B 1 34 ? 19.062 -16.672 1.913 1 96.94 34 GLU B CA 1
ATOM 2768 C C . GLU B 1 34 ? 19.344 -16.359 0.449 1 96.94 34 GLU B C 1
ATOM 2770 O O . GLU B 1 34 ? 19.344 -15.188 0.043 1 96.94 34 GLU B O 1
ATOM 2775 N N . GLN B 1 35 ? 19.562 -17.359 -0.303 1 97.12 35 GLN B N 1
ATOM 2776 C CA . GLN B 1 35 ? 19.875 -17.188 -1.718 1 97.12 35 GLN B CA 1
ATOM 2777 C C . GLN B 1 35 ? 18.703 -16.562 -2.463 1 97.12 35 GLN B C 1
ATOM 2779 O O . GLN B 1 35 ? 18.891 -15.719 -3.346 1 97.12 35 GLN B O 1
ATOM 2784 N N . GLY B 1 36 ? 17.531 -16.906 -2.141 1 97.56 36 GLY B N 1
ATOM 2785 C CA . GLY B 1 36 ? 16.344 -16.422 -2.83 1 97.56 36 GLY B CA 1
ATOM 2786 C C . GLY B 1 36 ? 15.812 -15.133 -2.248 1 97.56 36 GLY B C 1
ATOM 2787 O O . GLY B 1 36 ? 15.539 -14.18 -2.982 1 97.56 36 GLY B O 1
ATOM 2788 N N . PHE B 1 37 ? 15.727 -15.078 -0.888 1 97 37 PHE B N 1
ATOM 2789 C CA . PHE B 1 37 ? 14.969 -14.016 -0.226 1 97 37 PHE B CA 1
ATOM 2790 C C . PHE B 1 37 ? 15.906 -13.07 0.516 1 97 37 PHE B C 1
ATOM 2792 O O . PHE B 1 37 ? 15.477 -12.023 1.013 1 97 37 PHE B O 1
ATOM 2799 N N . GLY B 1 38 ? 17.141 -13.352 0.677 1 93.81 38 GLY B N 1
ATOM 2800 C CA . GLY B 1 38 ? 18.062 -12.562 1.467 1 93.81 38 GLY B CA 1
ATOM 2801 C C . GLY B 1 38 ? 18.438 -11.242 0.813 1 93.81 38 GLY B C 1
ATOM 2802 O O . GLY B 1 38 ? 17.891 -10.891 -0.237 1 93.81 38 GLY B O 1
ATOM 2803 N N . PRO B 1 39 ? 19.344 -10.555 1.386 1 88.69 39 PRO B N 1
ATOM 2804 C CA . PRO B 1 39 ? 19.719 -9.211 0.938 1 88.69 39 PRO B CA 1
ATOM 2805 C C . PRO B 1 39 ? 20.25 -9.195 -0.491 1 88.69 39 PRO B C 1
ATOM 2807 O O . PRO B 1 39 ? 20.094 -8.203 -1.203 1 88.69 39 PRO B O 1
ATOM 2810 N N . ASN B 1 40 ? 20.844 -10.266 -0.921 1 89.38 40 ASN B N 1
ATOM 2811 C CA . ASN B 1 40 ? 21.422 -10.32 -2.262 1 89.38 40 ASN B CA 1
ATOM 2812 C C . ASN B 1 40 ? 20.578 -11.164 -3.203 1 89.38 40 ASN B C 1
ATOM 2814 O O . ASN B 1 40 ? 20.984 -11.445 -4.332 1 89.38 40 ASN B O 1
ATOM 2818 N N . GLY B 1 41 ? 19.484 -11.578 -2.709 1 93 41 GLY B N 1
ATOM 2819 C CA . GLY B 1 41 ? 18.609 -12.406 -3.521 1 93 41 GLY B CA 1
ATOM 2820 C C . GLY B 1 41 ? 17.656 -11.602 -4.383 1 93 41 GLY B C 1
ATOM 2821 O O . GLY B 1 41 ? 17.656 -10.367 -4.336 1 93 41 GLY B O 1
ATOM 2822 N N . LEU B 1 42 ? 16.844 -12.273 -5.117 1 95.31 42 LEU B N 1
ATOM 2823 C CA . LEU B 1 42 ? 15.906 -11.648 -6.035 1 95.31 42 LEU B CA 1
ATOM 2824 C C . LEU B 1 42 ? 14.562 -11.406 -5.355 1 95.31 42 LEU B C 1
ATOM 2826 O O . LEU B 1 42 ? 13.656 -10.82 -5.949 1 95.31 42 LEU B O 1
ATOM 2830 N N . GLY B 1 43 ? 14.43 -11.859 -4.117 1 96.31 43 GLY B N 1
ATOM 2831 C CA . GLY B 1 43 ? 13.18 -11.688 -3.4 1 96.31 43 GLY B CA 1
ATOM 2832 C C . GLY B 1 43 ? 12.102 -12.672 -3.826 1 96.31 43 GLY B C 1
ATOM 2833 O O . GLY B 1 43 ? 10.914 -12.445 -3.588 1 96.31 43 GLY B O 1
ATOM 2834 N N . ILE B 1 44 ? 12.523 -13.75 -4.527 1 98.06 44 ILE B N 1
ATOM 2835 C CA . ILE B 1 44 ? 11.594 -14.742 -5.055 1 98.06 44 ILE B CA 1
ATOM 2836 C C . ILE B 1 44 ? 12.234 -16.125 -5 1 98.06 44 ILE B C 1
ATOM 2838 O O . ILE B 1 44 ? 13.445 -16.266 -5.137 1 98.06 44 ILE B O 1
ATOM 2842 N N . LEU B 1 45 ? 11.484 -17.156 -4.734 1 98.44 45 LEU B N 1
ATOM 2843 C CA . LEU B 1 45 ? 11.875 -18.547 -4.828 1 98.44 45 LEU B CA 1
ATOM 2844 C C . LEU B 1 45 ? 10.711 -19.406 -5.332 1 98.44 45 LEU B C 1
ATOM 2846 O O . LEU B 1 45 ? 9.555 -18.984 -5.266 1 98.44 45 LEU B O 1
ATOM 2850 N N . THR B 1 46 ? 11.008 -20.609 -5.867 1 98.44 46 THR B N 1
ATOM 2851 C CA . THR B 1 46 ? 9.938 -21.469 -6.355 1 98.44 46 THR B CA 1
ATOM 2852 C C . THR B 1 46 ? 9.922 -22.797 -5.594 1 98.44 46 THR B C 1
ATOM 2854 O O . THR B 1 46 ? 10.945 -23.219 -5.055 1 98.44 46 THR B O 1
ATOM 2857 N N . VAL B 1 47 ? 8.773 -23.375 -5.516 1 98.81 47 VAL B N 1
ATOM 2858 C CA . VAL B 1 47 ? 8.562 -24.703 -4.961 1 98.81 47 VAL B CA 1
ATOM 2859 C C . VAL B 1 47 ? 8.094 -25.656 -6.062 1 98.81 47 VAL B C 1
ATOM 2861 O O . VAL B 1 47 ? 7.094 -25.391 -6.734 1 98.81 47 VAL B O 1
ATOM 2864 N N . LYS B 1 48 ? 8.805 -26.75 -6.191 1 98.38 48 LYS B N 1
ATOM 2865 C CA . LYS B 1 48 ? 8.477 -27.719 -7.23 1 98.38 48 LYS B CA 1
ATOM 2866 C C . LYS B 1 48 ? 7.91 -29 -6.625 1 98.38 48 LYS B C 1
ATOM 2868 O O . LYS B 1 48 ? 7.996 -29.203 -5.414 1 98.38 48 LYS B O 1
ATOM 2873 N N . ASP B 1 49 ? 7.273 -29.797 -7.43 1 98.25 49 ASP B N 1
ATOM 2874 C CA . ASP B 1 49 ? 6.785 -31.141 -7.117 1 98.25 49 ASP B CA 1
ATOM 2875 C C . ASP B 1 49 ? 5.691 -31.078 -6.051 1 98.25 49 ASP B C 1
ATOM 2877 O O . ASP B 1 49 ? 5.648 -31.938 -5.156 1 98.25 49 ASP B O 1
ATOM 2881 N N . VAL B 1 50 ? 4.883 -30.078 -6.074 1 98.75 50 VAL B N 1
ATOM 2882 C CA . VAL B 1 50 ? 3.75 -30 -5.156 1 98.75 50 VAL B CA 1
ATOM 2883 C C . VAL B 1 50 ? 2.629 -30.922 -5.637 1 98.75 50 VAL B C 1
ATOM 2885 O O . VAL B 1 50 ? 2.096 -30.734 -6.73 1 98.75 50 VAL B O 1
ATOM 2888 N N . PRO B 1 51 ? 2.232 -31.844 -4.844 1 98.31 51 PRO B N 1
ATOM 2889 C CA . PRO B 1 51 ? 1.207 -32.781 -5.281 1 98.31 51 PRO B CA 1
ATOM 2890 C C . PRO B 1 51 ? -0.117 -32.125 -5.625 1 98.31 51 PRO B C 1
ATOM 2892 O O . PRO B 1 51 ? -0.625 -31.312 -4.84 1 98.31 51 PRO B O 1
ATOM 2895 N N . GLY B 1 52 ? -0.654 -32.438 -6.816 1 98.12 52 GLY B N 1
ATOM 2896 C CA . GLY B 1 52 ? -1.973 -31.969 -7.223 1 98.12 52 GLY B CA 1
ATOM 2897 C C . GLY B 1 52 ? -1.963 -30.578 -7.809 1 98.12 52 GLY B C 1
ATOM 2898 O O . GLY B 1 52 ? -2.967 -30.109 -8.359 1 98.12 52 GLY B O 1
ATOM 2899 N N . TYR B 1 53 ? -0.878 -29.906 -7.738 1 98.62 53 TYR B N 1
ATOM 2900 C CA . TYR B 1 53 ? -0.798 -28.5 -8.117 1 98.62 53 TYR B CA 1
ATOM 2901 C C . TYR B 1 53 ? -1.132 -28.312 -9.594 1 98.62 53 TYR B C 1
ATOM 2903 O O . TYR B 1 53 ? -1.945 -27.453 -9.945 1 98.62 53 TYR B O 1
ATOM 2911 N N . SER B 1 54 ? -0.562 -29.109 -10.445 1 98.12 54 SER B N 1
ATOM 2912 C CA . SER B 1 54 ? -0.701 -28.922 -11.883 1 98.12 54 SER B CA 1
ATOM 2913 C C . SER B 1 54 ? -2.164 -29 -12.312 1 98.12 54 SER B C 1
ATOM 2915 O O . SER B 1 54 ? -2.625 -28.172 -13.109 1 98.12 54 SER B O 1
ATOM 2917 N N . VAL B 1 55 ? -2.855 -29.906 -11.75 1 98.38 55 VAL B N 1
ATOM 2918 C CA . VAL B 1 55 ? -4.258 -30.094 -12.102 1 98.38 55 VAL B CA 1
ATOM 2919 C C . VAL B 1 55 ? -5.086 -28.906 -11.586 1 98.38 55 VAL B C 1
ATOM 2921 O O . VAL B 1 55 ? -5.922 -28.375 -12.312 1 98.38 55 VAL B O 1
ATOM 2924 N N . LEU B 1 56 ? -4.859 -28.547 -10.367 1 98.81 56 LEU B N 1
ATOM 2925 C CA . LEU B 1 56 ? -5.605 -27.438 -9.773 1 98.81 56 LEU B CA 1
ATOM 2926 C C . LEU B 1 56 ? -5.328 -26.141 -10.516 1 98.81 56 LEU B C 1
ATOM 2928 O O . LEU B 1 56 ? -6.238 -25.344 -10.75 1 98.81 56 LEU B O 1
ATOM 2932 N N . ARG B 1 57 ? -4.09 -25.906 -10.898 1 98.69 57 ARG B N 1
ATOM 2933 C CA . ARG B 1 57 ? -3.697 -24.719 -11.672 1 98.69 57 ARG B CA 1
ATOM 2934 C C . ARG B 1 57 ? -4.441 -24.672 -13 1 98.69 57 ARG B C 1
ATOM 2936 O O . ARG B 1 57 ? -5.023 -23.641 -13.344 1 98.69 57 ARG B O 1
ATOM 2943 N N . GLN B 1 58 ? -4.441 -25.75 -13.695 1 97.81 58 GLN B N 1
ATOM 2944 C CA . GLN B 1 58 ? -5.102 -25.797 -15 1 97.81 58 GLN B CA 1
ATOM 2945 C C . GLN B 1 58 ? -6.602 -25.562 -14.867 1 97.81 58 GLN B C 1
ATOM 2947 O O . GLN B 1 58 ? -7.188 -24.797 -15.641 1 97.81 58 GLN B O 1
ATOM 2952 N N . ASN B 1 59 ? -7.145 -26.219 -13.898 1 98.25 59 ASN B N 1
ATOM 2953 C CA . ASN B 1 59 ? -8.586 -26.094 -13.695 1 98.25 59 ASN B CA 1
ATOM 2954 C C . ASN B 1 59 ? -9 -24.641 -13.461 1 98.25 59 ASN B C 1
ATOM 2956 O O . ASN B 1 59 ? -9.977 -24.172 -14.047 1 98.25 59 ASN B O 1
ATOM 2960 N N . LEU B 1 60 ? -8.281 -23.922 -12.633 1 98.75 60 LEU B N 1
ATOM 2961 C CA . LEU B 1 60 ? -8.68 -22.547 -12.305 1 98.75 60 LEU B CA 1
ATOM 2962 C C . LEU B 1 60 ? -8.359 -21.609 -13.453 1 98.75 60 LEU B C 1
ATOM 2964 O O . LEU B 1 60 ? -9.211 -20.812 -13.859 1 98.75 60 LEU B O 1
ATOM 2968 N N . LEU B 1 61 ? -7.156 -21.703 -14.031 1 98.44 61 LEU B N 1
ATOM 2969 C CA . LEU B 1 61 ? -6.723 -20.719 -15.008 1 98.44 61 LEU B CA 1
ATOM 2970 C C . LEU B 1 61 ? -7.566 -20.797 -16.281 1 98.44 61 LEU B C 1
ATOM 2972 O O . LEU B 1 61 ? -7.793 -19.797 -16.953 1 98.44 61 LEU B O 1
ATOM 2976 N N . ARG B 1 62 ? -8.078 -21.922 -16.531 1 97.19 62 ARG B N 1
ATOM 2977 C CA . ARG B 1 62 ? -8.906 -22.109 -17.719 1 97.19 62 ARG B CA 1
ATOM 2978 C C . ARG B 1 62 ? -10.273 -21.469 -17.531 1 97.19 62 ARG B C 1
ATOM 2980 O O . ARG B 1 62 ? -11.023 -21.281 -18.5 1 97.19 62 ARG B O 1
ATOM 2987 N N . LEU B 1 63 ? -10.602 -21.141 -16.328 1 97.81 63 LEU B N 1
ATOM 2988 C CA . LEU B 1 63 ? -11.891 -20.516 -16.062 1 97.81 63 LEU B CA 1
ATOM 2989 C C . LEU B 1 63 ? -11.812 -19 -16.266 1 97.81 63 LEU B C 1
ATOM 2991 O O . LEU B 1 63 ? -12.836 -18.328 -16.344 1 97.81 63 LEU B O 1
ATOM 2995 N N . ALA B 1 64 ? -10.594 -18.438 -16.344 1 97.25 64 ALA B N 1
ATOM 2996 C CA . ALA B 1 64 ? -10.43 -17 -16.453 1 97.25 64 ALA B CA 1
ATOM 2997 C C . ALA B 1 64 ? -11.094 -16.469 -17.719 1 97.25 64 ALA B C 1
ATOM 2999 O O . ALA B 1 64 ? -11.875 -15.516 -17.672 1 97.25 64 ALA B O 1
ATOM 3000 N N . PRO B 1 65 ? -10.859 -17.078 -18.875 1 95.88 65 PRO B N 1
ATOM 3001 C CA . PRO B 1 65 ? -11.531 -16.594 -20.094 1 95.88 65 PRO B CA 1
ATOM 3002 C C . PRO B 1 65 ? -13.047 -16.766 -20.031 1 95.88 65 PRO B C 1
ATOM 3004 O O . PRO B 1 65 ? -13.789 -15.938 -20.578 1 95.88 65 PRO B O 1
ATOM 3007 N N . LYS B 1 66 ? -13.469 -17.781 -19.438 1 96.44 66 LYS B N 1
ATOM 3008 C CA . LYS B 1 66 ? -14.906 -18 -19.297 1 96.44 66 LYS B CA 1
ATOM 3009 C C . LYS B 1 66 ? -15.547 -16.906 -18.453 1 96.44 66 LYS B C 1
ATOM 3011 O O . LYS B 1 66 ? -16.625 -16.406 -18.797 1 96.44 66 LYS B O 1
ATOM 3016 N N . LEU B 1 67 ? -14.883 -16.641 -17.391 1 97.38 67 LEU B N 1
ATOM 3017 C CA . LEU B 1 67 ? -15.367 -15.578 -16.516 1 97.38 67 LEU B CA 1
ATOM 3018 C C . LEU B 1 67 ? -15.414 -14.242 -17.25 1 97.38 67 LEU B C 1
ATOM 3020 O O . LEU B 1 67 ? -16.422 -13.531 -17.188 1 97.38 67 LEU B O 1
ATOM 3024 N N . ALA B 1 68 ? -14.367 -13.953 -17.953 1 95.12 68 ALA B N 1
ATOM 3025 C CA . ALA B 1 68 ? -14.258 -12.695 -18.688 1 95.12 68 ALA B CA 1
ATOM 3026 C C . ALA B 1 68 ? -15.273 -12.633 -19.828 1 95.12 68 ALA B C 1
ATOM 3028 O O . ALA B 1 68 ? -15.648 -11.547 -20.281 1 95.12 68 ALA B O 1
ATOM 3029 N N . GLY B 1 69 ? -15.734 -13.742 -20.234 1 94.38 69 GLY B N 1
ATOM 3030 C CA . GLY B 1 69 ? -16.656 -13.836 -21.359 1 94.38 69 GLY B CA 1
ATOM 3031 C C . GLY B 1 69 ? -18.109 -13.82 -20.938 1 94.38 69 GLY B C 1
ATOM 3032 O O . GLY B 1 69 ? -19.016 -13.859 -21.781 1 94.38 69 GLY B O 1
ATOM 3033 N N . LEU B 1 70 ? -18.359 -13.758 -19.719 1 96.62 70 LEU B N 1
ATOM 3034 C CA . LEU B 1 70 ? -19.734 -13.695 -19.234 1 96.62 70 LEU B CA 1
ATOM 3035 C C . LEU B 1 70 ? -20.422 -12.422 -19.734 1 96.62 70 LEU B C 1
ATOM 3037 O O . LEU B 1 70 ? -19.766 -11.43 -20.031 1 96.62 70 LEU B O 1
ATOM 3041 N N . PRO B 1 71 ? -21.812 -12.469 -19.797 1 96.44 71 PRO B N 1
ATOM 3042 C CA . PRO B 1 71 ? -22.547 -11.266 -20.188 1 96.44 71 PRO B CA 1
ATOM 3043 C C . PRO B 1 71 ? -22.266 -10.086 -19.25 1 96.44 71 PRO B C 1
ATOM 3045 O O . PRO B 1 71 ? -22.062 -10.273 -18.047 1 96.44 71 PRO B O 1
ATOM 3048 N N . GLU B 1 72 ? -22.328 -8.93 -19.797 1 95 72 GLU B N 1
ATOM 3049 C CA . GLU B 1 72 ? -21.984 -7.711 -19.062 1 95 72 GLU B CA 1
ATOM 3050 C C . GLU B 1 72 ? -22.875 -7.555 -17.828 1 95 72 GLU B C 1
ATOM 3052 O O . GLU B 1 72 ? -22.406 -7.133 -16.766 1 95 72 GLU B O 1
ATOM 3057 N N . GLU B 1 73 ? -24.078 -7.867 -17.969 1 95.5 73 GLU B N 1
ATOM 3058 C CA . GLU B 1 73 ? -25 -7.754 -16.844 1 95.5 73 GLU B CA 1
ATOM 3059 C C . GLU B 1 73 ? -24.609 -8.672 -15.703 1 95.5 73 GLU B C 1
ATOM 3061 O O . GLU B 1 73 ? -24.688 -8.289 -14.531 1 95.5 73 GLU B O 1
ATOM 3066 N N . VAL B 1 74 ? -24.141 -9.797 -16.047 1 96.25 74 VAL B N 1
ATOM 3067 C CA . VAL B 1 74 ? -23.719 -10.758 -15.047 1 96.25 74 VAL B CA 1
ATOM 3068 C C . VAL B 1 74 ? -22.438 -10.258 -14.367 1 96.25 74 VAL B C 1
ATOM 3070 O O . VAL B 1 74 ? -22.328 -10.297 -13.141 1 96.25 74 VAL B O 1
ATOM 3073 N N . LYS B 1 75 ? -21.469 -9.773 -15.102 1 96.06 75 LYS B N 1
ATOM 3074 C CA . LYS B 1 75 ? -20.219 -9.25 -14.547 1 96.06 75 LYS B CA 1
ATOM 3075 C C . LYS B 1 75 ? -20.484 -8.062 -13.633 1 96.06 75 LYS B C 1
ATOM 3077 O O . LYS B 1 75 ? -19.828 -7.914 -12.594 1 96.06 75 LYS B O 1
ATOM 3082 N N . ARG B 1 76 ? -21.406 -7.289 -14.016 1 94 76 ARG B N 1
ATOM 3083 C CA . ARG B 1 76 ? -21.781 -6.148 -13.188 1 94 76 ARG B CA 1
ATOM 3084 C C . ARG B 1 76 ? -22.297 -6.605 -11.828 1 94 76 ARG B C 1
ATOM 3086 O O . ARG B 1 76 ? -22 -5.984 -10.805 1 94 76 ARG B O 1
ATOM 3093 N N . ASP B 1 77 ? -23 -7.68 -11.875 1 94.94 77 ASP B N 1
ATOM 3094 C CA . ASP B 1 77 ? -23.547 -8.227 -10.633 1 94.94 77 ASP B CA 1
ATOM 3095 C C . ASP B 1 77 ? -22.438 -8.805 -9.758 1 94.94 77 ASP B C 1
ATOM 3097 O O . ASP B 1 77 ? -22.625 -9 -8.555 1 94.94 77 ASP B O 1
ATOM 3101 N N . LEU B 1 78 ? -21.312 -9.039 -10.352 1 96.38 78 LEU B N 1
ATOM 3102 C CA . LEU B 1 78 ? -20.203 -9.625 -9.625 1 96.38 78 LEU B CA 1
ATOM 3103 C C . LEU B 1 78 ? -19.25 -8.547 -9.125 1 96.38 78 LEU B C 1
ATOM 3105 O O . LEU B 1 78 ? -18.266 -8.844 -8.453 1 96.38 78 LEU B O 1
ATOM 3109 N N . GLU B 1 79 ? -19.469 -7.34 -9.445 1 93.31 79 GLU B N 1
ATOM 3110 C CA . GLU B 1 79 ? -18.656 -6.227 -8.984 1 93.31 79 GLU B CA 1
ATOM 3111 C C . GLU B 1 79 ? -19.094 -5.754 -7.598 1 93.31 79 GLU B C 1
ATOM 3113 O O . GLU B 1 79 ? -20.25 -5.926 -7.215 1 93.31 79 GLU B O 1
ATOM 3118 N N . ASP B 1 80 ? -18.156 -5.219 -6.836 1 89.31 80 ASP B N 1
ATOM 3119 C CA . ASP B 1 80 ? -18.453 -4.688 -5.512 1 89.31 80 ASP B CA 1
ATOM 3120 C C . ASP B 1 80 ? -17.812 -3.309 -5.32 1 89.31 80 ASP B C 1
ATOM 3122 O O . ASP B 1 80 ? -16.672 -3.201 -4.891 1 89.31 80 ASP B O 1
ATOM 3126 N N . SER B 1 81 ? -18.547 -2.354 -5.484 1 79.38 81 SER B N 1
ATOM 3127 C CA . SER B 1 81 ? -18.031 -0.99 -5.348 1 79.38 81 SER B CA 1
ATOM 3128 C C . SER B 1 81 ? -17.797 -0.634 -3.885 1 79.38 81 SER B C 1
ATOM 3130 O O . SER B 1 81 ? -16.938 0.201 -3.576 1 79.38 81 SER B O 1
ATOM 3132 N N . HIS B 1 82 ? -18.5 -1.33 -3.004 1 76.88 82 HIS B N 1
ATOM 3133 C CA . HIS B 1 82 ? -18.328 -1.064 -1.58 1 76.88 82 HIS B CA 1
ATOM 3134 C C . HIS B 1 82 ? -16.906 -1.381 -1.12 1 76.88 82 HIS B C 1
ATOM 3136 O O . HIS B 1 82 ? -16.359 -0.685 -0.262 1 76.88 82 HIS B O 1
ATOM 3142 N N . SER B 1 83 ? -16.344 -2.371 -1.641 1 78.94 83 SER B N 1
ATOM 3143 C CA . SER B 1 83 ? -14.977 -2.756 -1.307 1 78.94 83 SER B CA 1
ATOM 3144 C C . SER B 1 83 ? -13.977 -2.113 -2.258 1 78.94 83 SER B C 1
ATOM 3146 O O . SER B 1 83 ? -12.812 -2.527 -2.318 1 78.94 83 SER B O 1
ATOM 3148 N N . ARG B 1 84 ? -14.484 -1.242 -3.088 1 76.88 84 ARG B N 1
ATOM 3149 C CA . ARG B 1 84 ? -13.664 -0.639 -4.133 1 76.88 84 ARG B CA 1
ATOM 3150 C C . ARG B 1 84 ? -13.133 -1.699 -5.09 1 76.88 84 ARG B C 1
ATOM 3152 O O . ARG B 1 84 ? -11.938 -1.709 -5.41 1 76.88 84 ARG B O 1
ATOM 3159 N N . TYR B 1 85 ? -13.914 -2.611 -5.312 1 80.31 85 TYR B N 1
ATOM 3160 C CA . TYR B 1 85 ? -13.688 -3.646 -6.316 1 80.31 85 TYR B CA 1
ATOM 3161 C C . TYR B 1 85 ? -12.594 -4.609 -5.879 1 80.31 85 TYR B C 1
ATOM 3163 O O . TYR B 1 85 ? -11.844 -5.125 -6.707 1 80.31 85 TYR B O 1
ATOM 3171 N N . ASN B 1 86 ? -12.477 -4.781 -4.598 1 86.62 86 ASN B N 1
ATOM 3172 C CA . ASN B 1 86 ? -11.492 -5.723 -4.062 1 86.62 86 ASN B CA 1
ATOM 3173 C C . ASN B 1 86 ? -12.109 -7.098 -3.826 1 86.62 86 ASN B C 1
ATOM 3175 O O . ASN B 1 86 ? -11.484 -7.965 -3.213 1 86.62 86 ASN B O 1
ATOM 3179 N N . PHE B 1 87 ? -13.375 -7.23 -4.242 1 92.62 87 PHE B N 1
ATOM 3180 C CA . PHE B 1 87 ? -14.031 -8.531 -4.27 1 92.62 87 PHE B CA 1
ATOM 3181 C C . PHE B 1 87 ? -14.867 -8.695 -5.535 1 92.62 87 PHE B C 1
ATOM 3183 O O . PHE B 1 87 ? -15.57 -7.77 -5.941 1 92.62 87 PHE B O 1
ATOM 3190 N N . GLY B 1 88 ? -14.734 -9.82 -6.086 1 96.38 88 GLY B N 1
ATOM 3191 C CA . GLY B 1 88 ? -15.461 -10.078 -7.32 1 96.38 88 GLY B CA 1
ATOM 3192 C C . GLY B 1 88 ? -14.719 -9.602 -8.555 1 96.38 88 GLY B C 1
ATOM 3193 O O . GLY B 1 88 ? -13.492 -9.695 -8.625 1 96.38 88 GLY B O 1
ATOM 3194 N N . TRP B 1 89 ? -15.555 -9.273 -9.531 1 96.06 89 TRP B N 1
ATOM 3195 C CA . TRP B 1 89 ? -15.023 -8.891 -10.836 1 96.06 89 TRP B CA 1
ATOM 3196 C C . TRP B 1 89 ? -14.578 -7.43 -10.836 1 96.06 89 TRP B C 1
ATOM 3198 O O . TRP B 1 89 ? -15.266 -6.562 -10.297 1 96.06 89 TRP B O 1
ATOM 3208 N N . SER B 1 90 ? -13.438 -7.242 -11.336 1 91.38 90 SER B N 1
ATOM 3209 C CA . SER B 1 90 ? -12.898 -5.895 -11.492 1 91.38 90 SER B CA 1
ATOM 3210 C C . SER B 1 90 ? -12.25 -5.711 -12.859 1 91.38 90 SER B C 1
ATOM 3212 O O . SER B 1 90 ? -11.281 -6.402 -13.188 1 91.38 90 SER B O 1
ATOM 3214 N N . HIS B 1 91 ? -12.695 -4.816 -13.617 1 87.19 91 HIS B N 1
ATOM 3215 C CA . HIS B 1 91 ? -12.18 -4.535 -14.953 1 87.19 91 HIS B CA 1
ATOM 3216 C C . HIS B 1 91 ? -12.328 -3.059 -15.297 1 87.19 91 HIS B C 1
ATOM 3218 O O . HIS B 1 91 ? -13.414 -2.494 -15.18 1 87.19 91 HIS B O 1
ATOM 3224 N N . GLY B 1 92 ? -11.195 -2.543 -15.75 1 72.44 92 GLY B N 1
ATOM 3225 C CA . GLY B 1 92 ? -11.211 -1.145 -16.156 1 72.44 92 GLY B CA 1
ATOM 3226 C C . GLY B 1 92 ? -11.25 -0.187 -14.977 1 72.44 92 GLY B C 1
ATOM 3227 O O . GLY B 1 92 ? -11.68 0.959 -15.117 1 72.44 92 GLY B O 1
ATOM 3228 N N . LYS B 1 93 ? -10.992 -0.768 -13.883 1 65 93 LYS B N 1
ATOM 3229 C CA . LYS B 1 93 ? -11.023 0.059 -12.68 1 65 93 LYS B CA 1
ATOM 3230 C C . LYS B 1 93 ? -9.617 0.472 -12.258 1 65 93 LYS B C 1
ATOM 3232 O O . LYS B 1 93 ? -9.43 1.511 -11.625 1 65 93 LYS B O 1
ATOM 3237 N N . GLU B 1 94 ? -8.617 -0.371 -12.719 1 56.78 94 GLU B N 1
ATOM 3238 C CA . GLU B 1 94 ? -7.211 -0.099 -12.422 1 56.78 94 GLU B CA 1
ATOM 3239 C C . GLU B 1 94 ? -6.57 0.75 -13.508 1 56.78 94 GLU B C 1
ATOM 3241 O O . GLU B 1 94 ? -7.004 0.715 -14.664 1 56.78 94 GLU B O 1
ATOM 3246 N N . LYS B 1 95 ? -5.461 1.584 -13.055 1 50.38 95 LYS B N 1
ATOM 3247 C CA . LYS B 1 95 ? -4.766 2.434 -14.016 1 50.38 95 LYS B CA 1
ATOM 3248 C C . LYS B 1 95 ? -3.424 1.83 -14.414 1 50.38 95 LYS B C 1
ATOM 3250 O O . LYS B 1 95 ? -2.791 1.129 -13.625 1 50.38 95 LYS B O 1
ATOM 3255 N N . LEU B 1 96 ? -3.084 2.07 -15.727 1 46.44 96 LEU B N 1
ATOM 3256 C CA . LEU B 1 96 ? -1.731 1.825 -16.219 1 46.44 96 LEU B CA 1
ATOM 3257 C C . LEU B 1 96 ? -0.779 2.924 -15.758 1 46.44 96 LEU B C 1
ATOM 3259 O O . LEU B 1 96 ? -1.21 3.918 -15.164 1 46.44 96 LEU B O 1
ATOM 3263 N N . GLU B 1 97 ? 0.481 2.643 -15.82 1 45.66 97 GLU B N 1
ATOM 3264 C CA . GLU B 1 97 ? 1.521 3.637 -15.562 1 45.66 97 GLU B CA 1
ATOM 3265 C C . GLU B 1 97 ? 1.224 4.945 -16.281 1 45.66 97 GLU B C 1
ATOM 3267 O O . GLU B 1 97 ? 1.535 6.027 -15.773 1 45.66 97 GLU B O 1
ATOM 3272 N N . SER B 1 98 ? 0.635 4.82 -17.422 1 44.47 98 SER B N 1
ATOM 3273 C CA . SER B 1 98 ? 0.333 5.949 -18.297 1 44.47 98 SER B CA 1
ATOM 3274 C C . SER B 1 98 ? -0.809 6.789 -17.734 1 44.47 98 SER B C 1
ATOM 3276 O O . SER B 1 98 ? -1.048 7.91 -18.188 1 44.47 98 SER B O 1
ATOM 3278 N N . GLY B 1 99 ? -1.401 6.25 -16.719 1 50.28 99 GLY B N 1
ATOM 3279 C CA . GLY B 1 99 ? -2.561 6.941 -16.172 1 50.28 99 GLY B CA 1
ATOM 3280 C C . GLY B 1 99 ? -3.867 6.496 -16.812 1 50.28 99 GLY B C 1
ATOM 3281 O O . GLY B 1 99 ? -4.945 6.785 -16.281 1 50.28 99 GLY B O 1
ATOM 3282 N N . LYS B 1 100 ? -3.744 5.801 -17.938 1 53.62 100 LYS B N 1
ATOM 3283 C CA . LYS B 1 100 ? -4.922 5.305 -18.641 1 53.62 100 LYS B CA 1
ATOM 3284 C C . LYS B 1 100 ? -5.496 4.07 -17.953 1 53.62 100 LYS B C 1
ATOM 3286 O O . LYS B 1 100 ? -4.773 3.346 -17.266 1 53.62 100 LYS B O 1
ATOM 3291 N N . LEU B 1 101 ? -6.902 3.998 -18.078 1 55.47 101 LEU B N 1
ATOM 3292 C CA . LEU B 1 101 ? -7.539 2.793 -17.562 1 55.47 101 LEU B CA 1
ATOM 3293 C C . LEU B 1 101 ? -6.961 1.544 -18.219 1 55.47 101 LEU B C 1
ATOM 3295 O O . LEU B 1 101 ? -6.73 1.525 -19.422 1 55.47 101 LEU B O 1
ATOM 3299 N N . ASP B 1 102 ? -6.633 0.678 -17.328 1 64.25 102 ASP B N 1
ATOM 3300 C CA . ASP B 1 102 ? -6.137 -0.598 -17.844 1 64.25 102 ASP B CA 1
ATOM 3301 C C . ASP B 1 102 ? -7.285 -1.477 -18.328 1 64.25 102 ASP B C 1
ATOM 3303 O O . ASP B 1 102 ? -7.918 -2.18 -17.547 1 64.25 102 ASP B O 1
ATOM 3307 N N . MET B 1 103 ? -7.613 -1.349 -19.547 1 70.19 103 MET B N 1
ATOM 3308 C CA . MET B 1 103 ? -8.672 -2.166 -20.141 1 70.19 103 MET B CA 1
ATOM 3309 C C . MET B 1 103 ? -8.117 -3.502 -20.625 1 70.19 103 MET B C 1
ATOM 3311 O O . MET B 1 103 ? -8.867 -4.336 -21.125 1 70.19 103 MET B O 1
ATOM 3315 N N . LEU B 1 104 ? -6.953 -3.668 -20.344 1 77 104 LEU B N 1
ATOM 3316 C CA . LEU B 1 104 ? -6.297 -4.828 -20.938 1 77 104 LEU B CA 1
ATOM 3317 C C . LEU B 1 104 ? -6.387 -6.035 -20.016 1 77 104 LEU B C 1
ATOM 3319 O O . LEU B 1 104 ? -6.164 -7.172 -20.438 1 77 104 LEU B O 1
ATOM 3323 N N . LYS B 1 105 ? -6.844 -5.738 -18.812 1 87 105 LYS B N 1
ATOM 3324 C CA . LYS B 1 105 ? -6.867 -6.891 -17.922 1 87 105 LYS B CA 1
ATOM 3325 C C . LYS B 1 105 ? -8.109 -6.867 -17.031 1 87 105 LYS B C 1
ATOM 3327 O O . LYS B 1 105 ? -8.57 -5.801 -16.625 1 87 105 LYS B O 1
ATOM 3332 N N . GLY B 1 106 ? -8.688 -7.996 -16.828 1 91.56 106 GLY B N 1
ATOM 3333 C CA . GLY B 1 106 ? -9.719 -8.25 -15.828 1 91.56 106 GLY B CA 1
ATOM 3334 C C . GLY B 1 106 ? -9.227 -9.07 -14.656 1 91.56 106 GLY B C 1
ATOM 3335 O O . GLY B 1 106 ? -8.359 -9.93 -14.812 1 91.56 106 GLY B O 1
ATOM 3336 N N . SER B 1 107 ? -9.805 -8.734 -13.508 1 94.94 107 SER B N 1
ATOM 3337 C CA . SER B 1 107 ? -9.414 -9.438 -12.297 1 94.94 107 SER B CA 1
ATOM 3338 C C . SER B 1 107 ? -10.633 -9.945 -11.531 1 94.94 107 SER B C 1
ATOM 3340 O O . SER B 1 107 ? -11.695 -9.32 -11.57 1 94.94 107 SER B O 1
ATOM 3342 N N . TYR B 1 108 ? -10.516 -11.031 -10.922 1 97.62 108 TYR B N 1
ATOM 3343 C CA . TYR B 1 108 ? -11.484 -11.531 -9.961 1 97.62 108 TYR B CA 1
ATOM 3344 C C . TYR B 1 108 ? -10.836 -11.766 -8.602 1 97.62 108 TYR B C 1
ATOM 3346 O O . TYR B 1 108 ? -9.938 -12.594 -8.469 1 97.62 108 TYR B O 1
ATOM 3354 N N . TYR B 1 109 ? -11.359 -11.047 -7.617 1 96.75 109 TYR B N 1
ATOM 3355 C CA . TYR B 1 109 ? -10.781 -11.086 -6.277 1 96.75 109 TYR B CA 1
ATOM 3356 C C . TYR B 1 109 ? -11.664 -11.883 -5.324 1 96.75 109 TYR B C 1
ATOM 3358 O O . TYR B 1 109 ? -12.891 -11.727 -5.328 1 96.75 109 TYR B O 1
ATOM 3366 N N . ALA B 1 110 ? -11.039 -12.719 -4.512 1 97.5 110 ALA B N 1
ATOM 3367 C CA . ALA B 1 110 ? -11.742 -13.453 -3.459 1 97.5 110 ALA B CA 1
ATOM 3368 C C . ALA B 1 110 ? -10.766 -13.977 -2.412 1 97.5 110 ALA B C 1
ATOM 3370 O O . ALA B 1 110 ? -9.57 -14.109 -2.68 1 97.5 110 ALA B O 1
ATOM 3371 N N . ASN B 1 111 ? -11.266 -14.211 -1.246 1 96.31 111 ASN B N 1
ATOM 3372 C CA . ASN B 1 111 ? -10.547 -14.953 -0.219 1 96.31 111 ASN B CA 1
ATOM 3373 C C . ASN B 1 111 ? -10.719 -16.453 -0.388 1 96.31 111 ASN B C 1
ATOM 3375 O O . ASN B 1 111 ? -11.836 -16.969 -0.285 1 96.31 111 ASN B O 1
ATOM 3379 N N . PRO B 1 112 ? -9.68 -17.141 -0.692 1 97.75 112 PRO B N 1
ATOM 3380 C CA . PRO B 1 112 ? -9.836 -18.578 -0.961 1 97.75 112 PRO B CA 1
ATOM 3381 C C . PRO B 1 112 ? -10.078 -19.391 0.307 1 97.75 112 PRO B C 1
ATOM 3383 O O . PRO B 1 112 ? -10.453 -20.562 0.229 1 97.75 112 PRO B O 1
ATOM 3386 N N . LEU B 1 113 ? -9.859 -18.844 1.459 1 96.38 113 LEU B N 1
ATOM 3387 C CA . LEU B 1 113 ? -9.906 -19.609 2.701 1 96.38 113 LEU B CA 1
ATOM 3388 C C . LEU B 1 113 ? -11.25 -19.438 3.395 1 96.38 113 LEU B C 1
ATOM 3390 O O . LEU B 1 113 ? -11.703 -20.328 4.109 1 96.38 113 LEU B O 1
ATOM 3394 N N . GLN B 1 114 ? -11.812 -18.281 3.221 1 93.25 114 GLN B N 1
ATOM 3395 C CA . GLN B 1 114 ? -13.07 -18 3.912 1 93.25 114 GLN B CA 1
ATOM 3396 C C . GLN B 1 114 ? -13.945 -17.047 3.105 1 93.25 114 GLN B C 1
ATOM 3398 O O . GLN B 1 114 ? -13.453 -16.062 2.553 1 93.25 114 GLN B O 1
ATOM 3403 N N . ASP B 1 115 ? -15.188 -17.281 3.131 1 93 115 ASP B N 1
ATOM 3404 C CA . ASP B 1 115 ? -16.125 -16.438 2.395 1 93 115 ASP B CA 1
ATOM 3405 C C . ASP B 1 115 ? -16.484 -15.188 3.195 1 93 115 ASP B C 1
ATOM 3407 O O . ASP B 1 115 ? -16.703 -14.117 2.623 1 93 115 ASP B O 1
ATOM 3411 N N . VAL B 1 116 ? -16.516 -15.414 4.457 1 87.56 116 VAL B N 1
ATOM 3412 C CA . VAL B 1 116 ? -16.828 -14.336 5.391 1 87.56 116 VAL B CA 1
ATOM 3413 C C . VAL B 1 116 ? -15.758 -14.266 6.473 1 87.56 116 VAL B C 1
ATOM 3415 O O . VAL B 1 116 ? -15.773 -15.039 7.43 1 87.56 116 VAL B O 1
ATOM 3418 N N . PRO B 1 117 ? -14.867 -13.344 6.301 1 80.06 117 PRO B N 1
ATOM 3419 C CA . PRO B 1 117 ? -13.703 -13.328 7.191 1 80.06 117 PRO B CA 1
ATOM 3420 C C . PRO B 1 117 ? -14.078 -13.008 8.641 1 80.06 117 PRO B C 1
ATOM 3422 O O . PRO B 1 117 ? -13.336 -13.359 9.562 1 80.06 117 PRO B O 1
ATOM 3425 N N . THR B 1 118 ? -15.156 -12.281 8.844 1 78.62 118 THR B N 1
ATOM 3426 C CA . THR B 1 118 ? -15.578 -11.945 10.203 1 78.62 118 THR B CA 1
ATOM 3427 C C . THR B 1 118 ? -17.094 -11.898 10.297 1 78.62 118 THR B C 1
ATOM 3429 O O . THR B 1 118 ? -17.781 -11.578 9.32 1 78.62 118 THR B O 1
ATOM 3432 N N . SER B 1 119 ? -17.5 -12.266 11.445 1 76.62 119 SER B N 1
ATOM 3433 C CA . SER B 1 119 ? -18.938 -12.148 11.727 1 76.62 119 SER B CA 1
ATOM 3434 C C . SER B 1 119 ? -19.266 -10.805 12.367 1 76.62 119 SER B C 1
ATOM 3436 O O . SER B 1 119 ? -20.438 -10.477 12.57 1 76.62 119 SER B O 1
ATOM 3438 N N . ASP B 1 120 ? -18.203 -10.094 12.625 1 77.12 120 ASP B N 1
ATOM 3439 C CA . ASP B 1 120 ? -18.391 -8.773 13.211 1 77.12 120 ASP B CA 1
ATOM 3440 C C . ASP B 1 120 ? -18.734 -7.738 12.141 1 77.12 120 ASP B C 1
ATOM 3442 O O . ASP B 1 120 ? -17.859 -7.328 11.367 1 77.12 120 ASP B O 1
ATOM 3446 N N . SER B 1 121 ? -19.922 -7.32 12.102 1 74.62 121 SER B N 1
ATOM 3447 C CA . SER B 1 121 ? -20.422 -6.391 11.094 1 74.62 121 SER B CA 1
ATOM 3448 C C . SER B 1 121 ? -19.672 -5.059 11.164 1 74.62 121 SER B C 1
ATOM 3450 O O . SER B 1 121 ? -19.484 -4.391 10.141 1 74.62 121 SER B O 1
ATOM 3452 N N . SER B 1 122 ? -19.297 -4.766 12.344 1 73.75 122 SER B N 1
ATOM 3453 C CA . SER B 1 122 ? -18.594 -3.492 12.5 1 73.75 122 SER B CA 1
ATOM 3454 C C . SER B 1 122 ? -17.25 -3.518 11.797 1 73.75 122 SER B C 1
ATOM 3456 O O . SER B 1 122 ? -16.844 -2.537 11.164 1 73.75 122 SER B O 1
ATOM 3458 N N . GLU B 1 123 ? -16.609 -4.621 11.875 1 75.75 123 GLU B N 1
ATOM 3459 C CA . GLU B 1 123 ? -15.32 -4.773 11.203 1 75.75 123 GLU B CA 1
ATOM 3460 C C . GLU B 1 123 ? -15.477 -4.734 9.688 1 75.75 123 GLU B C 1
ATOM 3462 O O . GLU B 1 123 ? -14.672 -4.117 8.992 1 75.75 123 GLU B O 1
ATOM 3467 N N . MET B 1 124 ? -16.5 -5.32 9.25 1 74.31 124 MET B N 1
ATOM 3468 C CA . MET B 1 124 ? -16.766 -5.371 7.816 1 74.31 124 MET B CA 1
ATOM 3469 C C . MET B 1 124 ? -17.047 -3.977 7.266 1 74.31 124 MET B C 1
ATOM 3471 O O . MET B 1 124 ? -16.641 -3.648 6.152 1 74.31 124 MET B O 1
ATOM 3475 N N . GLN B 1 125 ? -17.703 -3.246 8.055 1 73 125 GLN B N 1
ATOM 3476 C CA . GLN B 1 125 ? -18.047 -1.892 7.637 1 73 125 GLN B CA 1
ATOM 3477 C C . GLN B 1 125 ? -16.828 -0.969 7.707 1 73 125 GLN B C 1
ATOM 3479 O O . GLN B 1 125 ? -16.688 -0.062 6.883 1 73 125 GLN B O 1
ATOM 3484 N N . ARG B 1 126 ? -16.047 -1.308 8.633 1 75.25 126 ARG B N 1
ATOM 3485 C CA . ARG B 1 126 ? -14.898 -0.434 8.852 1 75.25 126 ARG B CA 1
ATOM 3486 C C . ARG B 1 126 ? -13.812 -0.693 7.812 1 75.25 126 ARG B C 1
ATOM 3488 O O . ARG B 1 126 ? -13.164 0.242 7.336 1 75.25 126 ARG B O 1
ATOM 3495 N N . TYR B 1 127 ? -13.641 -1.98 7.484 1 77.31 127 TYR B N 1
ATOM 3496 C CA . TYR B 1 127 ? -12.578 -2.361 6.559 1 77.31 127 TYR B CA 1
ATOM 3497 C C . TYR B 1 127 ? -13.133 -3.174 5.395 1 77.31 127 TYR B C 1
ATOM 3499 O O . TYR B 1 127 ? -12.719 -4.312 5.168 1 77.31 127 TYR B O 1
ATOM 3507 N N . PRO B 1 128 ? -13.938 -2.539 4.594 1 72.62 128 PRO B N 1
ATOM 3508 C CA . PRO B 1 12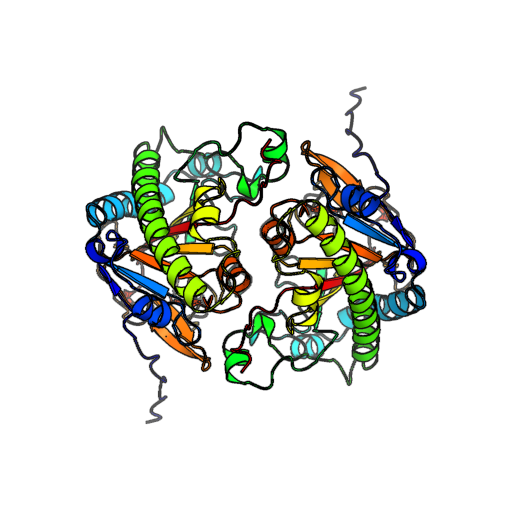8 ? -14.617 -3.316 3.557 1 72.62 128 PRO B CA 1
ATOM 3509 C C . PRO B 1 128 ? -13.648 -3.902 2.527 1 72.62 128 PRO B C 1
ATOM 3511 O O . PRO B 1 128 ? -13.953 -4.918 1.898 1 72.62 128 PRO B O 1
ATOM 3514 N N . TRP B 1 129 ? -12.547 -3.334 2.348 1 72.75 129 TRP B N 1
ATOM 3515 C CA . TRP B 1 129 ? -11.594 -3.811 1.349 1 72.75 129 TRP B CA 1
ATOM 3516 C C . TRP B 1 129 ? -10.875 -5.066 1.835 1 72.75 129 TRP B C 1
ATOM 3518 O O . TRP B 1 129 ? -10.344 -5.836 1.031 1 72.75 129 TRP B O 1
ATOM 3528 N N . TYR B 1 130 ? -10.844 -5.262 3.152 1 72.31 130 TYR B N 1
ATOM 3529 C CA . TYR B 1 130 ? -10.164 -6.414 3.727 1 72.31 130 TYR B CA 1
ATOM 3530 C C . TYR B 1 130 ? -11.164 -7.488 4.137 1 72.31 130 TYR B C 1
ATOM 3532 O O . TYR B 1 130 ? -10.867 -8.688 4.07 1 72.31 130 TYR B O 1
ATOM 3540 N N . CYS B 1 131 ? -12.352 -7.066 4.543 1 74.75 131 CYS B N 1
ATOM 3541 C CA . CYS B 1 131 ? -13.242 -8.008 5.211 1 74.75 131 CYS B CA 1
ATOM 3542 C C . CYS B 1 131 ? -14.531 -8.188 4.418 1 74.75 131 CYS B C 1
ATOM 3544 O O . CYS B 1 131 ? -15.531 -8.688 4.949 1 74.75 131 CYS B O 1
ATOM 3546 N N . GLY B 1 132 ? -14.547 -7.82 3.268 1 80.38 132 GLY B N 1
ATOM 3547 C CA . GLY B 1 132 ? -15.75 -8.07 2.484 1 80.38 132 GLY B CA 1
ATOM 3548 C C . GLY B 1 132 ? -16.016 -9.547 2.256 1 80.38 132 GLY B C 1
ATOM 3549 O O . GLY B 1 132 ? -15.117 -10.375 2.436 1 80.38 132 GLY B O 1
ATOM 3550 N N . SER B 1 133 ? -17.234 -9.812 1.872 1 89.44 133 SER B N 1
ATOM 3551 C CA . SER B 1 133 ? -17.625 -11.188 1.563 1 89.44 133 SER B CA 1
ATOM 3552 C C . SER B 1 133 ? -17.328 -11.523 0.106 1 89.44 133 SER B C 1
ATOM 3554 O O . SER B 1 133 ? -17.516 -10.688 -0.781 1 89.44 133 SER B O 1
ATOM 3556 N N . ASN B 1 134 ? -16.969 -12.773 -0.073 1 95.56 134 ASN B N 1
ATOM 3557 C CA . ASN B 1 134 ? -16.797 -13.234 -1.447 1 95.56 134 ASN B CA 1
ATOM 3558 C C . ASN B 1 134 ? -18.094 -13.164 -2.229 1 95.56 134 ASN B C 1
ATOM 3560 O O . ASN B 1 134 ? -19.172 -13.352 -1.661 1 95.56 134 ASN B O 1
ATOM 3564 N N . ILE B 1 135 ? -17.984 -12.867 -3.486 1 96.69 135 ILE B N 1
ATOM 3565 C CA . ILE B 1 135 ? -19.062 -12.945 -4.453 1 96.69 135 ILE B CA 1
ATOM 3566 C C . ILE B 1 135 ? -18.766 -14.016 -5.492 1 96.69 135 ILE B C 1
ATOM 3568 O O . ILE B 1 135 ? -17.797 -13.906 -6.242 1 96.69 135 ILE B O 1
ATOM 3572 N N . TRP B 1 136 ? -19.625 -15.047 -5.52 1 97.75 136 TRP B N 1
ATOM 3573 C CA . TRP B 1 136 ? -19.359 -16.141 -6.453 1 97.75 136 TRP B CA 1
ATOM 3574 C C . TRP B 1 136 ? -20.438 -16.203 -7.535 1 97.75 136 TRP B C 1
ATOM 3576 O O . TRP B 1 136 ? -21.625 -16 -7.254 1 97.75 136 TRP B O 1
ATOM 3586 N N . PRO B 1 137 ? -20.031 -16.391 -8.789 1 97.56 137 PRO B N 1
ATOM 3587 C CA . PRO B 1 137 ? -21 -16.594 -9.859 1 97.56 137 PRO B CA 1
ATOM 3588 C C . PRO B 1 137 ? -21.594 -18 -9.852 1 97.56 137 PRO B C 1
ATOM 3590 O O . PRO B 1 137 ? -21.469 -18.734 -10.836 1 97.56 137 PRO B O 1
ATOM 3593 N N . SER B 1 138 ? -22.344 -18.344 -8.906 1 96.5 138 SER B N 1
ATOM 3594 C CA . SER B 1 138 ? -22.797 -19.703 -8.633 1 96.5 138 SER B CA 1
ATOM 3595 C C . SER B 1 138 ? -23.703 -20.219 -9.75 1 96.5 138 SER B C 1
ATOM 3597 O O . SER B 1 138 ? -23.703 -21.422 -10.055 1 96.5 138 SER B O 1
ATOM 3599 N N . ASN B 1 139 ? -24.422 -19.359 -10.406 1 96.38 139 ASN B N 1
ATOM 3600 C CA . ASN B 1 139 ? -25.328 -19.766 -11.469 1 96.38 139 ASN B CA 1
ATOM 3601 C C . ASN B 1 139 ? -24.656 -19.75 -12.836 1 96.38 139 ASN B C 1
ATOM 3603 O O . ASN B 1 139 ? -24.812 -20.672 -13.625 1 96.38 139 ASN B O 1
ATOM 3607 N N . SER B 1 140 ? -23.875 -18.797 -13.062 1 97.31 140 SER B N 1
ATOM 3608 C CA . SER B 1 140 ? -23.328 -18.578 -14.398 1 97.31 140 SER B CA 1
ATOM 3609 C C . SER B 1 140 ? -22.016 -19.328 -14.594 1 97.31 140 SER B C 1
ATOM 3611 O O . SER B 1 140 ? -21.656 -19.672 -15.719 1 97.31 140 SER B O 1
ATOM 3613 N N . LEU B 1 141 ? -21.25 -19.547 -13.547 1 98.12 141 LEU B N 1
ATOM 3614 C CA . LEU B 1 141 ? -19.984 -20.266 -13.57 1 98.12 141 LEU B CA 1
ATOM 3615 C C . LEU B 1 141 ? -19.766 -21.016 -12.258 1 98.12 141 LEU B C 1
ATOM 3617 O O . LEU B 1 141 ? -18.844 -20.703 -11.508 1 98.12 141 LEU B O 1
ATOM 3621 N N . PRO B 1 142 ? -20.5 -22.031 -11.984 1 98.19 142 PRO B N 1
ATOM 3622 C CA . PRO B 1 142 ? -20.531 -22.703 -10.68 1 98.19 142 PRO B CA 1
ATOM 3623 C C . PRO B 1 142 ? -19.203 -23.344 -10.312 1 98.19 142 PRO B C 1
ATOM 3625 O O . PRO B 1 142 ? -18.938 -23.594 -9.133 1 98.19 142 PRO B O 1
ATOM 3628 N N . GLU B 1 143 ? -18.328 -23.562 -11.328 1 98.25 143 GLU B N 1
ATOM 3629 C CA . GLU B 1 143 ? -17.062 -24.25 -11.078 1 98.25 143 GLU B CA 1
ATOM 3630 C C . GLU B 1 143 ? -16.047 -23.312 -10.438 1 98.25 143 GLU B C 1
ATOM 3632 O O . GLU B 1 143 ? -15.055 -23.75 -9.859 1 98.25 143 GLU B O 1
ATOM 3637 N N . LEU B 1 144 ? -16.266 -22.078 -10.5 1 98.69 144 LEU B N 1
ATOM 3638 C CA . LEU B 1 144 ? -15.234 -21.109 -10.148 1 98.69 144 LEU B CA 1
ATOM 3639 C C . LEU B 1 144 ? -14.906 -21.188 -8.664 1 98.69 144 LEU B C 1
ATOM 3641 O O . LEU B 1 144 ? -13.734 -21.25 -8.281 1 98.69 144 LEU B O 1
ATOM 3645 N N . GLU B 1 145 ? -15.914 -21.172 -7.805 1 98.56 145 GLU B N 1
ATOM 3646 C CA . GLU B 1 145 ? -15.688 -21.172 -6.363 1 98.56 145 GLU B CA 1
ATOM 3647 C C . GLU B 1 145 ? -14.805 -22.328 -5.938 1 98.56 145 GLU B C 1
ATOM 3649 O O . GLU B 1 145 ? -13.789 -22.141 -5.266 1 98.56 145 GLU B O 1
ATOM 3654 N N . GLY B 1 146 ? -15.234 -23.484 -6.352 1 98.62 146 GLY B N 1
ATOM 3655 C CA . GLY B 1 146 ? -14.477 -24.672 -5.973 1 98.62 146 GLY B CA 1
ATOM 3656 C C . GLY B 1 146 ? -13.047 -24.641 -6.473 1 98.62 146 GLY B C 1
ATOM 3657 O O . GLY B 1 146 ? -12.117 -24.953 -5.727 1 98.62 146 GLY B O 1
ATOM 3658 N N . ALA B 1 147 ? -12.828 -24.312 -7.707 1 98.81 147 ALA B N 1
ATOM 3659 C CA . ALA B 1 147 ? -11.5 -24.266 -8.305 1 98.81 147 ALA B CA 1
ATOM 3660 C C . ALA B 1 147 ? -10.625 -23.219 -7.637 1 98.81 147 ALA B C 1
ATOM 3662 O O . ALA B 1 147 ? -9.453 -23.469 -7.34 1 98.81 147 ALA B O 1
ATOM 3663 N N . PHE B 1 148 ? -11.203 -22.062 -7.383 1 98.88 148 PHE B N 1
ATOM 3664 C CA . PHE B 1 148 ? -10.508 -20.953 -6.766 1 98.88 148 PHE B CA 1
ATOM 3665 C C . PHE B 1 148 ? -10.039 -21.312 -5.363 1 98.88 148 PHE B C 1
ATOM 3667 O O . PHE B 1 148 ? -8.875 -21.109 -5.023 1 98.88 148 PHE B O 1
ATOM 3674 N N . LYS B 1 149 ? -10.906 -21.891 -4.59 1 98.75 149 LYS B N 1
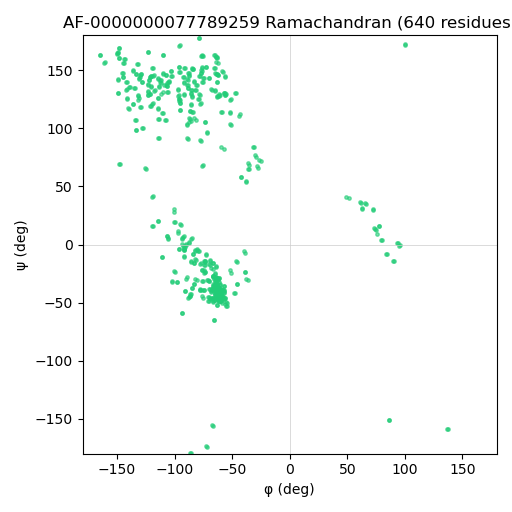ATOM 3675 C CA . LYS B 1 149 ? -10.586 -22.25 -3.211 1 98.75 149 LYS B CA 1
ATOM 3676 C C . LYS B 1 149 ? -9.57 -23.391 -3.162 1 98.75 149 LYS B C 1
ATOM 3678 O O . LYS B 1 149 ? -8.672 -23.391 -2.316 1 98.75 149 LYS B O 1
ATOM 3683 N N . ALA B 1 150 ? -9.727 -24.297 -4.047 1 98.81 150 ALA B N 1
ATOM 3684 C CA . ALA B 1 150 ? -8.828 -25.438 -4.039 1 98.81 150 ALA B CA 1
ATOM 3685 C C . ALA B 1 150 ? -7.387 -25.016 -4.301 1 98.81 150 ALA B C 1
ATOM 3687 O O . ALA B 1 150 ? -6.48 -25.359 -3.539 1 98.81 150 ALA B O 1
ATOM 3688 N N . LEU B 1 151 ? -7.172 -24.266 -5.363 1 98.94 151 LEU B N 1
ATOM 3689 C CA . LEU B 1 151 ? -5.816 -23.812 -5.664 1 98.94 151 LEU B CA 1
ATOM 3690 C C . LEU B 1 151 ? -5.316 -22.859 -4.594 1 98.94 151 LEU B C 1
ATOM 3692 O O . LEU B 1 151 ? -4.176 -22.969 -4.141 1 98.94 151 LEU B O 1
ATOM 3696 N N . GLY B 1 152 ? -6.145 -21.906 -4.219 1 98.88 152 GLY B N 1
ATOM 3697 C CA . GLY B 1 152 ? -5.758 -20.953 -3.197 1 98.88 152 GLY B CA 1
ATOM 3698 C C . GLY B 1 152 ? -5.336 -21.594 -1.896 1 98.88 152 GLY B C 1
ATOM 3699 O O . GLY B 1 152 ? -4.32 -21.219 -1.305 1 98.88 152 GLY B O 1
ATOM 3700 N N . LYS B 1 153 ? -6.121 -22.562 -1.444 1 98.69 153 LYS B N 1
ATOM 3701 C CA . LYS B 1 153 ? -5.816 -23.266 -0.202 1 98.69 153 LYS B CA 1
ATOM 3702 C C . LYS B 1 153 ? -4.492 -24.031 -0.308 1 98.69 153 LYS B C 1
ATOM 3704 O O . LYS B 1 153 ? -3.688 -24.016 0.626 1 98.69 153 LYS B O 1
ATOM 3709 N N . LEU B 1 154 ? -4.324 -24.672 -1.429 1 98.88 154 LEU B N 1
ATOM 3710 C CA . LEU B 1 154 ? -3.068 -25.391 -1.617 1 98.88 154 LEU B CA 1
ATOM 3711 C C . LEU B 1 154 ? -1.883 -24.422 -1.573 1 98.88 154 LEU B C 1
ATOM 3713 O O . LEU B 1 154 ? -0.9 -24.688 -0.872 1 98.88 154 LEU B O 1
ATOM 3717 N N . MET B 1 155 ? -1.934 -23.344 -2.291 1 98.88 155 MET B N 1
ATOM 3718 C CA . MET B 1 155 ? -0.857 -22.359 -2.324 1 98.88 155 MET B CA 1
ATOM 3719 C C . MET B 1 155 ? -0.616 -21.766 -0.938 1 98.88 155 MET B C 1
ATOM 3721 O O . MET B 1 155 ? 0.524 -21.469 -0.573 1 98.88 155 MET B O 1
ATOM 3725 N N . PHE B 1 156 ? -1.686 -21.625 -0.175 1 98.81 156 PHE B N 1
ATOM 3726 C CA . PHE B 1 156 ? -1.576 -21.125 1.188 1 98.81 156 PHE B CA 1
ATOM 3727 C C . PHE B 1 156 ? -0.8 -22.109 2.064 1 98.81 156 PHE B C 1
ATOM 3729 O O . PHE B 1 156 ? 0.119 -21.703 2.783 1 98.81 156 PHE B O 1
ATOM 3736 N N . GLU B 1 157 ? -1.143 -23.312 1.979 1 98.62 157 GLU B N 1
ATOM 3737 C CA . GLU B 1 157 ? -0.475 -24.328 2.777 1 98.62 157 GLU B CA 1
ATOM 3738 C C . GLU B 1 157 ? 1.013 -24.406 2.445 1 98.62 157 GLU B C 1
ATOM 3740 O O . GLU B 1 157 ? 1.852 -24.484 3.344 1 98.62 157 GLU B O 1
ATOM 3745 N N . VAL B 1 158 ? 1.311 -24.406 1.19 1 98.75 158 VAL B N 1
ATOM 3746 C CA . VAL B 1 158 ? 2.709 -24.422 0.775 1 98.75 158 VAL B CA 1
ATOM 3747 C C . VAL B 1 158 ? 3.408 -23.156 1.251 1 98.75 158 VAL B C 1
ATOM 3749 O O . VAL B 1 158 ? 4.543 -23.203 1.729 1 98.75 158 VAL B O 1
ATOM 3752 N N . GLY B 1 159 ? 2.729 -22.016 1.094 1 98.69 159 GLY B N 1
ATOM 3753 C CA . GLY B 1 159 ? 3.27 -20.734 1.56 1 98.69 159 GLY B CA 1
ATOM 3754 C C . GLY B 1 159 ? 3.592 -20.734 3.041 1 98.69 159 GLY B C 1
ATOM 3755 O O . GLY B 1 159 ? 4.57 -20.125 3.469 1 98.69 159 GLY B O 1
ATOM 3756 N N . LEU B 1 160 ? 2.787 -21.422 3.836 1 97.94 160 LEU B N 1
ATOM 3757 C CA . LEU B 1 160 ? 3.051 -21.531 5.266 1 97.94 160 LEU B CA 1
ATOM 3758 C C . LEU B 1 160 ? 4.359 -22.266 5.523 1 97.94 160 LEU B C 1
ATOM 3760 O O . LEU B 1 160 ? 5.113 -21.906 6.43 1 97.94 160 LEU B O 1
ATOM 3764 N N . MET B 1 161 ? 4.605 -23.281 4.77 1 98.12 161 MET B N 1
ATOM 3765 C CA . MET B 1 161 ? 5.863 -24.016 4.91 1 98.12 161 MET B CA 1
ATOM 3766 C C . MET B 1 161 ? 7.051 -23.125 4.547 1 98.12 161 MET B C 1
ATOM 3768 O O . MET B 1 161 ? 8.086 -23.156 5.215 1 98.12 161 MET B O 1
ATOM 3772 N N . VAL B 1 162 ? 6.879 -22.359 3.488 1 98.38 162 VAL B N 1
ATOM 3773 C CA . VAL B 1 162 ? 7.914 -21.406 3.117 1 98.38 162 VAL B CA 1
ATOM 3774 C C . VAL B 1 162 ? 8.148 -20.422 4.27 1 98.38 162 VAL B C 1
ATOM 3776 O O . VAL B 1 162 ? 9.297 -20.156 4.633 1 98.38 162 VAL B O 1
ATOM 3779 N N . ALA B 1 163 ? 7.082 -19.938 4.852 1 97.44 163 ALA B N 1
ATOM 3780 C CA . ALA B 1 163 ? 7.156 -18.984 5.957 1 97.44 163 ALA B CA 1
ATOM 3781 C C . ALA B 1 163 ? 7.902 -19.578 7.145 1 97.44 163 ALA B C 1
ATOM 3783 O O . ALA B 1 163 ? 8.688 -18.906 7.801 1 97.44 163 ALA B O 1
ATOM 3784 N N . TYR B 1 164 ? 7.637 -20.797 7.449 1 96.25 164 TYR B N 1
ATOM 3785 C CA . TYR B 1 164 ? 8.32 -21.484 8.539 1 96.25 164 TYR B CA 1
ATOM 3786 C C . TYR B 1 164 ? 9.836 -21.422 8.344 1 96.25 164 TYR B C 1
ATOM 3788 O O . TYR B 1 164 ? 10.57 -21.078 9.273 1 96.25 164 TYR B O 1
ATOM 3796 N N . HIS B 1 165 ? 10.312 -21.766 7.188 1 97.06 165 HIS B N 1
ATOM 3797 C CA . HIS B 1 165 ? 11.742 -21.781 6.926 1 97.06 165 HIS B CA 1
ATOM 3798 C C . HIS B 1 165 ? 12.32 -20.375 6.883 1 97.06 165 HIS B C 1
ATOM 3800 O O . HIS B 1 165 ? 13.484 -20.156 7.234 1 97.06 165 HIS B O 1
ATOM 3806 N N . CYS B 1 166 ? 11.5 -19.406 6.441 1 96.5 166 CYS B N 1
ATOM 3807 C CA . CYS B 1 166 ? 11.914 -18.016 6.547 1 96.5 166 CYS B CA 1
ATOM 3808 C C . CYS B 1 166 ? 12.156 -17.625 8 1 96.5 166 CYS B C 1
ATOM 3810 O O . CYS B 1 166 ? 13.156 -16.984 8.32 1 96.5 166 CYS B O 1
ATOM 3812 N N . ASP B 1 167 ? 11.234 -18.031 8.812 1 94.69 167 ASP B N 1
ATOM 3813 C CA . ASP B 1 167 ? 11.367 -17.734 10.234 1 94.69 167 ASP B CA 1
ATOM 3814 C C . ASP B 1 167 ? 12.641 -18.359 10.805 1 94.69 167 ASP B C 1
ATOM 3816 O O . ASP B 1 167 ? 13.344 -17.719 11.602 1 94.69 167 ASP B O 1
ATOM 3820 N N . LEU B 1 168 ? 12.977 -19.531 10.445 1 93.31 168 LEU B N 1
ATOM 3821 C CA . LEU B 1 168 ? 14.188 -20.203 10.898 1 93.31 168 LEU B CA 1
ATOM 3822 C C . LEU B 1 168 ? 15.43 -19.438 10.453 1 93.31 168 LEU B C 1
ATOM 3824 O O . LEU B 1 168 ? 16.328 -19.188 11.258 1 93.31 168 LEU B O 1
ATOM 3828 N N . TYR B 1 169 ? 15.461 -19.109 9.273 1 94.81 169 TYR B N 1
ATOM 3829 C CA . TYR B 1 169 ? 16.578 -18.328 8.727 1 94.81 169 TYR B CA 1
ATOM 3830 C C . TYR B 1 169 ? 16.766 -17.031 9.492 1 94.81 169 TYR B C 1
ATOM 3832 O O . TYR B 1 169 ? 17.875 -16.703 9.922 1 94.81 169 TYR B O 1
ATOM 3840 N N . VAL B 1 170 ? 15.672 -16.281 9.656 1 93.06 170 VAL B N 1
ATOM 3841 C CA . VAL B 1 170 ? 15.719 -14.984 10.312 1 93.06 170 VAL B CA 1
ATOM 3842 C C . VAL B 1 170 ? 16.156 -15.164 11.766 1 93.06 170 VAL B C 1
ATOM 3844 O O . VAL B 1 170 ? 16.953 -14.375 12.281 1 93.06 170 VAL B O 1
ATOM 3847 N N . SER B 1 171 ? 15.672 -16.141 12.43 1 90.12 171 SER B N 1
ATOM 3848 C CA . SER B 1 171 ? 15.977 -16.375 13.836 1 90.12 171 SER B CA 1
ATOM 3849 C C . SER B 1 171 ? 17.469 -16.656 14.039 1 90.12 171 SER B C 1
ATOM 3851 O O . SER B 1 171 ? 18.016 -16.359 15.109 1 90.12 171 SER B O 1
ATOM 3853 N N . LYS B 1 172 ? 18.109 -17.203 13.07 1 87.94 172 LYS B N 1
ATOM 3854 C CA . LYS B 1 172 ? 19.547 -17.469 13.156 1 87.94 172 LYS B CA 1
ATOM 3855 C C . LYS B 1 172 ? 20.344 -16.172 13.078 1 87.94 172 LYS B C 1
ATOM 3857 O O . LYS B 1 172 ? 21.453 -16.094 13.609 1 87.94 172 LYS B O 1
ATOM 3862 N N . GLY B 1 173 ? 19.812 -15.281 12.406 1 81.19 173 GLY B N 1
ATOM 3863 C CA . GLY B 1 173 ? 20.5 -14.016 12.242 1 81.19 173 GLY B CA 1
ATOM 3864 C C . GLY B 1 173 ? 20.219 -13.031 13.367 1 81.19 173 GLY B C 1
ATOM 3865 O O . GLY B 1 173 ? 21.109 -12.289 13.789 1 81.19 173 GLY B O 1
ATOM 3866 N N . ILE B 1 174 ? 18.969 -12.992 13.68 1 74.25 174 ILE B N 1
ATOM 3867 C CA . ILE B 1 174 ? 18.578 -12.031 14.703 1 74.25 174 ILE B CA 1
ATOM 3868 C C . ILE B 1 174 ? 18.703 -12.672 16.078 1 74.25 174 ILE B C 1
ATOM 3870 O O . ILE B 1 174 ? 18.156 -13.758 16.328 1 74.25 174 ILE B O 1
ATOM 3874 N N . LYS B 1 175 ? 19.844 -12.562 16.75 1 62 175 LYS B N 1
ATOM 3875 C CA . LYS B 1 175 ? 20.078 -13.156 18.062 1 62 175 LYS B CA 1
ATOM 3876 C C . LYS B 1 175 ? 18.844 -13.039 18.953 1 62 175 LYS B C 1
ATOM 3878 O O . LYS B 1 175 ? 18.859 -13.508 20.094 1 62 175 LYS B O 1
ATOM 3883 N N . GLN B 1 176 ? 17.797 -12.344 18.484 1 55.72 176 GLN B N 1
ATOM 3884 C CA . GLN B 1 176 ? 16.703 -12.117 19.422 1 55.72 176 GLN B CA 1
ATOM 3885 C C . GLN B 1 176 ? 15.484 -12.961 19.047 1 55.72 176 GLN B C 1
ATOM 3887 O O . GLN B 1 176 ? 15.062 -12.969 17.891 1 55.72 176 GLN B O 1
ATOM 3892 N N . HIS B 1 177 ? 15.141 -14.078 19.828 1 51.66 177 HIS B N 1
ATOM 3893 C CA . HIS B 1 177 ? 14.094 -15.094 19.688 1 51.66 177 HIS B CA 1
ATOM 3894 C C . HIS B 1 177 ? 12.727 -14.453 19.5 1 51.66 177 HIS B C 1
ATOM 3896 O O . HIS B 1 177 ? 11.766 -15.133 19.125 1 51.66 177 HIS B O 1
ATOM 3902 N N . GLU B 1 178 ? 12.469 -13.172 19.891 1 52.44 178 GLU B N 1
ATOM 3903 C CA . GLU B 1 178 ? 11.078 -12.797 20.141 1 52.44 178 GLU B CA 1
ATOM 3904 C C . GLU B 1 178 ? 10.492 -12.039 18.953 1 52.44 178 GLU B C 1
ATOM 3906 O O . GLU B 1 178 ? 9.516 -11.305 19.094 1 52.44 178 GLU B O 1
ATOM 3911 N N . MET B 1 179 ? 10.945 -12.242 17.75 1 57.94 179 MET B N 1
ATOM 3912 C CA . MET B 1 179 ? 10.328 -11.531 16.641 1 57.94 179 MET B CA 1
ATOM 3913 C C . MET B 1 179 ? 9.07 -12.25 16.156 1 57.94 179 MET B C 1
ATOM 3915 O O . MET B 1 179 ? 8.93 -13.461 16.359 1 57.94 179 MET B O 1
ATOM 3919 N N . GLN B 1 180 ? 8.055 -11.438 15.836 1 62.69 180 GLN B N 1
ATOM 3920 C CA . GLN B 1 180 ? 6.867 -12.039 15.227 1 62.69 180 GLN B CA 1
ATOM 3921 C C . GLN B 1 180 ? 7.242 -12.914 14.039 1 62.69 180 GLN B C 1
ATOM 3923 O O . GLN B 1 180 ? 8.008 -12.492 13.164 1 62.69 180 GLN B O 1
ATOM 3928 N N . ASN B 1 181 ? 6.758 -14.148 14.188 1 85.25 181 ASN B N 1
ATOM 3929 C CA . ASN B 1 181 ? 7.008 -15.164 13.164 1 85.25 181 ASN B CA 1
ATOM 3930 C C . ASN B 1 181 ? 6.07 -15 11.977 1 85.25 181 ASN B C 1
ATOM 3932 O O . ASN B 1 181 ? 4.867 -14.805 12.148 1 85.25 181 ASN B O 1
ATOM 3936 N N . LEU B 1 182 ? 6.652 -14.891 10.836 1 91.94 182 LEU B N 1
ATOM 3937 C CA . LEU B 1 182 ? 5.91 -14.797 9.586 1 91.94 182 LEU B CA 1
ATOM 3938 C C . LEU B 1 182 ? 4.828 -15.867 9.508 1 91.94 182 LEU B C 1
ATOM 3940 O O . LEU B 1 182 ? 3.689 -15.586 9.133 1 91.94 182 LEU B O 1
ATOM 3944 N N . GLU B 1 183 ? 5.16 -17.062 9.93 1 94.44 183 GLU B N 1
ATOM 3945 C CA . GLU B 1 183 ? 4.203 -18.156 9.883 1 94.44 183 GLU B CA 1
ATOM 3946 C C . GLU B 1 183 ? 2.982 -17.859 10.75 1 94.44 183 GLU B C 1
ATOM 3948 O O . GLU B 1 183 ? 1.844 -18.031 10.305 1 94.44 183 GLU B O 1
ATOM 3953 N N . ASN B 1 184 ? 3.24 -17.375 11.922 1 90.75 184 ASN B N 1
ATOM 3954 C CA . ASN B 1 184 ? 2.148 -17.078 12.844 1 90.75 184 ASN B CA 1
ATOM 3955 C C . ASN B 1 184 ? 1.302 -15.914 12.344 1 90.75 184 ASN B C 1
ATOM 3957 O O . ASN B 1 184 ? 0.078 -15.922 12.484 1 90.75 184 ASN B O 1
ATOM 3961 N N . ILE B 1 185 ? 1.925 -14.977 11.805 1 89.88 185 ILE B N 1
ATOM 3962 C CA . ILE B 1 185 ? 1.217 -13.828 11.242 1 89.88 185 ILE B CA 1
ATOM 3963 C C . ILE B 1 185 ? 0.249 -14.297 10.156 1 89.88 185 ILE B C 1
ATOM 3965 O O . ILE B 1 185 ? -0.914 -13.883 10.141 1 89.88 185 ILE B O 1
ATOM 3969 N N . LEU B 1 186 ? 0.676 -15.156 9.352 1 94.38 186 LEU B N 1
ATOM 3970 C CA . LEU B 1 186 ? -0.139 -15.625 8.234 1 94.38 186 LEU B CA 1
ATOM 3971 C C . LEU B 1 186 ? -1.239 -16.562 8.719 1 94.38 186 LEU B C 1
ATOM 3973 O O . LEU B 1 186 ? -2.373 -16.5 8.242 1 94.38 186 LEU B O 1
ATOM 3977 N N . LEU B 1 187 ? -0.904 -17.391 9.664 1 93.19 187 LEU B N 1
ATOM 3978 C CA . LEU B 1 187 ? -1.886 -18.328 10.203 1 93.19 187 LEU B CA 1
ATOM 3979 C C . LEU B 1 187 ? -3.021 -17.578 10.891 1 93.19 187 LEU B C 1
ATOM 3981 O O . LEU B 1 187 ? -4.176 -18 10.836 1 93.19 187 LEU B O 1
ATOM 3985 N N . GLY B 1 188 ? -2.678 -16.516 11.445 1 88.94 188 GLY B N 1
ATOM 3986 C CA . GLY B 1 188 ? -3.654 -15.789 12.234 1 88.94 188 GLY B CA 1
ATOM 3987 C C . GLY B 1 188 ? -4.434 -14.773 11.414 1 88.94 188 GLY B C 1
ATOM 3988 O O . GLY B 1 188 ? -5.34 -14.117 11.938 1 88.94 188 GLY B O 1
ATOM 3989 N N . SER B 1 189 ? -4.184 -14.656 10.172 1 91.44 189 SER B N 1
ATOM 3990 C CA . SER B 1 189 ? -4.797 -13.602 9.367 1 91.44 189 SER B CA 1
ATOM 3991 C C . SER B 1 189 ? -6.086 -14.094 8.711 1 91.44 189 SER B C 1
ATOM 3993 O O . SER B 1 189 ? -6.16 -15.234 8.25 1 91.44 189 SER B O 1
ATOM 3995 N N . ARG B 1 190 ? -7.066 -13.211 8.609 1 90.69 190 ARG B N 1
ATOM 3996 C CA . ARG B 1 190 ? -8.328 -13.461 7.922 1 90.69 190 ARG B CA 1
ATOM 3997 C C . ARG B 1 190 ? -8.383 -12.719 6.59 1 90.69 190 ARG B C 1
ATOM 3999 O O . ARG B 1 190 ? -9.391 -12.773 5.883 1 90.69 190 ARG B O 1
ATOM 4006 N N . CYS B 1 191 ? -7.242 -12.086 6.168 1 88.94 191 CYS B N 1
ATOM 4007 C CA . CYS B 1 191 ? -7.332 -11.07 5.125 1 88.94 191 CYS B CA 1
ATOM 4008 C C . CYS B 1 191 ? -6.613 -11.523 3.861 1 88.94 191 CYS B C 1
ATOM 4010 O O . CYS B 1 191 ? -6.277 -10.703 3.006 1 88.94 191 CYS B O 1
ATOM 4012 N N . HIS B 1 192 ? -6.41 -12.812 3.723 1 94.75 192 HIS B N 1
ATOM 4013 C CA . HIS B 1 192 ? -5.758 -13.281 2.504 1 94.75 192 HIS B CA 1
ATOM 4014 C C . HIS B 1 192 ? -6.625 -13.016 1.278 1 94.75 192 HIS B C 1
ATOM 4016 O O . HIS B 1 192 ? -7.852 -12.961 1.381 1 94.75 192 HIS B O 1
ATOM 4022 N N . LYS B 1 193 ? -5.906 -12.844 0.086 1 96 193 LYS B N 1
ATOM 4023 C CA . LYS B 1 193 ? -6.641 -12.484 -1.121 1 96 193 LYS B CA 1
ATOM 4024 C C . LYS B 1 193 ? -6.082 -13.195 -2.346 1 96 193 LYS B C 1
ATOM 4026 O O . LYS B 1 193 ? -4.875 -13.156 -2.598 1 96 193 LYS B O 1
ATOM 4031 N N . GLY B 1 194 ? -7 -13.844 -2.998 1 97.75 194 GLY B N 1
ATOM 4032 C CA . GLY B 1 194 ? -6.664 -14.367 -4.312 1 97.75 194 GLY B CA 1
ATOM 4033 C C . GLY B 1 194 ? -7.086 -13.453 -5.445 1 97.75 194 GLY B C 1
ATOM 4034 O O . GLY B 1 194 ? -8.078 -12.734 -5.332 1 97.75 194 GLY B O 1
ATOM 4035 N N . ARG B 1 195 ? -6.328 -13.453 -6.539 1 97.69 195 ARG B N 1
ATOM 4036 C CA . ARG B 1 195 ? -6.625 -12.672 -7.734 1 97.69 195 ARG B CA 1
ATOM 4037 C C . ARG B 1 195 ? -6.469 -13.516 -9 1 97.69 195 ARG B C 1
ATOM 4039 O O . ARG B 1 195 ? -5.355 -13.906 -9.352 1 97.69 195 ARG B O 1
ATOM 4046 N N . LEU B 1 196 ? -7.586 -13.852 -9.586 1 98.5 196 LEU B N 1
ATOM 4047 C CA . LEU B 1 196 ? -7.586 -14.469 -10.906 1 98.5 196 LEU B CA 1
ATOM 4048 C C . LEU B 1 196 ? -7.543 -13.406 -12 1 98.5 196 LEU B C 1
ATOM 4050 O O . LEU B 1 196 ? -8.453 -12.578 -12.109 1 98.5 196 LEU B O 1
ATOM 4054 N N . LEU B 1 197 ? -6.5 -13.477 -12.828 1 96.5 197 LEU B N 1
ATOM 4055 C CA . LEU B 1 197 ? -6.27 -12.43 -13.812 1 96.5 197 LEU B CA 1
ATOM 4056 C C . LEU B 1 197 ? -6.48 -12.961 -15.227 1 96.5 197 LEU B C 1
ATOM 4058 O O . LEU B 1 197 ? -6.074 -14.086 -15.539 1 96.5 197 LEU B O 1
ATOM 4062 N N . TYR B 1 198 ? -7.086 -12.164 -16.031 1 94.56 198 TYR B N 1
ATOM 4063 C CA . TYR B 1 198 ? -7.258 -12.414 -17.453 1 94.56 198 TYR B CA 1
ATOM 4064 C C . TYR B 1 198 ? -6.832 -11.203 -18.281 1 94.56 198 TYR B C 1
ATOM 4066 O O . TYR B 1 198 ? -7.402 -10.117 -18.141 1 94.56 198 TYR B O 1
ATOM 4074 N N . TYR B 1 199 ? -5.844 -11.391 -19.109 1 89.5 199 TYR B N 1
ATOM 4075 C CA . TYR B 1 199 ? -5.43 -10.359 -20.047 1 89.5 199 TYR B CA 1
ATOM 4076 C C . TYR B 1 199 ? -6.09 -10.57 -21.406 1 89.5 199 TYR B C 1
ATOM 4078 O O . TYR B 1 199 ? -5.883 -11.602 -22.062 1 89.5 199 TYR B O 1
ATOM 4086 N N . PHE B 1 200 ? -6.809 -9.562 -21.812 1 88.25 200 PHE B N 1
ATOM 4087 C CA . PHE B 1 200 ? -7.531 -9.625 -23.078 1 88.25 200 PHE B CA 1
ATOM 4088 C C . PHE B 1 200 ? -6.574 -9.516 -24.266 1 88.25 200 PHE B C 1
ATOM 4090 O O . PHE B 1 200 ? -5.508 -8.906 -24.141 1 88.25 200 PHE B O 1
ATOM 4097 N N . PRO B 1 201 ? -6.988 -10.094 -25.359 1 82.81 201 PRO B N 1
ATOM 4098 C CA . PRO B 1 201 ? -6.137 -9.953 -26.547 1 82.81 201 PRO B CA 1
ATOM 4099 C C . PRO B 1 201 ? -5.996 -8.508 -27 1 82.81 201 PRO B C 1
ATOM 4101 O O . PRO B 1 201 ? -6.957 -7.738 -26.938 1 82.81 201 PRO B O 1
ATOM 4104 N N . ALA B 1 202 ? -4.73 -8.078 -27.156 1 68.25 202 ALA B N 1
ATOM 4105 C CA . ALA B 1 202 ? -4.504 -6.715 -27.641 1 68.25 202 ALA B CA 1
ATOM 4106 C C . ALA B 1 202 ? -5.145 -6.508 -29 1 68.25 202 ALA B C 1
ATOM 4108 O O . ALA B 1 202 ? -5.078 -7.383 -29.875 1 68.25 202 ALA B O 1
ATOM 4109 N N . GLN B 1 203 ? -6.238 -5.613 -29.172 1 60.16 203 GLN B N 1
ATOM 4110 C CA . GLN B 1 203 ? -6.816 -5.375 -30.484 1 60.16 203 GLN B CA 1
ATOM 4111 C C . GLN B 1 203 ? -5.816 -4.676 -31.406 1 60.16 203 GLN B C 1
ATOM 4113 O O . GLN B 1 203 ? -5.719 -5.004 -32.594 1 60.16 203 GLN B O 1
ATOM 4118 N N . ASP B 1 204 ? -5.402 -3.346 -31.062 1 52.34 204 ASP B N 1
ATOM 4119 C CA . ASP B 1 204 ? -4.504 -2.609 -31.953 1 52.34 204 ASP B CA 1
ATOM 4120 C C . ASP B 1 204 ? -3.15 -2.369 -31.281 1 52.34 204 ASP B C 1
ATOM 4122 O O . ASP B 1 204 ? -3.082 -1.795 -30.203 1 52.34 204 ASP B O 1
ATOM 4126 N N . THR B 1 205 ? -2.232 -3.23 -31.469 1 47.69 205 THR B N 1
ATOM 4127 C CA . THR B 1 205 ? -0.866 -3.174 -30.969 1 47.69 205 THR B CA 1
ATOM 4128 C C . THR B 1 205 ? -0.324 -1.749 -31.031 1 47.69 205 THR B C 1
ATOM 4130 O O . THR B 1 205 ? 0.739 -1.456 -30.484 1 47.69 205 THR B O 1
ATOM 4133 N N . THR B 1 206 ? -0.808 -0.919 -31.844 1 44 206 THR B N 1
ATOM 4134 C CA . THR B 1 206 ? -0.121 0.33 -32.156 1 44 206 THR B CA 1
ATOM 4135 C C . THR B 1 206 ? -0.081 1.243 -30.938 1 44 206 THR B C 1
ATOM 4137 O O . THR B 1 206 ? 0.798 2.1 -30.812 1 44 206 THR B O 1
ATOM 4140 N N . THR B 1 207 ? -1.13 1.387 -30.281 1 44.22 207 THR B N 1
ATOM 4141 C CA . THR B 1 207 ? -1.227 2.564 -29.422 1 44.22 207 THR B CA 1
ATOM 4142 C C . THR B 1 207 ? -0.487 2.34 -28.109 1 44.22 207 THR B C 1
ATOM 4144 O O . THR B 1 207 ? -0.4 3.246 -27.281 1 44.22 207 THR B O 1
ATOM 4147 N N . GLN B 1 208 ? -0.41 1.187 -27.641 1 46.78 208 GLN B N 1
ATOM 4148 C CA . GLN B 1 208 ? 0.245 1.151 -26.344 1 46.78 208 GLN B CA 1
ATOM 4149 C C . GLN B 1 208 ? 1.743 1.411 -26.469 1 46.78 208 GLN B C 1
ATOM 4151 O O . GLN B 1 208 ? 2.404 0.842 -27.344 1 46.78 208 GLN B O 1
ATOM 4156 N N . ASN B 1 209 ? 2.188 2.553 -26.297 1 47.06 209 ASN B N 1
ATOM 4157 C CA . ASN B 1 209 ? 3.625 2.801 -26.266 1 47.06 209 ASN B CA 1
ATOM 4158 C C . ASN B 1 209 ? 4.402 1.554 -25.859 1 47.06 209 ASN B C 1
ATOM 4160 O O . ASN B 1 209 ? 4.426 1.187 -24.688 1 47.06 209 ASN B O 1
ATOM 4164 N N . SER B 1 210 ? 4.5 0.532 -26.703 1 48.41 210 SER B N 1
ATOM 4165 C CA . SER B 1 210 ? 4.949 -0.84 -26.922 1 48.41 210 SER B CA 1
ATOM 4166 C C . SER B 1 210 ? 6.258 -1.114 -26.188 1 48.41 210 SER B C 1
ATOM 4168 O O . SER B 1 210 ? 6.531 -2.252 -25.797 1 48.41 210 SER B O 1
ATOM 4170 N N . ASP B 1 211 ? 7.066 -0.199 -26.016 1 52.59 211 ASP B N 1
ATOM 4171 C CA . ASP B 1 211 ? 8.43 -0.608 -25.703 1 52.59 211 ASP B CA 1
ATOM 4172 C C . ASP B 1 211 ? 8.648 -0.625 -24.188 1 52.59 211 ASP B C 1
ATOM 4174 O O . ASP B 1 211 ? 9.773 -0.828 -23.719 1 52.59 211 ASP B O 1
ATOM 4178 N N . SER B 1 212 ? 7.48 -0.616 -23.516 1 65.56 212 SER B N 1
ATOM 4179 C CA . SER B 1 212 ? 7.781 -0.481 -22.094 1 65.56 212 SER B CA 1
ATOM 4180 C C . SER B 1 212 ? 7.832 -1.843 -21.406 1 65.56 212 SER B C 1
ATOM 4182 O O . SER B 1 212 ? 6.957 -2.684 -21.625 1 65.56 212 SER B O 1
ATOM 4184 N N . ILE B 1 213 ? 8.969 -2.273 -20.875 1 69.88 213 ILE B N 1
ATOM 4185 C CA . ILE B 1 213 ? 9.219 -3.502 -20.141 1 69.88 213 ILE B CA 1
ATOM 4186 C C . ILE B 1 213 ? 8.125 -3.713 -19.094 1 69.88 213 ILE B C 1
ATOM 4188 O O . ILE B 1 213 ? 7.863 -4.844 -18.672 1 69.88 213 ILE B O 1
ATOM 4192 N N . SER B 1 214 ? 7.332 -2.697 -18.797 1 66.06 214 SER B N 1
ATOM 4193 C CA . SER B 1 214 ? 6.348 -2.787 -17.719 1 66.06 214 SER B CA 1
ATOM 4194 C C . SER B 1 214 ? 4.934 -2.588 -18.25 1 66.06 214 SER B C 1
ATOM 4196 O O . SER B 1 214 ? 4.102 -1.962 -17.594 1 66.06 214 SER B O 1
ATOM 4198 N N . SER B 1 215 ? 4.656 -3.141 -19.344 1 66.19 215 SER B N 1
ATOM 4199 C CA . SER B 1 215 ? 3.436 -2.852 -20.094 1 66.19 215 SER B CA 1
ATOM 4200 C C . SER B 1 215 ? 2.229 -3.537 -19.453 1 66.19 215 SER B C 1
ATOM 4202 O O . SER B 1 215 ? 1.146 -2.951 -19.375 1 66.19 215 SER B O 1
ATOM 4204 N N . TRP B 1 216 ? 2.402 -4.75 -18.984 1 69.69 216 TRP B N 1
ATOM 4205 C CA . TRP B 1 216 ? 1.27 -5.473 -18.422 1 69.69 216 TRP B CA 1
ATOM 4206 C C . TRP B 1 216 ? 1.09 -5.133 -16.938 1 69.69 216 TRP B C 1
ATOM 4208 O O . TRP B 1 216 ? -0.037 -4.953 -16.469 1 69.69 216 TRP B O 1
ATOM 4218 N N . CYS B 1 217 ? 2.162 -5.078 -16.219 1 71.62 217 CYS B N 1
ATOM 4219 C CA . CYS B 1 217 ? 2.172 -4.707 -14.812 1 71.62 217 CYS B CA 1
ATOM 4220 C C . CYS B 1 217 ? 3.367 -3.816 -14.484 1 71.62 217 CYS B C 1
ATOM 4222 O O . CYS B 1 217 ? 4.516 -4.227 -14.664 1 71.62 217 CYS B O 1
ATOM 4224 N N . GLY B 1 218 ? 3.078 -2.607 -14.078 1 75.25 218 GLY B N 1
ATOM 4225 C CA . GLY B 1 218 ? 4.117 -1.631 -13.789 1 75.25 218 GLY B CA 1
ATOM 4226 C C . GLY B 1 218 ? 5.016 -2.037 -12.633 1 75.25 218 GLY B C 1
ATOM 4227 O O . GLY B 1 218 ? 4.648 -2.889 -11.82 1 75.25 218 GLY B O 1
ATOM 4228 N N . TRP B 1 219 ? 6.184 -1.402 -12.594 1 79.69 219 TRP B N 1
ATOM 4229 C CA . TRP B 1 219 ? 7.141 -1.636 -11.516 1 79.69 219 TRP B CA 1
ATOM 4230 C C . TRP B 1 219 ? 6.504 -1.374 -10.156 1 79.69 219 TRP B C 1
ATOM 4232 O O . TRP B 1 219 ? 5.875 -0.334 -9.945 1 79.69 219 TRP B O 1
ATOM 4242 N N . HIS B 1 220 ? 6.637 -2.367 -9.219 1 81.94 220 HIS B N 1
ATOM 4243 C CA . HIS B 1 220 ? 6.086 -2.242 -7.871 1 81.94 220 HIS B CA 1
ATOM 4244 C C . HIS B 1 220 ? 6.676 -3.291 -6.934 1 81.94 220 HIS B C 1
ATOM 4246 O O . HIS B 1 220 ? 7.363 -4.211 -7.379 1 81.94 220 HIS B O 1
ATOM 4252 N N . THR B 1 221 ? 6.508 -3.043 -5.672 1 86.56 221 THR B N 1
ATOM 4253 C CA . THR B 1 221 ? 6.688 -4.07 -4.652 1 86.56 221 THR B CA 1
ATOM 4254 C C . THR B 1 221 ? 5.348 -4.457 -4.027 1 86.56 221 THR B C 1
ATOM 4256 O O . THR B 1 221 ? 4.43 -3.637 -3.965 1 86.56 221 THR B O 1
ATOM 4259 N N . ASP B 1 222 ? 5.289 -5.691 -3.674 1 88.44 222 ASP B N 1
ATOM 4260 C CA . ASP B 1 222 ? 4.074 -6.098 -2.971 1 88.44 222 ASP B CA 1
ATOM 4261 C C . ASP B 1 222 ? 4.078 -5.59 -1.531 1 88.44 222 ASP B C 1
ATOM 4263 O O . ASP B 1 222 ? 5.117 -5.598 -0.867 1 88.44 222 ASP B O 1
ATOM 4267 N N . HIS B 1 223 ? 2.961 -5.203 -1.022 1 83.5 223 HIS B N 1
ATOM 4268 C CA . HIS B 1 223 ? 2.877 -4.637 0.318 1 83.5 223 HIS B CA 1
ATOM 4269 C C . HIS B 1 223 ? 2.771 -5.73 1.375 1 83.5 223 HIS B C 1
ATOM 4271 O O . HIS B 1 223 ? 3.309 -5.59 2.477 1 83.5 223 HIS B O 1
ATOM 4277 N N . GLY B 1 224 ? 2.096 -6.797 1.167 1 89.75 224 GLY B N 1
ATOM 4278 C CA . GLY B 1 224 ? 1.785 -7.84 2.131 1 89.75 224 GLY B CA 1
ATOM 4279 C C . GLY B 1 224 ? 3.008 -8.609 2.59 1 89.75 224 GLY B C 1
ATOM 4280 O O . GLY B 1 224 ? 4.094 -8.047 2.725 1 89.75 224 GLY B O 1
ATOM 4281 N N . SER B 1 225 ? 2.76 -9.812 3.033 1 94.62 225 SER B N 1
ATOM 4282 C CA . SER B 1 225 ? 3.822 -10.625 3.617 1 94.62 225 SER B CA 1
ATOM 4283 C C . SER B 1 225 ? 4.469 -11.531 2.57 1 94.62 225 SER B C 1
ATOM 4285 O O . SER B 1 225 ? 5.68 -11.469 2.357 1 94.62 225 SER B O 1
ATOM 4287 N N . LEU B 1 226 ? 3.682 -12.344 1.976 1 97.88 226 LEU B N 1
ATOM 4288 C CA . LEU B 1 226 ? 4.125 -13.336 1.003 1 97.88 226 LEU B CA 1
ATOM 4289 C C . LEU B 1 226 ? 3.115 -13.477 -0.132 1 97.88 226 LEU B C 1
ATOM 4291 O O . LEU B 1 226 ? 1.906 -13.516 0.107 1 97.88 226 LEU B O 1
ATOM 4295 N N . THR B 1 227 ? 3.59 -13.477 -1.391 1 98.62 227 THR B N 1
ATOM 4296 C CA . THR B 1 227 ? 2.693 -13.602 -2.535 1 98.62 227 THR B CA 1
ATOM 4297 C C . THR B 1 227 ? 3.02 -14.859 -3.342 1 98.62 227 THR B C 1
ATOM 4299 O O . THR B 1 227 ? 4.152 -15.031 -3.797 1 98.62 227 THR B O 1
ATOM 4302 N N . GLY B 1 228 ? 2.045 -15.742 -3.486 1 98.75 228 GLY B N 1
ATOM 4303 C CA . GLY B 1 228 ? 2.174 -16.891 -4.355 1 98.75 228 GLY B CA 1
ATOM 4304 C C . GLY B 1 228 ? 1.739 -16.625 -5.785 1 98.75 228 GLY B C 1
ATOM 4305 O O . GLY B 1 228 ? 0.701 -16 -6.012 1 98.75 228 GLY B O 1
ATOM 4306 N N . LEU B 1 229 ? 2.527 -17.125 -6.75 1 98.62 229 LEU B N 1
ATOM 4307 C CA . LEU B 1 229 ? 2.258 -16.859 -8.156 1 98.62 229 LEU B CA 1
ATOM 4308 C C . LEU B 1 229 ? 2.219 -18.156 -8.953 1 98.62 229 LEU B C 1
ATOM 4310 O O . LEU B 1 229 ? 3.043 -19.047 -8.742 1 98.62 229 LEU B O 1
ATOM 4314 N N . THR B 1 230 ? 1.303 -18.25 -9.875 1 98.62 230 THR B N 1
ATOM 4315 C CA . THR B 1 230 ? 1.281 -19.328 -10.852 1 98.62 230 THR B CA 1
ATOM 4316 C C . THR B 1 230 ? 1.947 -18.891 -12.156 1 98.62 230 THR B C 1
ATOM 4318 O O . THR B 1 230 ? 1.979 -17.703 -12.477 1 98.62 230 THR B O 1
ATOM 4321 N N . ARG B 1 231 ? 2.459 -19.875 -12.836 1 96.62 231 ARG B N 1
ATOM 4322 C CA . ARG B 1 231 ? 2.836 -19.609 -14.219 1 96.62 231 ARG B CA 1
ATOM 4323 C C . ARG B 1 231 ? 1.604 -19.406 -15.094 1 96.62 231 ARG B C 1
ATOM 4325 O O . ARG B 1 231 ? 0.621 -20.141 -14.977 1 96.62 231 ARG B O 1
ATOM 4332 N N . ALA B 1 232 ? 1.688 -18.547 -15.992 1 96.56 232 ALA B N 1
ATOM 4333 C CA . ALA B 1 232 ? 0.556 -18.156 -16.828 1 96.56 232 ALA B CA 1
ATOM 4334 C C . ALA B 1 232 ? 0.269 -19.219 -17.891 1 96.56 232 ALA B C 1
ATOM 4336 O O . ALA B 1 232 ? 1.155 -20 -18.25 1 96.56 232 ALA B O 1
ATOM 4337 N N . ILE B 1 233 ? -0.946 -19.25 -18.266 1 96.38 233 ILE B N 1
ATOM 4338 C CA . ILE B 1 233 ? -1.375 -19.984 -19.469 1 96.38 233 ILE B CA 1
ATOM 4339 C C . ILE B 1 233 ? -1.714 -19 -20.578 1 96.38 233 ILE B C 1
ATOM 4341 O O . ILE B 1 233 ? -2.418 -18.016 -20.344 1 96.38 233 ILE B O 1
ATOM 4345 N N . PHE B 1 234 ? -1.187 -19.234 -21.766 1 95.25 234 PHE B N 1
ATOM 4346 C CA . PHE B 1 234 ? -1.504 -18.453 -22.938 1 95.25 234 PHE B CA 1
ATOM 4347 C C . PHE B 1 234 ? -2.432 -19.219 -23.875 1 95.25 234 PHE B C 1
ATOM 4349 O O . PHE B 1 234 ? -2.275 -20.422 -24.062 1 95.25 234 PHE B O 1
ATOM 4356 N N . SER B 1 235 ? -3.332 -18.469 -24.406 1 93.94 235 SER B N 1
ATOM 4357 C CA . SER B 1 235 ? -4.27 -19.125 -25.312 1 93.94 235 SER B CA 1
ATOM 4358 C C . SER B 1 235 ? -4.66 -18.203 -26.469 1 93.94 235 SER B C 1
ATOM 4360 O O . SER B 1 235 ? -4.453 -17 -26.391 1 93.94 235 SER B O 1
ATOM 4362 N N . ARG B 1 236 ? -5.07 -18.828 -27.531 1 90.25 236 ARG B N 1
ATOM 4363 C CA . ARG B 1 236 ? -5.684 -18.203 -28.688 1 90.25 236 ARG B CA 1
ATOM 4364 C C . ARG B 1 236 ? -6.957 -18.922 -29.094 1 90.25 236 ARG B C 1
ATOM 4366 O O . ARG B 1 236 ? -6.938 -20.141 -29.344 1 90.25 236 ARG B O 1
ATOM 4373 N N . ASN B 1 237 ? -8.039 -18.172 -29.188 1 84.31 237 ASN B N 1
ATOM 4374 C CA . ASN B 1 237 ? -9.312 -18.797 -29.531 1 84.31 237 ASN B CA 1
ATOM 4375 C C . ASN B 1 237 ? -9.586 -20.031 -28.672 1 84.31 237 ASN B C 1
ATOM 4377 O O . ASN B 1 237 ? -9.875 -21.109 -29.203 1 84.31 237 ASN B O 1
ATOM 4381 N N . SER B 1 238 ? -9.273 -19.922 -27.375 1 81.12 238 SER B N 1
ATOM 4382 C CA . SER B 1 238 ? -9.586 -20.891 -26.328 1 81.12 238 SER B CA 1
ATOM 4383 C C . SER B 1 238 ? -8.68 -22.125 -26.422 1 81.12 238 SER B C 1
ATOM 4385 O O . SER B 1 238 ? -8.969 -23.156 -25.828 1 81.12 238 SER B O 1
ATOM 4387 N N . VAL B 1 239 ? -7.668 -21.984 -27.219 1 90.81 239 VAL B N 1
ATOM 4388 C CA . VAL B 1 239 ? -6.68 -23.062 -27.312 1 90.81 239 VAL B CA 1
ATOM 4389 C C . VAL B 1 239 ? -5.355 -22.594 -26.719 1 90.81 239 VAL B C 1
ATOM 4391 O O . VAL B 1 239 ? -4.852 -21.531 -27.062 1 90.81 239 VAL B O 1
ATOM 4394 N N . GLU B 1 240 ? -4.867 -23.453 -25.844 1 94.25 240 GLU B N 1
ATOM 4395 C CA . GLU B 1 240 ? -3.594 -23.109 -25.203 1 94.25 240 GLU B CA 1
ATOM 4396 C C . GLU B 1 240 ? -2.455 -23.125 -26.219 1 94.25 240 GLU B C 1
ATOM 4398 O O . GLU B 1 240 ? -2.354 -24.047 -27.031 1 94.25 240 GLU B O 1
ATOM 4403 N N . VAL B 1 241 ? -1.632 -22.125 -26.219 1 94.06 241 VAL B N 1
ATOM 4404 C CA . VAL B 1 241 ? -0.48 -22 -27.109 1 94.06 241 VAL B CA 1
ATOM 4405 C C . VAL B 1 241 ? 0.734 -21.516 -26.328 1 94.06 241 VAL B C 1
ATOM 4407 O O . VAL B 1 241 ? 0.59 -20.844 -25.297 1 94.06 241 VAL B O 1
ATOM 4410 N N . PRO B 1 242 ? 1.891 -21.953 -26.797 1 92.19 242 PRO B N 1
ATOM 4411 C CA . PRO B 1 242 ? 3.07 -21.375 -26.156 1 92.19 242 PRO B CA 1
ATOM 4412 C C . PRO B 1 242 ? 3.199 -19.875 -26.391 1 92.19 242 PRO B C 1
ATOM 4414 O O . PRO B 1 242 ? 2.695 -19.359 -27.391 1 92.19 242 PRO B O 1
ATOM 4417 N N . CYS B 1 243 ? 3.729 -19.172 -25.438 1 90.44 243 CYS B N 1
ATOM 4418 C CA . CYS B 1 243 ? 3.988 -17.75 -25.641 1 90.44 243 CYS B CA 1
ATOM 4419 C C . CYS B 1 243 ? 4.984 -17.531 -26.781 1 90.44 243 CYS B C 1
ATOM 4421 O O . CYS B 1 243 ? 6.09 -18.078 -26.75 1 90.44 243 CYS B O 1
ATOM 4423 N N . PRO B 1 244 ? 4.684 -16.703 -27.75 1 89.06 244 PRO B N 1
ATOM 4424 C CA . PRO B 1 244 ? 5.555 -16.531 -28.906 1 89.06 244 PRO B CA 1
ATOM 4425 C C . PRO B 1 244 ? 6.715 -15.578 -28.641 1 89.06 244 PRO B C 1
ATOM 4427 O O . PRO B 1 244 ? 7.656 -15.508 -29.438 1 89.06 244 PRO B O 1
ATOM 4430 N N . ASP B 1 245 ? 6.684 -14.844 -27.594 1 90.5 245 ASP B N 1
ATOM 4431 C CA . ASP B 1 245 ? 7.703 -13.844 -27.281 1 90.5 245 ASP B CA 1
ATOM 4432 C C . ASP B 1 245 ? 8.5 -14.234 -26.031 1 90.5 245 ASP B C 1
ATOM 4434 O O . ASP B 1 245 ? 8.016 -14.094 -24.922 1 90.5 245 ASP B O 1
ATOM 4438 N N . PRO B 1 246 ? 9.672 -14.609 -26.266 1 88.19 246 PRO B N 1
ATOM 4439 C CA . PRO B 1 246 ? 10.469 -15.023 -25.109 1 88.19 246 PRO B CA 1
ATOM 4440 C C . PRO B 1 246 ? 10.781 -13.875 -24.156 1 88.19 246 PRO B C 1
ATOM 4442 O O . PRO B 1 246 ? 11.164 -14.102 -23 1 88.19 246 PRO B O 1
ATOM 4445 N N . ALA B 1 247 ? 10.625 -12.688 -24.562 1 89.5 247 ALA B N 1
ATOM 4446 C CA . ALA B 1 247 ? 10.945 -11.523 -23.734 1 89.5 247 ALA B CA 1
ATOM 4447 C C . ALA B 1 247 ? 9.781 -11.172 -22.812 1 89.5 247 ALA B C 1
ATOM 4449 O O . ALA B 1 247 ? 9.938 -10.352 -21.906 1 89.5 247 ALA B O 1
ATOM 4450 N N . SER B 1 248 ? 8.688 -11.828 -23.031 1 90.5 248 SER B N 1
ATOM 4451 C CA . SER B 1 248 ? 7.535 -11.547 -22.172 1 90.5 248 SER B CA 1
ATOM 4452 C C . SER B 1 248 ? 7.668 -12.25 -20.828 1 90.5 248 SER B C 1
ATOM 4454 O O . SER B 1 248 ? 8.273 -13.32 -20.734 1 90.5 248 SER B O 1
ATOM 4456 N N . GLY B 1 249 ? 7.16 -11.539 -19.797 1 91.81 249 GLY B N 1
ATOM 4457 C CA . GLY B 1 249 ? 7.152 -12.227 -18.516 1 91.81 249 GLY B CA 1
ATOM 4458 C C . GLY B 1 249 ? 7.582 -11.336 -17.359 1 91.81 249 GLY B C 1
ATOM 4459 O O . GLY B 1 249 ? 7.449 -10.109 -17.438 1 91.81 249 GLY B O 1
ATOM 4460 N N . LEU B 1 250 ? 7.996 -11.977 -16.312 1 94.19 250 LEU B N 1
ATOM 4461 C CA . LEU B 1 250 ? 8.312 -11.328 -15.039 1 94.19 250 LEU B CA 1
ATOM 4462 C C . LEU B 1 250 ? 9.742 -10.812 -15.031 1 94.19 250 LEU B C 1
ATOM 4464 O O . LEU B 1 250 ? 10.672 -11.547 -15.383 1 94.19 250 LEU B O 1
ATOM 4468 N N . TYR B 1 251 ? 9.883 -9.602 -14.68 1 94.06 251 TYR B N 1
ATOM 4469 C CA . TYR B 1 251 ? 11.188 -8.953 -14.531 1 94.06 251 TYR B CA 1
ATOM 4470 C C . TYR B 1 251 ? 11.375 -8.438 -13.102 1 94.06 251 TYR B C 1
ATOM 4472 O O . TYR B 1 251 ? 10.422 -8 -12.461 1 94.06 251 TYR B O 1
ATOM 4480 N N . ILE B 1 252 ? 12.633 -8.516 -12.625 1 94.12 252 ILE B N 1
ATOM 4481 C CA . ILE B 1 252 ? 12.977 -8.086 -11.266 1 94.12 252 ILE B CA 1
ATOM 4482 C C . ILE B 1 252 ? 14.195 -7.18 -11.305 1 94.12 252 ILE B C 1
ATOM 4484 O O . ILE B 1 252 ? 15.125 -7.41 -12.086 1 94.12 252 ILE B O 1
ATOM 4488 N N . ARG B 1 253 ? 14.203 -6.246 -10.523 1 90.38 253 ARG B N 1
ATOM 4489 C CA . ARG B 1 253 ? 15.375 -5.391 -10.359 1 90.38 253 ARG B CA 1
ATOM 4490 C C . ARG B 1 253 ? 16.234 -5.852 -9.18 1 90.38 253 ARG B C 1
ATOM 4492 O O . ARG B 1 253 ? 15.75 -5.902 -8.047 1 90.38 253 ARG B O 1
ATOM 4499 N N . THR B 1 254 ? 17.453 -6.113 -9.422 1 87.75 254 THR B N 1
ATOM 4500 C CA . THR B 1 254 ? 18.375 -6.637 -8.406 1 87.75 254 THR B CA 1
ATOM 4501 C C . THR B 1 254 ? 18.859 -5.52 -7.492 1 87.75 254 THR B C 1
ATOM 4503 O O . THR B 1 254 ? 18.531 -4.348 -7.703 1 87.75 254 THR B O 1
ATOM 4506 N N . ARG B 1 255 ? 19.641 -5.965 -6.547 1 80.62 255 ARG B N 1
ATOM 4507 C CA . ARG B 1 255 ? 20.219 -5.02 -5.59 1 80.62 255 ARG B CA 1
ATOM 4508 C C . ARG B 1 255 ? 21.141 -4.031 -6.277 1 80.62 255 ARG B C 1
ATOM 4510 O O . ARG B 1 255 ? 21.234 -2.869 -5.879 1 80.62 255 ARG B O 1
ATOM 4517 N N . SER B 1 256 ? 21.797 -4.492 -7.254 1 77.81 256 SER B N 1
ATOM 4518 C CA . SER B 1 256 ? 22.719 -3.633 -7.98 1 77.81 256 SER B CA 1
ATOM 4519 C C . SER B 1 256 ? 21.984 -2.746 -8.984 1 77.81 256 SER B C 1
ATOM 4521 O O . SER B 1 256 ? 22.625 -1.979 -9.711 1 77.81 256 SER B O 1
ATOM 4523 N N . GLY B 1 257 ? 20.688 -2.979 -9.078 1 81.44 257 GLY B N 1
ATOM 4524 C CA . GLY B 1 257 ? 19.891 -2.162 -9.984 1 81.44 257 GLY B CA 1
ATOM 4525 C C . GLY B 1 257 ? 19.734 -2.791 -11.359 1 81.44 257 GLY B C 1
ATOM 4526 O O . GLY B 1 257 ? 19.047 -2.23 -12.227 1 81.44 257 GLY B O 1
ATOM 4527 N N . GLN B 1 258 ? 20.281 -3.885 -11.477 1 87.06 258 GLN B N 1
ATOM 4528 C CA . GLN B 1 258 ? 20.156 -4.586 -12.75 1 87.06 258 GLN B CA 1
ATOM 4529 C C . GLN B 1 258 ? 18.766 -5.203 -12.906 1 87.06 258 GLN B C 1
ATOM 4531 O O . GLN B 1 258 ? 18.203 -5.738 -11.953 1 87.06 258 GLN B O 1
ATOM 4536 N N . VAL B 1 259 ? 18.25 -5.102 -14.109 1 91 259 VAL B N 1
ATOM 4537 C CA . VAL B 1 259 ? 16.984 -5.738 -14.43 1 91 259 VAL B CA 1
ATOM 4538 C C . VAL B 1 259 ? 17.234 -7.137 -14.992 1 91 259 VAL B C 1
ATOM 4540 O O . VAL B 1 259 ? 18.047 -7.312 -15.898 1 91 259 VAL B O 1
ATOM 4543 N N . VAL B 1 260 ? 16.578 -8.086 -14.453 1 94.88 260 VAL B N 1
ATOM 4544 C CA . VAL B 1 260 ? 16.703 -9.453 -14.938 1 94.88 260 VAL B CA 1
ATOM 4545 C C . VAL B 1 260 ? 15.32 -10.047 -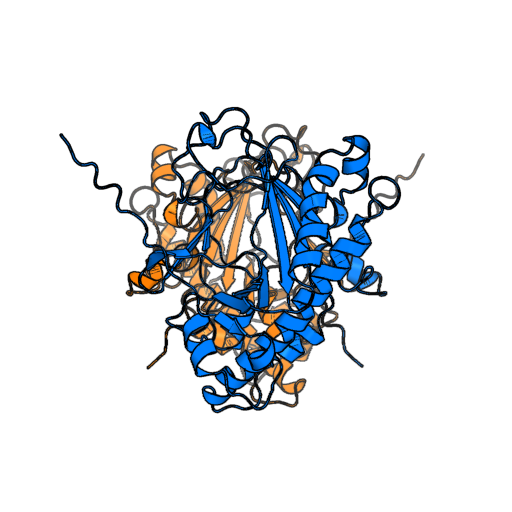15.203 1 94.88 260 VAL B C 1
ATOM 4547 O O . VAL B 1 260 ? 14.359 -9.711 -14.508 1 94.88 260 VAL B O 1
ATOM 4550 N N . LYS B 1 261 ? 15.258 -10.875 -16.188 1 95.31 261 LYS B N 1
ATOM 4551 C CA . LYS B 1 261 ? 14.047 -11.664 -16.406 1 95.31 261 LYS B CA 1
ATOM 4552 C C . LYS B 1 261 ? 14.102 -12.977 -15.625 1 95.31 261 LYS B C 1
ATOM 4554 O O . LYS B 1 261 ? 15.117 -13.664 -15.625 1 95.31 261 LYS B O 1
ATOM 4559 N N . VAL B 1 262 ? 13.008 -13.281 -14.984 1 95.5 262 VAL B N 1
ATOM 4560 C CA . VAL B 1 262 ? 12.984 -14.523 -14.211 1 95.5 262 VAL B CA 1
ATOM 4561 C C . VAL B 1 262 ? 12.016 -15.508 -14.852 1 95.5 262 VAL B C 1
ATOM 4563 O O . VAL B 1 262 ? 10.945 -15.125 -15.32 1 95.5 262 VAL B O 1
ATOM 4566 N N . VAL B 1 263 ? 12.461 -16.797 -14.812 1 94.19 263 VAL B N 1
ATOM 4567 C CA . VAL B 1 263 ? 11.633 -17.859 -15.391 1 94.19 263 VAL B CA 1
ATOM 4568 C C . VAL B 1 263 ? 11.555 -19.047 -14.43 1 94.19 263 VAL B C 1
ATOM 4570 O O . VAL B 1 263 ? 12.508 -19.312 -13.688 1 94.19 263 VAL B O 1
ATOM 4573 N N . TYR B 1 264 ? 10.422 -19.719 -14.422 1 95.69 264 TYR B N 1
ATOM 4574 C CA . TYR B 1 264 ? 10.219 -20.953 -13.648 1 95.69 264 TYR B CA 1
ATOM 4575 C C . TYR B 1 264 ? 9.227 -21.875 -14.352 1 95.69 264 TYR B C 1
ATOM 4577 O O . TYR B 1 264 ? 8.555 -21.469 -15.297 1 95.69 264 TYR B O 1
ATOM 4585 N N . GLY B 1 265 ? 9.164 -23.062 -13.961 1 94.81 265 GLY B N 1
ATOM 4586 C CA . GLY B 1 265 ? 8.391 -24.078 -14.648 1 94.81 265 GLY B CA 1
ATOM 4587 C C . GLY B 1 265 ? 6.898 -23.969 -14.406 1 94.81 265 GLY B C 1
ATOM 4588 O O . GLY B 1 265 ? 6.469 -23.312 -13.453 1 94.81 265 GLY B O 1
ATOM 4589 N N . GLU B 1 266 ? 6.113 -24.641 -15.273 1 94.94 266 GLU B N 1
ATOM 4590 C CA . GLU B 1 266 ? 4.656 -24.656 -15.172 1 94.94 266 GLU B CA 1
ATOM 4591 C C . GLU B 1 266 ? 4.203 -25.328 -13.883 1 94.94 266 GLU B C 1
ATOM 4593 O O . GLU B 1 266 ? 3.156 -24.984 -13.336 1 94.94 266 GLU B O 1
ATOM 4598 N N . ASP B 1 267 ? 4.945 -26.188 -13.445 1 96.25 267 ASP B N 1
ATOM 4599 C CA . ASP B 1 267 ? 4.559 -26.984 -12.281 1 96.25 267 ASP B CA 1
ATOM 4600 C C . ASP B 1 267 ? 5.168 -26.406 -11.008 1 96.25 267 ASP B C 1
ATOM 4602 O O . ASP B 1 267 ? 5.168 -27.062 -9.961 1 96.25 267 ASP B O 1
ATOM 4606 N N . GLU B 1 268 ? 5.734 -25.25 -11.07 1 98.25 268 GLU B N 1
ATOM 4607 C CA . GLU B 1 268 ? 6.324 -24.594 -9.906 1 98.25 268 GLU B CA 1
ATOM 4608 C C . GLU B 1 268 ? 5.445 -23.453 -9.414 1 98.25 268 GLU B C 1
ATOM 4610 O O . GLU B 1 268 ? 4.848 -22.734 -10.219 1 98.25 268 GLU B O 1
ATOM 4615 N N . ILE B 1 269 ? 5.34 -23.344 -8.094 1 98.81 269 ILE B N 1
ATOM 4616 C CA . ILE B 1 269 ? 4.738 -22.156 -7.484 1 98.81 269 ILE B CA 1
ATOM 4617 C C . ILE B 1 269 ? 5.832 -21.172 -7.086 1 98.81 269 ILE B C 1
ATOM 4619 O O . ILE B 1 269 ? 6.789 -21.531 -6.402 1 98.81 269 ILE B O 1
ATOM 4623 N N . ALA B 1 270 ? 5.75 -19.969 -7.539 1 98.69 270 ALA B N 1
ATOM 4624 C CA . ALA B 1 270 ? 6.699 -18.938 -7.125 1 98.69 270 ALA B CA 1
ATOM 4625 C C . ALA B 1 270 ? 6.184 -18.172 -5.914 1 98.69 270 ALA B C 1
ATOM 4627 O O . ALA B 1 270 ? 4.992 -17.875 -5.82 1 98.69 270 ALA B O 1
ATOM 4628 N N . TYR B 1 271 ? 7.008 -17.844 -4.949 1 98.81 271 TYR B N 1
ATOM 4629 C CA . TYR B 1 271 ? 6.676 -17.016 -3.801 1 98.81 271 TYR B CA 1
ATOM 4630 C C . TYR B 1 271 ? 7.578 -15.789 -3.74 1 98.81 271 TYR B C 1
ATOM 4632 O O . TYR B 1 271 ? 8.805 -15.906 -3.828 1 98.81 271 TYR B O 1
ATOM 4640 N N . GLN B 1 272 ? 6.973 -14.609 -3.594 1 98.12 272 GLN B N 1
ATOM 4641 C CA . GLN B 1 272 ? 7.668 -13.328 -3.49 1 98.12 272 GLN B CA 1
ATOM 4642 C C . GLN B 1 272 ? 7.461 -12.703 -2.115 1 98.12 272 GLN B C 1
ATOM 4644 O O . GLN B 1 272 ? 6.359 -12.758 -1.559 1 98.12 272 GLN B O 1
ATOM 4649 N N . ILE B 1 273 ? 8.5 -12.039 -1.574 1 96.88 273 ILE B N 1
ATOM 4650 C CA . ILE B 1 273 ? 8.438 -11.375 -0.277 1 96.88 273 ILE B CA 1
ATOM 4651 C C . ILE B 1 273 ? 7.781 -10.008 -0.43 1 96.88 273 ILE B C 1
ATOM 4653 O O . ILE B 1 273 ? 8.07 -9.273 -1.379 1 96.88 273 ILE B O 1
ATOM 4657 N N . GLY B 1 274 ? 6.91 -9.672 0.498 1 94.19 274 GLY B N 1
ATOM 4658 C CA . GLY B 1 274 ? 6.305 -8.352 0.536 1 94.19 274 GLY B CA 1
ATOM 4659 C C . GLY B 1 274 ? 7.016 -7.391 1.473 1 94.19 274 GLY B C 1
ATOM 4660 O O . GLY B 1 274 ? 7.867 -7.805 2.262 1 94.19 274 GLY B O 1
ATOM 4661 N N . GLU B 1 275 ? 6.637 -6.145 1.428 1 89 275 GLU B N 1
ATOM 4662 C CA . GLU B 1 275 ? 7.273 -5.078 2.197 1 89 275 GLU B CA 1
ATOM 4663 C C . GLU B 1 275 ? 7.094 -5.297 3.695 1 89 275 GLU B C 1
ATOM 4665 O O . GLU B 1 275 ? 8 -5.012 4.484 1 89 275 GLU B O 1
ATOM 4670 N N . THR B 1 276 ? 5.93 -5.711 4.137 1 88.44 276 THR B N 1
ATOM 4671 C CA . THR B 1 276 ? 5.68 -5.941 5.555 1 88.44 276 THR B CA 1
ATOM 4672 C C . THR B 1 276 ? 6.664 -6.957 6.125 1 88.44 276 THR B C 1
ATOM 4674 O O . THR B 1 276 ? 7.242 -6.742 7.191 1 88.44 276 THR B O 1
ATOM 4677 N N . THR B 1 277 ? 6.832 -8.008 5.426 1 92.31 277 THR B N 1
ATOM 4678 C CA . THR B 1 277 ? 7.785 -9.023 5.859 1 92.31 277 THR B CA 1
ATOM 4679 C C . THR B 1 277 ? 9.203 -8.469 5.875 1 92.31 277 THR B C 1
ATOM 4681 O O . THR B 1 277 ? 9.992 -8.773 6.773 1 92.31 277 THR B O 1
ATOM 4684 N N . ALA B 1 278 ? 9.578 -7.715 4.895 1 90.69 278 ALA B N 1
ATOM 4685 C CA . ALA B 1 278 ? 10.898 -7.102 4.852 1 90.69 278 ALA B CA 1
ATOM 4686 C C . ALA B 1 278 ? 11.148 -6.246 6.094 1 90.69 278 ALA B C 1
ATOM 4688 O O . ALA B 1 278 ? 12.219 -6.324 6.703 1 90.69 278 ALA B O 1
ATOM 4689 N N . ILE B 1 279 ? 10.156 -5.539 6.469 1 84.88 279 ILE B N 1
ATOM 4690 C CA . ILE B 1 279 ? 10.266 -4.656 7.625 1 84.88 279 ILE B CA 1
ATOM 4691 C C . ILE B 1 279 ? 10.352 -5.484 8.906 1 84.88 279 ILE B C 1
ATOM 4693 O O . ILE B 1 279 ? 11.227 -5.254 9.742 1 84.88 279 ILE B O 1
ATOM 4697 N N . LEU B 1 280 ? 9.469 -6.438 9.07 1 84.75 280 LEU B N 1
ATOM 4698 C CA . LEU B 1 280 ? 9.391 -7.246 10.289 1 84.75 280 LEU B CA 1
ATOM 4699 C C . LEU B 1 280 ? 10.656 -8.07 10.477 1 84.75 280 LEU B C 1
ATOM 4701 O O . LEU B 1 280 ? 11.055 -8.359 11.609 1 84.75 280 LEU B O 1
ATOM 4705 N N . SER B 1 281 ? 11.305 -8.398 9.359 1 88.19 281 SER B N 1
ATOM 4706 C CA . SER B 1 281 ? 12.516 -9.211 9.43 1 88.19 281 SER B CA 1
ATOM 4707 C C . SER B 1 281 ? 13.766 -8.336 9.531 1 88.19 281 SER B C 1
ATOM 4709 O O . SER B 1 281 ? 14.883 -8.844 9.523 1 88.19 281 SER B O 1
ATOM 4711 N N . ARG B 1 282 ? 13.57 -7.105 9.492 1 82.94 282 ARG B N 1
ATOM 4712 C CA . ARG B 1 282 ? 14.648 -6.129 9.578 1 82.94 282 ARG B CA 1
ATOM 4713 C C . ARG B 1 282 ? 15.609 -6.273 8.406 1 82.94 282 ARG B C 1
ATOM 4715 O O . ARG B 1 282 ? 16.828 -6.199 8.578 1 82.94 282 ARG B O 1
ATOM 4722 N N . GLY B 1 283 ? 15.086 -6.684 7.316 1 84.69 283 GLY B N 1
ATOM 4723 C CA . GLY B 1 283 ? 15.883 -6.699 6.098 1 84.69 283 GLY B CA 1
ATOM 4724 C C . GLY B 1 283 ? 16.531 -8.047 5.824 1 84.69 283 GLY B C 1
ATOM 4725 O O . GLY B 1 283 ? 17.188 -8.227 4.797 1 84.69 283 GLY B O 1
ATOM 4726 N N . TYR B 1 284 ? 16.328 -8.984 6.691 1 90.56 284 TYR B N 1
ATOM 4727 C CA . TYR B 1 284 ? 16.844 -10.312 6.402 1 90.56 284 TYR B CA 1
ATOM 4728 C C . TYR B 1 284 ? 16.109 -10.93 5.211 1 90.56 284 TYR B C 1
ATOM 4730 O O . TYR B 1 284 ? 16.688 -11.75 4.48 1 90.56 284 TYR B O 1
ATOM 4738 N N . LEU B 1 285 ? 14.867 -10.625 5.109 1 93.81 285 LEU B N 1
ATOM 4739 C CA . LEU B 1 285 ? 14.078 -10.961 3.93 1 93.81 285 LEU B CA 1
ATOM 4740 C C . LEU B 1 285 ? 13.75 -9.711 3.121 1 93.81 285 LEU B C 1
ATOM 4742 O O . LEU B 1 285 ? 13.344 -8.695 3.684 1 93.81 285 LEU B O 1
ATOM 4746 N N . CYS B 1 286 ? 13.844 -9.75 1.782 1 92.12 286 CYS B N 1
ATOM 4747 C CA . CYS B 1 286 ? 13.789 -8.516 1.008 1 92.12 286 CYS B CA 1
ATOM 4748 C C . CYS B 1 286 ? 12.664 -8.57 -0.018 1 92.12 286 CYS B C 1
ATOM 4750 O O . CYS B 1 286 ? 12.516 -9.562 -0.734 1 92.12 286 CYS B O 1
ATOM 4752 N N . ALA B 1 287 ? 11.898 -7.5 -0.013 1 92.5 287 ALA B N 1
ATOM 4753 C CA . ALA B 1 287 ? 10.93 -7.277 -1.085 1 92.5 287 ALA B CA 1
ATOM 4754 C C . ALA B 1 287 ? 11.578 -6.59 -2.279 1 92.5 287 ALA B C 1
ATOM 4756 O O . ALA B 1 287 ? 12.273 -5.582 -2.121 1 92.5 287 ALA B O 1
ATOM 4757 N N . THR B 1 288 ? 11.367 -7.043 -3.467 1 90.69 288 THR B N 1
ATOM 4758 C CA . THR B 1 288 ? 12.078 -6.5 -4.617 1 90.69 288 THR B CA 1
ATOM 4759 C C . THR B 1 288 ? 11.102 -5.961 -5.652 1 90.69 288 THR B C 1
ATOM 4761 O O . THR B 1 288 ? 10.047 -6.559 -5.895 1 90.69 288 THR B O 1
ATOM 4764 N N . PRO B 1 289 ? 11.477 -4.859 -6.254 1 89.62 289 PRO B N 1
ATOM 4765 C CA . PRO B 1 289 ? 10.641 -4.352 -7.344 1 89.62 289 PRO B CA 1
ATOM 4766 C C . PRO B 1 289 ? 10.562 -5.316 -8.531 1 89.62 289 PRO B C 1
ATOM 4768 O O . PRO B 1 289 ? 11.578 -5.898 -8.922 1 89.62 289 PRO B O 1
ATOM 4771 N N . HIS B 1 290 ? 9.383 -5.422 -9.078 1 91.69 290 HIS B N 1
ATOM 4772 C CA . HIS B 1 290 ? 9.188 -6.312 -10.211 1 91.69 290 HIS B CA 1
ATOM 4773 C C . HIS B 1 290 ? 8.102 -5.781 -11.148 1 91.69 290 HIS B C 1
ATOM 4775 O O . HIS B 1 290 ? 7.352 -4.875 -10.781 1 91.69 290 HIS B O 1
ATOM 4781 N N . CYS B 1 291 ? 8.062 -6.23 -12.375 1 88.12 291 CYS B N 1
ATOM 4782 C CA . CYS B 1 291 ? 7.062 -5.891 -13.375 1 88.12 291 CYS B CA 1
ATOM 4783 C C . CYS B 1 291 ? 6.832 -7.059 -14.328 1 88.12 291 CYS B C 1
ATOM 4785 O O . CYS B 1 291 ? 7.496 -8.086 -14.227 1 88.12 291 CYS B O 1
ATOM 4787 N N . VAL B 1 292 ? 5.797 -6.93 -15.109 1 87.5 292 VAL B N 1
ATOM 4788 C CA . VAL B 1 292 ? 5.492 -7.949 -16.109 1 87.5 292 VAL B CA 1
ATOM 4789 C C . VAL B 1 292 ? 5.43 -7.316 -17.484 1 87.5 292 VAL B C 1
ATOM 4791 O O . VAL B 1 292 ? 4.719 -6.328 -17.703 1 87.5 292 VAL B O 1
ATOM 4794 N N . ARG B 1 293 ? 6.152 -7.891 -18.422 1 88.19 293 ARG B N 1
ATOM 4795 C CA . ARG B 1 293 ? 6.184 -7.414 -19.797 1 88.19 293 ARG B CA 1
ATOM 4796 C C . ARG B 1 293 ? 5.215 -8.203 -20.672 1 88.19 293 ARG B C 1
ATOM 4798 O O . ARG B 1 293 ? 5.211 -9.438 -20.641 1 88.19 293 ARG B O 1
ATOM 4805 N N . ALA B 1 294 ? 4.488 -7.461 -21.422 1 86.06 294 ALA B N 1
ATOM 4806 C CA . ALA B 1 294 ? 3.584 -8.094 -22.391 1 86.06 294 ALA B CA 1
ATOM 4807 C C . ALA B 1 294 ? 4.344 -8.609 -23.609 1 86.06 294 ALA B C 1
ATOM 4809 O O . ALA B 1 294 ? 5.379 -8.062 -23.984 1 86.06 294 ALA B O 1
ATOM 4810 N N . PRO B 1 295 ? 3.791 -9.695 -24.188 1 87.75 295 PRO B N 1
ATOM 4811 C CA . PRO B 1 295 ? 4.383 -10.133 -25.453 1 87.75 295 PRO B CA 1
ATOM 4812 C C . PRO B 1 295 ? 4.246 -9.094 -26.547 1 87.75 295 PRO B C 1
ATOM 4814 O O . PRO B 1 295 ? 3.238 -8.383 -26.609 1 87.75 295 PRO B O 1
ATOM 4817 N N . GLN B 1 296 ? 5.258 -9.086 -27.391 1 83.88 296 GLN B N 1
A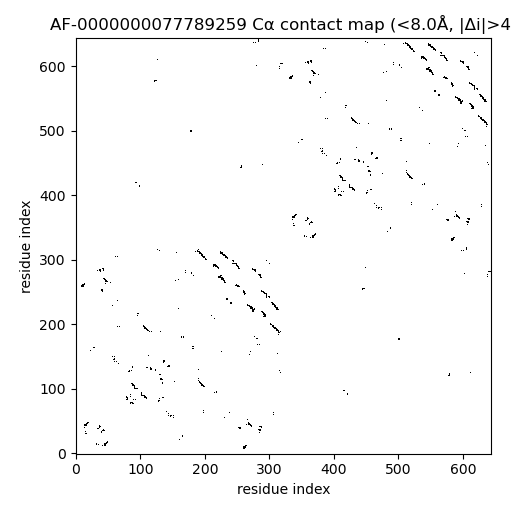TOM 4818 C CA . GLN B 1 296 ? 5.27 -8.125 -28.484 1 83.88 296 GLN B CA 1
ATOM 4819 C C . GLN B 1 296 ? 5.383 -8.844 -29.828 1 83.88 296 GLN B C 1
ATOM 4821 O O . GLN B 1 296 ? 5.711 -10.023 -29.891 1 83.88 296 GLN B O 1
ATOM 4826 N N . GLY B 1 297 ? 5.074 -8.016 -30.906 1 82.12 297 GLY B N 1
ATOM 4827 C CA . GLY B 1 297 ? 5.199 -8.547 -32.25 1 82.12 297 GLY B CA 1
ATOM 4828 C C . GLY B 1 297 ? 3.875 -8.977 -32.844 1 82.12 297 GLY B C 1
ATOM 4829 O O . GLY B 1 297 ? 2.855 -9 -32.156 1 82.12 297 GLY B O 1
ATOM 4830 N N . GLU B 1 298 ? 3.895 -9.297 -34.094 1 83.19 298 GLU B N 1
ATOM 4831 C CA . GLU B 1 298 ? 2.705 -9.68 -34.844 1 83.19 298 GLU B CA 1
ATOM 4832 C C . GLU B 1 298 ? 2.115 -10.984 -34.312 1 83.19 298 GLU B C 1
ATOM 4834 O O . GLU B 1 298 ? 0.895 -11.156 -34.281 1 83.19 298 GLU B O 1
ATOM 4839 N N . GLU B 1 299 ? 3.01 -11.789 -33.844 1 85.62 299 GLU B N 1
ATOM 4840 C CA . GLU B 1 299 ? 2.561 -13.102 -33.375 1 85.62 299 GLU B CA 1
ATOM 4841 C C . GLU B 1 299 ? 1.85 -12.992 -32.031 1 85.62 299 GLU B C 1
ATOM 4843 O O . GLU B 1 299 ? 1.188 -13.93 -31.609 1 85.62 299 GLU B O 1
ATOM 4848 N N . ALA B 1 300 ? 2.043 -11.938 -31.375 1 85.81 300 ALA B N 1
ATOM 4849 C CA . ALA B 1 300 ? 1.408 -11.734 -30.078 1 85.81 300 ALA B CA 1
ATOM 4850 C C . ALA B 1 300 ? -0.024 -11.234 -30.234 1 85.81 300 ALA B C 1
ATOM 4852 O O . ALA B 1 300 ? -0.776 -11.156 -29.266 1 85.81 300 ALA B O 1
ATOM 4853 N N . ARG B 1 301 ? -0.375 -10.984 -31.438 1 83.56 301 ARG B N 1
ATOM 4854 C CA . ARG B 1 301 ? -1.732 -10.508 -31.688 1 83.56 301 ARG B CA 1
ATOM 4855 C C . ARG B 1 301 ? -2.76 -11.578 -31.328 1 83.56 301 ARG B C 1
ATOM 4857 O O . ARG B 1 301 ? -2.584 -12.75 -31.656 1 83.56 301 ARG B O 1
ATOM 4864 N N . GLY B 1 302 ? -3.768 -11.125 -30.594 1 87.25 302 GLY B N 1
ATOM 4865 C CA . GLY B 1 302 ? -4.852 -12.031 -30.25 1 87.25 302 GLY B CA 1
ATOM 4866 C C . GLY B 1 302 ? -4.512 -12.953 -29.094 1 87.25 302 GLY B C 1
ATOM 4867 O O . GLY B 1 302 ? -5.297 -13.836 -28.75 1 87.25 302 GLY B O 1
ATOM 4868 N N . LEU B 1 303 ? -3.373 -12.789 -28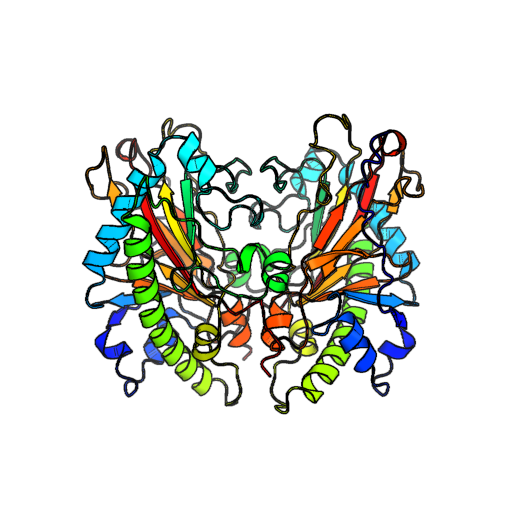.516 1 90.56 303 LEU B N 1
ATOM 4869 C CA . LEU B 1 303 ? -2.93 -13.656 -27.438 1 90.56 303 LEU B CA 1
ATOM 4870 C C . LEU B 1 303 ? -3.607 -13.273 -26.125 1 90.56 303 LEU B C 1
ATOM 4872 O O . LEU B 1 303 ? -3.693 -12.094 -25.781 1 90.56 303 LEU B O 1
ATOM 4876 N N . GLU B 1 304 ? -4.191 -14.281 -25.469 1 92.38 304 GLU B N 1
ATOM 4877 C CA . GLU B 1 304 ? -4.781 -14.141 -24.141 1 92.38 304 GLU B CA 1
ATOM 4878 C C . GLU B 1 304 ? -3.869 -14.727 -23.062 1 92.38 304 GLU B C 1
ATOM 4880 O O . GLU B 1 304 ? -3.078 -15.633 -23.328 1 92.38 304 GLU B O 1
ATOM 4885 N N . ARG B 1 305 ? -3.939 -14.148 -21.891 1 93.94 305 ARG B N 1
ATOM 4886 C CA . ARG B 1 305 ? -3.119 -14.625 -20.781 1 93.94 305 ARG B CA 1
ATOM 4887 C C . ARG B 1 305 ? -3.955 -14.797 -19.516 1 93.94 305 ARG B C 1
ATOM 4889 O O . ARG B 1 305 ? -4.727 -13.906 -19.156 1 93.94 305 ARG B O 1
ATOM 4896 N N . SER B 1 306 ? -3.877 -16.016 -18.875 1 96.62 306 SER B N 1
ATOM 4897 C CA . SER B 1 306 ? -4.516 -16.281 -17.578 1 96.62 306 SER B CA 1
ATOM 4898 C C . SER B 1 306 ? -3.48 -16.594 -16.516 1 96.62 306 SER B C 1
ATOM 4900 O O . SER B 1 306 ? -2.549 -17.375 -16.75 1 96.62 306 SER B O 1
ATOM 4902 N N . THR B 1 307 ? -3.604 -15.977 -15.359 1 97.44 307 THR B N 1
ATOM 4903 C CA . THR B 1 307 ? -2.723 -16.266 -14.234 1 97.44 307 THR B CA 1
ATOM 4904 C C . THR B 1 307 ? -3.447 -16.047 -12.906 1 97.44 307 THR B C 1
ATOM 4906 O O . THR B 1 307 ? -4.578 -15.555 -12.891 1 97.44 307 THR B O 1
ATOM 4909 N N . PHE B 1 308 ? -2.873 -16.562 -11.852 1 98.56 308 PHE B N 1
ATOM 4910 C CA . PHE B 1 308 ? -3.445 -16.453 -10.516 1 98.56 308 PHE B CA 1
ATOM 4911 C C . PHE B 1 308 ? -2.377 -16.078 -9.5 1 98.56 308 PHE B C 1
ATOM 4913 O O . PHE B 1 308 ? -1.256 -16.578 -9.547 1 98.56 308 PHE B O 1
ATOM 4920 N N . ALA B 1 309 ? -2.709 -15.125 -8.641 1 98.44 309 ALA B N 1
ATOM 4921 C CA . ALA B 1 309 ? -1.85 -14.719 -7.531 1 98.44 309 ALA B CA 1
ATOM 4922 C C . ALA B 1 309 ? -2.574 -14.852 -6.195 1 98.44 309 ALA B C 1
ATOM 4924 O O . ALA B 1 309 ? -3.766 -14.547 -6.094 1 98.44 309 ALA B O 1
ATOM 4925 N N . LEU B 1 310 ? -1.916 -15.336 -5.199 1 98.75 310 LEU B N 1
ATOM 4926 C CA . LEU B 1 310 ? -2.412 -15.352 -3.828 1 98.75 310 LEU B CA 1
ATOM 4927 C C . LEU B 1 310 ? -1.617 -14.391 -2.951 1 98.75 310 LEU B C 1
ATOM 4929 O O . LEU B 1 310 ? -0.435 -14.617 -2.686 1 98.75 310 LEU B O 1
ATOM 4933 N N . PHE B 1 311 ? -2.223 -13.383 -2.498 1 97.25 311 PHE B N 1
ATOM 4934 C CA . PHE B 1 311 ? -1.625 -12.422 -1.577 1 97.25 311 PHE B CA 1
ATOM 4935 C C . PHE B 1 311 ? -1.852 -12.844 -0.131 1 97.25 311 PHE B C 1
ATOM 4937 O O . PHE B 1 311 ? -2.949 -12.68 0.406 1 97.25 311 PHE B O 1
ATOM 4944 N N . MET B 1 312 ? -0.817 -13.375 0.482 1 97 312 MET B N 1
ATOM 4945 C CA . MET B 1 312 ? -0.847 -13.711 1.902 1 97 312 MET B CA 1
ATOM 4946 C C . MET B 1 312 ? -0.45 -12.508 2.756 1 97 312 MET B C 1
ATOM 4948 O O . MET B 1 312 ? 0.688 -12.047 2.688 1 97 312 MET B O 1
ATOM 4952 N N . GLN B 1 313 ? -1.354 -12.07 3.488 1 92.12 313 GLN B N 1
ATOM 4953 C CA . GLN B 1 313 ? -1.149 -10.773 4.137 1 92.12 313 GLN B CA 1
ATOM 4954 C C . GLN B 1 313 ? -1.499 -10.844 5.621 1 92.12 313 GLN B C 1
ATOM 4956 O O . GLN B 1 313 ? -2.236 -11.734 6.051 1 92.12 313 GLN B O 1
ATOM 4961 N N . PRO B 1 314 ? -0.894 -9.922 6.496 1 89.62 314 PRO B N 1
ATOM 4962 C CA . PRO B 1 314 ? -1.264 -9.875 7.914 1 89.62 314 PRO B CA 1
ATOM 4963 C C . PRO B 1 314 ? -2.723 -9.469 8.125 1 89.62 314 PRO B C 1
ATOM 4965 O O . PRO B 1 314 ? -3.371 -8.969 7.207 1 89.62 314 PRO B O 1
ATOM 4968 N N . ASP B 1 315 ? -3.15 -9.828 9.359 1 84.38 315 ASP B N 1
ATOM 4969 C CA . ASP B 1 315 ? -4.5 -9.422 9.734 1 84.38 315 ASP B CA 1
ATOM 4970 C C . ASP B 1 315 ? -4.562 -7.926 10.031 1 84.38 315 ASP B C 1
ATOM 4972 O O . ASP B 1 315 ? -3.975 -7.457 11.008 1 84.38 315 ASP B O 1
ATOM 4976 N N . CYS B 1 316 ? -5.082 -7.164 9.211 1 64.06 316 CYS B N 1
ATOM 4977 C CA . CYS B 1 316 ? -5.176 -5.727 9.438 1 64.06 316 CYS B CA 1
ATOM 4978 C C . CYS B 1 316 ? -6.332 -5.395 10.375 1 64.06 316 CYS B C 1
ATOM 4980 O O . CYS B 1 316 ? -6.516 -4.238 10.75 1 64.06 316 CYS B O 1
ATOM 4982 N N . LEU B 1 317 ? -7.152 -6.504 10.742 1 61.25 317 LEU B N 1
ATOM 4983 C CA . LEU B 1 317 ? -8.328 -6.328 11.586 1 61.25 317 LEU B CA 1
ATOM 4984 C C . LEU B 1 317 ? -7.953 -6.414 13.062 1 61.25 317 LEU B C 1
ATOM 4986 O O . LEU B 1 317 ? -8.805 -6.242 13.938 1 61.25 317 LEU B O 1
ATOM 4990 N N . HIS B 1 318 ? -6.758 -6.586 13.539 1 53.56 318 HIS B N 1
ATOM 4991 C CA . HIS B 1 318 ? -6.359 -7.109 14.836 1 53.56 318 HIS B CA 1
ATOM 4992 C C . HIS B 1 318 ? -7.414 -6.805 15.898 1 53.56 318 HIS B C 1
ATOM 4994 O O . HIS B 1 318 ? -7.688 -5.641 16.188 1 53.56 318 HIS B O 1
ATOM 5000 N N . SER B 1 319 ? -8.5 -7.465 15.93 1 44.41 319 SER B N 1
ATOM 5001 C CA . SER B 1 319 ? -9.398 -7.633 17.062 1 44.41 319 SER B CA 1
ATOM 5002 C C . SER B 1 319 ? -8.633 -8.008 18.328 1 44.41 319 SER B C 1
ATOM 5004 O O . SER B 1 319 ? -7.547 -8.586 18.266 1 44.41 319 SER B O 1
ATOM 5006 N N . GLN B 1 320 ? -8.844 -7.34 19.469 1 38.62 320 GLN B N 1
ATOM 5007 C CA . GLN B 1 320 ? -8.594 -7.793 20.844 1 38.62 320 GLN B CA 1
ATOM 5008 C C . GLN B 1 320 ? -8.719 -9.312 20.938 1 38.62 320 GLN B C 1
ATOM 5010 O O . GLN B 1 320 ? -9.797 -9.867 20.719 1 38.62 320 GLN B O 1
ATOM 5015 N N . ARG B 1 321 ? -7.965 -10.148 20.422 1 30.89 321 ARG B N 1
ATOM 5016 C CA . ARG B 1 321 ? -8.211 -11.453 21.031 1 30.89 321 ARG B CA 1
ATOM 5017 C C . ARG B 1 321 ? -8.328 -11.336 22.547 1 30.89 321 ARG B C 1
ATOM 5019 O O . ARG B 1 321 ? -7.465 -10.734 23.203 1 30.89 321 ARG B O 1
ATOM 5026 N N . LYS B 1 322 ? -9.617 -11.555 23.203 1 26.78 322 LYS B N 1
ATOM 5027 C CA . LYS B 1 322 ? -9.781 -11.977 24.578 1 26.78 322 LYS B CA 1
ATOM 5028 C C . LYS B 1 322 ? -8.844 -13.133 24.922 1 26.78 322 LYS B C 1
ATOM 5030 O O . LYS B 1 322 ? -8.734 -14.094 24.156 1 26.78 322 LYS B O 1
#

pLDDT: mean 86.09, std 16.3, range [24.0, 98.94]

Radius of gyration: 24.74 Å; Cα contacts (8 Å, |Δi|>4): 1415; chains: 2; bounding box: 71×68×72 Å

Foldseek 3Di:
DPPPPPVDFAEDEAQEDEPVQLVDPPHQCLVSCCQDFFLQHQQKYKYFDQPPQLVLFVLQLLCLVVLVPDDPVLQVVQADVLLPRQAGKDAQSDADPVRGRDRFKIKHKADLADQALDPDVVLCNVNVNQGPGHDDPCPRCVVNNVSSNVNLVSLLVSVLSVQSSVQVNLCVVPVDPDFDRLSVQLVPASRKMKMKMKGFFDADCPPQPQPDQFRNHHKDWAAFAKKKKADKFKDAPSHTDDQPAPSWFKWWQGPVRRIHHYDDDRRMIMMGGGPVNCVSSVRRGDITIMHTHQGDDPVSGRMMMIIMMMGRGGHPSPDPPD/DPPPPPVDFAEDEAQEDEPVQLVDPPHQCLVSCCQDFFLQHQQKYKYFDQPPQLVLFVLQLLCLVVLVPDDPVLQVVQADVLLPRQAGKDAQSDADPVRGRDRFKIKHKADLADQALDPDVVLCNVNVNQGPGHDDPCPRCVSNNVSSNVNLVSLLVSVLSVQSSVQVNLCVVPVDNPFDGLSVQLVPASRKMKMKMKGFFDADCPPQPQPDQFRNHHKDWAAFAKKKKADKFKDAPSHTDDQPAPSWFKWWQGPVRRIHHYDDDRRMIMMGGGPVNCVSSVRRGDITIMHTHQGDDPVSGRMMMIIMMMGRGGHPSPDPPD

Sequence (644 aa):
MSLSSESTVPTVRIVTVSYSELKDSNIDLSAKIEQGFGPNGLGILTVKDVPGYSVLRQNLLRLAPKLAGLPEEVKRDLEDSHSRYNFGWSHGKEKLESGKLDMLKGSYYANPLQDVPTSDSSEMQRYPWYCGSNIWPSNSLPELEGAFKALGKLMFEVGLMVAYHCDLYVSKGIKQHEMQNLENILLGSRCHKGRLLYYFPAQDTTTQNSDSISSWCGWHTDHGSLTGLTRAIFSRNSVEVPCPDPASGLYIRTRSGQVVKVVYGEDEIAYQIGETTAILSRGYLCATPHCVRAPQGEEARGLERSTFALFMQPDCLHSQRKMSLSSESTVPTVRIVTVSYSELKDSNIDLSAKIEQGFGPNGLGILTVKDVPGYSVLRQNLLRLAPKLAGLPEEVKRDLEDSHSRYNFGWSHGKEKLESGKLDMLKGSYYANPLQDVPTSDSSEMQRYPWYCGSNIWPSNSLPELEGAFKALGKLMFEVGLMVAYHCDLYVSKGIKQHEMQNLENILLGSRCHKGRLLYYFPAQDTTTQNSDSISSWCGWHTDHGSLTGLTRAIFSRNSVEVPCPDPASGLYIRTRSGQVVKVVYGEDEIAYQIGETTAILSRGYLCATPHCVRAPQGEEARGLERSTFALFMQPDCLHSQRK

Secondary structure (DSSP, 8-state):
----------EEEPPEEEHHHHH-TTS--HHHHHHHHSTTS-SEEEEE--TTHHHHHHHHHTHHHHHHTS-HHHHHHT--GGGTS-SEEEES-SBPTTSSB-TTEEEEEE-SS-S-S-S-HHHHHH-HHHHPPP---TTT-THHHHHHHHHHHHHHHHHHHHHHHHHHHHHHHSS-TTSPPHHHHHHT-S--EEEEEEEPP-S-TTSS-TT-TTSSEEEE---SSEEEEPPPEEEETTEE---S-TT-EEEEE-TTS-EEEEE--TT-EEEEE-HHHHHHTTTSS----EEEEPP-SGGGTT-EEEEEEEEE---TT-----/----------EEEPPEEEHHHHH-TTS--HHHHHHHHSTTS-SEEEEE--TTHHHHHHHHHTHHHHHHTS-HHHHHHT--GGGTS-SEEEES-SBPTTSSB-TTEEEEEE-SS-S-S-S-HHHHHH-HHHHPPP---TTT-THHHHHHHHHHHHHHHHHHHHHHHHHHHHHHHSS-TTSPPHHHHHHT-S--EEEEEEEPP-S-TTSS-TT-TTSSEEEE---SSEEEEPPPEEEETTEE---S-TT-EEEEE-TTS-EEEEE--TT-EEEEE-HHHHHHTTTSS----EEEEPP-SGGGTT-EEEEEEEEE---TT-----

Organism: Raphanus sativus (NCBI:txid3726)

InterPro domains:
  IPR027443 Isopenicillin N synthase-like superfamily [G3DSA:2.60.120.330] (9-319)

Nearest PDB structures (foldseek):
  5c3s-assembly2_B  TM=8.190E-01  e=5.127E-17  Neurospora crassa
  5c3p-assembly1_A  TM=7.483E-01  e=2.705E-17  Neurospora crassa
  3on7-assembly1_B  TM=8.254E-01  e=7.053E-16  Shewanella oneidensis
  1uob-assembly1_A  TM=8.091E-01  e=2.877E-14  Streptomyces clavuligerus
  1uo9-assembly1_A  TM=7.720E-01  e=5.453E-14  Streptomyces clavuligerus

Solvent-accessible surface area (backbone atoms only — not comparable to full-atom values): 33485 Å² total; per-residue (Å²): 131,82,75,75,75,71,80,75,65,52,75,44,79,60,49,70,43,46,37,70,57,54,70,36,83,84,57,82,53,39,68,58,46,39,56,10,27,10,72,84,19,67,12,35,34,31,38,30,77,49,86,67,45,57,61,35,49,51,59,34,40,66,43,32,62,56,62,72,62,48,56,67,71,58,50,56,70,32,40,29,73,83,28,67,39,52,26,10,39,34,60,50,61,49,66,39,91,86,45,43,65,30,71,50,41,36,36,36,23,33,37,40,83,44,52,61,51,58,88,49,63,26,53,30,58,37,36,27,60,57,34,48,57,52,56,72,54,62,84,85,45,55,64,49,59,60,33,46,25,52,37,43,43,50,53,47,56,53,47,41,41,53,26,46,49,50,39,53,40,45,48,72,68,39,88,58,84,78,60,84,43,57,34,58,41,49,70,69,26,60,37,41,38,30,36,44,32,29,33,52,45,56,84,67,74,76,73,53,81,72,84,43,67,37,64,70,33,49,78,43,61,52,61,42,34,39,34,40,36,50,55,66,47,32,27,45,96,90,36,80,44,81,77,83,32,86,81,34,41,42,32,38,38,30,63,74,35,48,60,32,32,53,58,80,54,77,59,25,42,34,39,34,38,6,43,50,37,15,55,74,50,68,25,51,34,28,46,37,34,30,26,25,20,54,60,58,66,79,78,36,55,50,38,28,39,20,33,44,37,37,42,39,22,57,41,86,68,54,65,81,78,129,132,82,74,74,74,71,80,74,65,52,76,44,79,59,49,70,44,45,37,70,57,54,71,37,83,84,56,82,52,39,68,58,46,40,57,10,27,12,72,85,19,68,12,34,34,30,40,30,76,48,86,67,44,57,60,37,49,52,58,34,39,64,42,32,64,56,61,73,63,49,56,67,71,58,48,56,71,33,39,30,72,83,26,68,39,52,25,10,40,35,61,50,63,50,65,40,90,84,44,45,62,30,72,49,41,37,36,34,24,33,36,41,84,45,52,61,50,58,90,49,62,26,52,30,58,38,37,27,60,58,33,46,57,54,55,72,54,62,84,86,44,57,63,49,60,61,34,46,25,51,38,42,43,52,54,47,56,53,47,42,42,52,26,47,48,49,39,51,39,46,46,72,69,40,88,57,84,77,60,84,42,56,34,57,41,48,72,69,26,59,38,40,38,31,37,43,31,29,32,53,45,57,85,69,74,76,73,53,80,70,84,42,66,37,63,68,33,50,77,42,61,53,61,39,33,39,33,39,36,50,54,66,50,32,27,46,94,89,36,79,42,80,76,84,32,84,82,34,40,44,33,36,38,30,62,74,35,48,59,31,32,53,57,78,52,78,60,25,42,35,40,32,36,6,43,50,38,14,55,74,49,69,27,52,33,28,46,37,32,30,26,25,20,55,60,59,65,79,79,35,55,50,39,28,41,19,34,43,36,37,42,39,22,57,42,88,68,54,64,80,78,130